Protein 7UPM (pdb70)

GO terms:
  GO:0005515 protein binding (F, IPI)
  GO:0032693 negative regulation of interleukin-10 production (P, IMP)

Organism: Homo sapiens (NCBI:txid9606)

Foldseek 3Di:
DDPDQDDPQWGWDDDPDDVAKTWTARNVVRAIKIKGKDFPVCPCVLCVLLPQFDDDQAAWHWDDWGDDPTIIITITHDFQAFQVVVLLVVLADDLLLLLQALLSVLVQLLRQVVSAKFQLEDDRRQWTHNDNVRRGIHRNHSSRIDGHPPNDQWDFDQGYDLLLAALCSVPDPGIDHRQLSSLSSSLQSSQCRHNNDGQFDDDDSVVSSVCRNVVPGDHDPPDDPQSVVLSCLRRVDDSVSHDGSVRSNVRCSSVDPD/DKDKDWADEDEQFAKTKIKIADDDPDDLFKKKFKWWPQPHTDTAKIATSVGDMDGDPVQPPFKDKDADSVRRMIMIIGGSHHQVNFTWMKIWIWDVVTDIDIHPTGGYGYD

Structure (mmCIF, N/CA/C/O backbone):
data_7UPM
#
_entry.id   7UPM
#
_cell.length_a   75.160
_cell.length_b   75.160
_cell.length_c   273.770
_cell.angle_alpha   90.00
_cell.angle_beta   90.00
_cell.angle_gamma   120.00
#
_symmetry.space_group_name_H-M   'P 65 2 2'
#
loop_
_entity.id
_entity.type
_entity.pdbx_description
1 polymer 'Tribbles homolog 2'
2 polymer 'Nb4.103 Nanobody'
3 water water
#
loop_
_atom_site.group_PDB
_atom_site.id
_atom_site.type_symbol
_atom_site.label_atom_id
_atom_site.label_alt_id
_atom_site.label_comp_id
_atom_site.label_asym_id
_atom_site.label_entity_id
_atom_site.label_seq_id
_atom_site.pdbx_PDB_ins_code
_atom_site.Cartn_x
_atom_site.Cartn_y
_atom_site.Cartn_z
_atom_site.occupancy
_atom_site.B_iso_or_equiv
_atom_site.auth_seq_id
_atom_site.auth_comp_id
_atom_site.auth_asym_id
_atom_site.auth_atom_id
_atom_site.pdbx_PDB_model_num
ATOM 1 N N . SER A 1 6 ? 42.327 -36.661 -20.182 1.00 75.19 55 SER A N 1
ATOM 2 C CA . SER A 1 6 ? 43.288 -37.295 -19.238 1.00 78.02 55 SER A CA 1
ATOM 3 C C . SER A 1 6 ? 44.458 -36.353 -18.944 1.00 79.39 55 SER A C 1
ATOM 4 O O . SER A 1 6 ? 44.880 -35.591 -19.817 1.00 53.22 55 SER A O 1
ATOM 7 N N . HIS A 1 7 ? 44.964 -36.417 -17.705 1.00 82.36 56 HIS A N 1
ATOM 8 C CA . HIS A 1 7 ? 46.138 -35.664 -17.260 1.00 87.11 56 HIS A CA 1
ATOM 9 C C . HIS A 1 7 ? 47.167 -36.631 -16.659 1.00 90.65 56 HIS A C 1
ATOM 10 O O . HIS A 1 7 ? 46.809 -37.711 -16.185 1.00 98.79 56 HIS A O 1
ATOM 17 N N . CYS A 1 8 ? 48.443 -36.229 -16.688 1.00 87.95 57 CYS A N 1
ATOM 18 C CA . CYS A 1 8 ? 49.563 -37.078 -16.270 1.00 82.66 57 CYS A CA 1
ATOM 19 C C . CYS A 1 8 ? 49.688 -37.223 -14.752 1.00 76.05 57 CYS A C 1
ATOM 20 O O . CYS A 1 8 ? 50.099 -38.277 -14.264 1.00 71.34 57 CYS A O 1
ATOM 23 N N . VAL A 1 9 ? 49.351 -36.151 -14.023 1.00 71.47 58 VAL A N 1
ATOM 24 C CA . VAL A 1 9 ? 49.355 -36.139 -12.558 1.00 69.44 58 VAL A CA 1
ATOM 25 C C . VAL A 1 9 ? 47.961 -35.881 -11.990 1.00 65.36 58 VAL A C 1
ATOM 26 O O . VAL A 1 9 ? 47.099 -35.317 -12.665 1.00 57.08 58 VAL A O 1
ATOM 30 N N . SER A 1 10 ? 47.759 -36.312 -10.740 1.00 67.79 59 SER A N 1
ATOM 31 C CA . SER A 1 10 ? 46.513 -36.116 -10.005 1.00 65.70 59 SER A CA 1
ATOM 32 C C . SER A 1 10 ? 46.615 -34.979 -8.987 1.00 60.37 59 SER A C 1
ATOM 33 O O . SER A 1 10 ? 45.632 -34.279 -8.742 1.00 57.57 59 SER A O 1
ATOM 36 N N . CYS A 1 11 ? 47.809 -34.808 -8.403 1.00 49.29 60 CYS A N 1
ATOM 37 C CA . CYS A 1 11 ? 48.032 -33.902 -7.285 1.00 48.43 60 CYS A CA 1
ATOM 38 C C . CYS A 1 11 ? 49.237 -33.002 -7.493 1.00 46.95 60 CYS A C 1
ATOM 39 O O . CYS A 1 11 ? 50.266 -33.443 -7.990 1.00 51.30 60 CYS A O 1
ATOM 42 N N . ILE A 1 12 ? 49.089 -31.733 -7.094 1.00 52.44 61 ILE A N 1
ATOM 43 C CA . ILE A 1 12 ? 50.184 -30.777 -6.989 1.00 51.31 61 ILE A CA 1
ATOM 44 C C . ILE A 1 12 ? 50.243 -30.348 -5.528 1.00 49.03 61 ILE A C 1
ATOM 45 O O . ILE A 1 12 ? 49.311 -29.715 -5.027 1.00 43.04 61 ILE A O 1
ATOM 50 N N . GLY A 1 13 ? 51.337 -30.705 -4.847 1.00 42.47 62 GLY A N 1
ATOM 51 C CA . GLY A 1 13 ? 51.455 -30.517 -3.415 1.00 44.38 62 GLY A CA 1
ATOM 52 C C . GLY A 1 13 ? 50.317 -31.245 -2.719 1.00 49.66 62 GLY A C 1
ATOM 53 O O . GLY A 1 13 ? 50.124 -32.441 -2.936 1.00 58.49 62 GLY A O 1
ATOM 54 N N . LYS A 1 14 ? 49.545 -30.510 -1.911 1.00 46.45 63 LYS A N 1
ATOM 55 C CA . LYS A 1 14 ? 48.410 -31.061 -1.174 1.00 50.24 63 LYS A CA 1
ATOM 56 C C . LYS A 1 14 ? 47.068 -30.759 -1.845 1.00 47.88 63 LYS A C 1
ATOM 57 O O . LYS A 1 14 ? 46.013 -30.898 -1.225 1.00 46.80 63 LYS A O 1
ATOM 63 N N . TYR A 1 15 ? 47.116 -30.360 -3.121 1.00 47.58 64 TYR A N 1
ATOM 64 C CA . TYR A 1 15 ? 45.934 -30.009 -3.951 1.00 45.12 64 TYR A CA 1
ATOM 65 C C . TYR A 1 15 ? 45.659 -31.130 -4.958 1.00 42.00 64 TYR A C 1
ATOM 66 O O . TYR A 1 15 ? 46.535 -31.411 -5.793 1.00 46.83 64 TYR A O 1
ATOM 75 N N . LEU A 1 16 ? 44.476 -31.741 -4.871 1.00 41.13 65 LEU A N 1
ATOM 76 C CA . LEU A 1 16 ? 43.969 -32.640 -5.895 1.00 42.11 65 LEU A CA 1
ATOM 77 C C . LEU A 1 16 ? 43.466 -31.785 -7.057 1.00 39.74 65 LEU A C 1
ATOM 78 O O . LEU A 1 16 ? 42.724 -30.834 -6.838 1.00 44.06 65 LEU A O 1
ATOM 83 N N . LEU A 1 17 ? 43.883 -32.122 -8.284 1.00 42.36 66 LEU A N 1
ATOM 84 C CA . LEU A 1 17 ? 43.382 -31.472 -9.500 1.00 43.00 66 LEU A CA 1
ATOM 85 C C . LEU A 1 17 ? 42.083 -32.135 -9.944 1.00 44.93 66 LEU A C 1
ATOM 86 O O . LEU A 1 17 ? 41.860 -33.315 -9.671 1.00 53.51 66 LEU A O 1
ATOM 91 N N . LEU A 1 18 ? 41.229 -31.362 -10.626 1.00 50.42 67 LEU A N 1
ATOM 92 C CA . LEU A 1 18 ? 39.897 -31.804 -11.039 1.00 59.03 67 LEU A CA 1
ATOM 93 C C . LEU A 1 18 ? 39.697 -31.726 -12.554 1.00 67.45 67 LEU A C 1
ATOM 94 O O . LEU A 1 18 ? 39.697 -32.750 -13.241 1.00 78.02 67 LEU A O 1
ATOM 99 N N . GLU A 1 19 ? 39.534 -30.500 -13.063 1.00 74.41 68 GLU A N 1
ATOM 100 C CA . GLU A 1 19 ? 39.069 -30.258 -14.425 1.00 101.36 68 GLU A CA 1
ATOM 101 C C . GLU A 1 19 ? 39.561 -28.901 -14.925 1.00 107.81 68 GLU A C 1
ATOM 102 O O . GLU A 1 19 ? 39.595 -27.938 -14.161 1.00 98.68 68 GLU A O 1
ATOM 108 N N . PRO A 1 20 ? 39.978 -28.785 -16.209 1.00 100.58 69 PRO A N 1
ATOM 109 C CA . PRO A 1 20 ? 40.393 -27.498 -16.768 1.00 98.19 69 PRO A CA 1
ATOM 110 C C . PRO A 1 20 ? 39.225 -26.524 -17.001 1.00 97.54 69 PRO A C 1
ATOM 111 O O . PRO A 1 20 ? 38.259 -26.914 -17.633 1.00 102.87 69 PRO A O 1
ATOM 115 N N . LEU A 1 21 ? 39.353 -25.293 -16.490 1.00 90.88 70 LEU A N 1
ATOM 116 C CA . LEU A 1 21 ? 38.386 -24.215 -16.704 1.00 81.35 70 LEU A CA 1
ATOM 117 C C . LEU A 1 21 ? 38.752 -23.339 -17.908 1.00 88.12 70 LEU A C 1
ATOM 118 O O . LEU A 1 21 ? 37.941 -22.521 -18.349 1.00 82.14 70 LEU A O 1
ATOM 123 N N . GLU A 1 22 ? 39.977 -23.512 -18.423 1.00 102.74 71 GLU A N 1
ATOM 124 C CA . GLU A 1 22 ? 40.518 -22.704 -19.516 1.00 107.99 71 GLU A CA 1
ATOM 125 C C . GLU A 1 22 ? 41.771 -23.360 -20.108 1.00 119.07 71 GLU A C 1
ATOM 126 O O . GLU A 1 22 ? 42.880 -23.149 -19.613 1.00 136.61 71 GLU A O 1
ATOM 132 N N . GLY A 1 23 ? 41.576 -24.157 -21.168 1.00 116.51 72 GLY A N 1
ATOM 133 C CA . GLY A 1 23 ? 42.649 -24.874 -21.840 1.00 106.62 72 GLY A CA 1
ATOM 134 C C . GLY A 1 23 ? 43.395 -25.791 -20.885 1.00 101.91 72 GLY A C 1
ATOM 135 O O . GLY A 1 23 ? 42.777 -26.588 -20.182 1.00 88.14 72 GLY A O 1
ATOM 136 N N . ASP A 1 24 ? 44.729 -25.673 -20.869 1.00 90.86 73 ASP A N 1
ATOM 137 C CA . ASP A 1 24 ? 45.585 -26.334 -19.886 1.00 79.17 73 ASP A CA 1
ATOM 138 C C . ASP A 1 24 ? 46.229 -25.290 -18.961 1.00 71.31 73 ASP A C 1
ATOM 139 O O . ASP A 1 24 ? 47.324 -25.512 -18.441 1.00 69.49 73 ASP A O 1
ATOM 144 N N . HIS A 1 25 ? 45.525 -24.168 -18.751 1.00 67.98 74 HIS A N 1
ATOM 145 C CA . HIS A 1 25 ? 46.058 -22.984 -18.060 1.00 63.22 74 HIS A CA 1
ATOM 146 C C . HIS A 1 25 ? 45.451 -22.749 -16.673 1.00 55.13 74 HIS A C 1
ATOM 147 O O . HIS A 1 25 ? 46.168 -22.403 -15.737 1.00 52.41 74 HIS A O 1
ATOM 154 N N . VAL A 1 26 ? 44.132 -22.936 -16.556 1.00 48.01 75 VAL A N 1
ATOM 155 C CA . VAL A 1 26 ? 43.417 -22.811 -15.290 1.00 43.03 75 VAL A CA 1
ATOM 156 C C . VAL A 1 26 ? 42.770 -24.150 -14.927 1.00 41.15 75 VAL A C 1
ATOM 157 O O . VAL A 1 26 ? 41.993 -24.693 -15.703 1.00 37.07 75 VAL A O 1
ATOM 161 N N . PHE A 1 27 ? 43.108 -24.668 -13.740 1.00 46.10 76 PHE A N 1
ATOM 162 C CA . PHE A 1 27 ? 42.558 -25.915 -13.213 1.00 49.52 76 PHE A CA 1
ATOM 163 C C . PHE A 1 27 ? 41.799 -25.669 -11.915 1.00 44.83 76 PHE A C 1
ATOM 164 O O . PHE A 1 27 ? 42.194 -24.830 -11.108 1.00 42.55 76 PHE A O 1
ATOM 172 N N . ARG A 1 28 ? 40.702 -26.410 -11.723 1.00 45.85 77 ARG A N 1
ATOM 173 C CA . ARG A 1 28 ? 40.000 -26.531 -10.417 1.00 46.61 77 ARG A CA 1
ATOM 174 C C . ARG A 1 28 ? 40.842 -27.427 -9.503 1.00 42.01 77 ARG A C 1
ATOM 175 O O . ARG A 1 28 ? 41.549 -28.309 -10.024 1.00 34.38 77 ARG A O 1
ATOM 183 N N . ALA A 1 29 ? 40.780 -27.192 -8.191 1.00 47.84 78 ALA A N 1
ATOM 184 C CA . ALA A 1 29 ? 41.539 -27.975 -7.232 1.00 47.04 78 ALA A CA 1
ATOM 185 C C . ALA A 1 29 ? 40.851 -28.007 -5.872 1.00 45.45 78 ALA A C 1
ATOM 186 O O . ALA A 1 29 ? 40.120 -27.081 -5.520 1.00 42.09 78 ALA A O 1
ATOM 188 N N . VAL A 1 30 ? 41.085 -29.097 -5.131 1.00 46.77 79 VAL A N 1
ATOM 189 C CA . VAL A 1 30 ? 40.618 -29.269 -3.758 1.00 44.24 79 VAL A CA 1
ATOM 190 C C . VAL A 1 30 ? 41.825 -29.569 -2.878 1.00 40.90 79 VAL A C 1
ATOM 191 O O . VAL A 1 30 ? 42.635 -30.435 -3.210 1.00 38.48 79 VAL A O 1
ATOM 195 N N . HIS A 1 31 ? 41.944 -28.842 -1.762 1.00 38.43 80 HIS A N 1
ATOM 196 C CA . HIS A 1 31 ? 43.000 -29.079 -0.784 1.00 48.18 80 HIS A CA 1
ATOM 197 C C . HIS A 1 31 ? 42.665 -30.370 -0.029 1.00 51.94 80 HIS A C 1
ATOM 198 O O . HIS A 1 31 ? 41.552 -30.530 0.466 1.00 56.14 80 HIS A O 1
ATOM 205 N N . LEU A 1 32 ? 43.631 -31.292 0.038 1.00 50.00 81 LEU A N 1
ATOM 206 C CA . LEU A 1 32 ? 43.396 -32.638 0.559 1.00 53.87 81 LEU A CA 1
ATOM 207 C C . LEU A 1 32 ? 43.147 -32.683 2.070 1.00 58.23 81 LEU A C 1
ATOM 208 O O . LEU A 1 32 ? 42.315 -33.457 2.535 1.00 72.64 81 LEU A O 1
ATOM 213 N N . HIS A 1 33 ? 43.872 -31.853 2.829 1.00 61.82 82 HIS A N 1
ATOM 214 C CA . HIS A 1 33 ? 43.687 -31.756 4.278 1.00 64.54 82 HIS A CA 1
ATOM 215 C C . HIS A 1 33 ? 42.514 -30.842 4.643 1.00 62.72 82 HIS A C 1
ATOM 216 O O . HIS A 1 33 ? 41.729 -31.161 5.535 1.00 78.07 82 HIS A O 1
ATOM 223 N N . SER A 1 34 ? 42.399 -29.718 3.927 1.00 54.80 83 SER A N 1
ATOM 224 C CA . SER A 1 34 ? 41.417 -28.671 4.208 1.00 58.07 83 SER A CA 1
ATOM 225 C C . SER A 1 34 ? 40.045 -28.903 3.557 1.00 59.30 83 SER A C 1
ATOM 226 O O . SER A 1 34 ? 39.027 -28.463 4.087 1.00 60.93 83 SER A O 1
ATOM 229 N N . GLY A 1 35 ? 40.034 -29.568 2.396 1.00 60.52 84 GLY A N 1
ATOM 230 C CA . GLY A 1 35 ? 38.816 -29.868 1.657 1.00 57.04 84 GLY A CA 1
ATOM 231 C C . GLY A 1 35 ? 38.190 -28.699 0.909 1.00 56.25 84 GLY A C 1
ATOM 232 O O . GLY A 1 35 ? 37.106 -28.846 0.337 1.00 46.04 84 GLY A O 1
ATOM 233 N N . GLU A 1 36 ? 38.881 -27.551 0.906 1.00 54.05 85 GLU A N 1
ATOM 234 C CA . GLU A 1 36 ? 38.394 -26.311 0.298 1.00 58.60 85 GLU A CA 1
ATOM 235 C C . GLU A 1 36 ? 38.704 -26.270 -1.201 1.00 55.63 85 GLU A C 1
ATOM 236 O O . GLU A 1 36 ? 39.788 -26.670 -1.626 1.00 53.77 85 GLU A O 1
ATOM 242 N N . GLU A 1 37 ? 37.738 -25.785 -1.992 1.00 55.52 86 GLU A N 1
ATOM 243 C CA . GLU A 1 37 ? 37.860 -25.713 -3.447 1.00 56.47 86 GLU A CA 1
ATOM 244 C C . GLU A 1 37 ? 38.527 -24.413 -3.886 1.00 52.76 86 GLU A C 1
ATOM 245 O O . GLU A 1 37 ? 38.027 -23.322 -3.601 1.00 55.01 86 GLU A O 1
ATOM 251 N N . LEU A 1 38 ? 39.651 -24.549 -4.598 1.00 49.41 87 LEU A N 1
ATOM 252 C CA . LEU A 1 38 ? 40.414 -23.427 -5.124 1.00 48.64 87 LEU A CA 1
ATOM 253 C C . LEU A 1 38 ? 40.518 -23.497 -6.648 1.00 46.60 87 LEU A C 1
ATOM 254 O O . LEU A 1 38 ? 40.005 -24.425 -7.275 1.00 45.84 87 LEU A O 1
ATOM 259 N N . VAL A 1 39 ? 41.160 -22.478 -7.229 1.00 44.71 88 VAL A N 1
ATOM 260 C CA . VAL A 1 39 ? 41.469 -22.407 -8.650 1.00 43.00 88 VAL A CA 1
ATOM 261 C C . VAL A 1 39 ? 42.976 -22.233 -8.773 1.00 39.48 88 VAL A C 1
ATOM 262 O O . VAL A 1 39 ? 43.577 -21.482 -8.008 1.00 39.34 88 VAL A O 1
ATOM 266 N N . CYS A 1 40 ? 43.571 -22.938 -9.742 1.00 40.54 89 CYS A N 1
ATOM 267 C CA . CYS A 1 40 ? 45.018 -22.994 -9.932 1.00 44.21 89 CYS A CA 1
ATOM 268 C C . CYS A 1 40 ? 45.412 -22.581 -11.347 1.00 42.70 89 CYS A C 1
ATOM 269 O O . CYS A 1 40 ? 45.131 -23.302 -12.305 1.00 45.95 89 CYS A O 1
ATOM 272 N N . LYS A 1 41 ? 46.074 -21.423 -11.463 1.00 38.94 90 LYS A N 1
ATOM 273 C CA . LYS A 1 41 ? 46.565 -20.908 -12.736 1.00 39.09 90 LYS A CA 1
ATOM 274 C C . LYS A 1 41 ? 48.036 -21.289 -12.955 1.00 38.59 90 LYS A C 1
ATOM 275 O O . LYS A 1 41 ? 48.877 -21.066 -12.085 1.00 37.92 90 LYS A O 1
ATOM 281 N N . VAL A 1 42 ? 48.328 -21.851 -14.134 1.00 39.14 91 VAL A N 1
ATOM 282 C CA . VAL A 1 42 ? 49.634 -22.418 -14.464 1.00 36.46 91 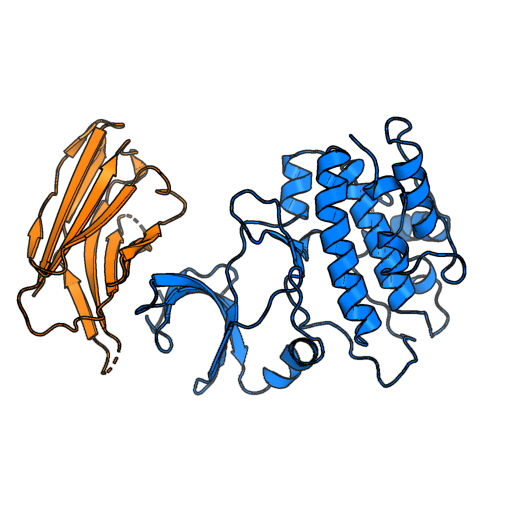VAL A CA 1
ATOM 283 C C . VAL A 1 42 ? 50.473 -21.480 -15.334 1.00 36.24 91 VAL A C 1
ATOM 284 O O . VAL A 1 42 ? 50.055 -21.105 -16.428 1.00 39.81 91 VAL A O 1
ATOM 288 N N . PHE A 1 43 ? 51.660 -21.120 -14.831 1.00 38.42 92 PHE A N 1
ATOM 289 C CA . PHE A 1 43 ? 52.649 -20.316 -15.549 1.00 39.64 92 PHE A CA 1
ATOM 290 C C . PHE A 1 43 ? 53.912 -21.137 -15.765 1.00 42.49 92 PHE A C 1
ATOM 291 O O . PHE A 1 43 ? 54.141 -22.120 -15.063 1.00 43.05 92 PHE A O 1
ATOM 299 N N . ASP A 1 44 ? 54.736 -20.708 -16.727 1.00 45.72 93 ASP A N 1
ATOM 300 C CA . ASP A 1 44 ? 56.090 -21.225 -16.898 1.00 50.59 93 ASP A CA 1
ATOM 301 C C . ASP A 1 44 ? 56.967 -20.575 -15.833 1.00 46.93 93 ASP A C 1
ATOM 302 O O . ASP A 1 44 ? 56.854 -19.372 -15.600 1.00 52.51 93 ASP A O 1
ATOM 307 N N . ILE A 1 45 ? 57.841 -21.366 -15.196 1.00 41.76 94 ILE A N 1
ATOM 308 C CA . ILE A 1 45 ? 58.753 -20.850 -14.164 1.00 48.20 94 ILE A CA 1
ATOM 309 C C . ILE A 1 45 ? 59.710 -19.777 -14.682 1.00 45.90 94 ILE A C 1
ATOM 310 O O . ILE A 1 45 ? 60.242 -18.992 -13.899 1.00 51.37 94 ILE A O 1
ATOM 315 N N . SER A 1 46 ? 59.934 -19.761 -16.000 1.00 49.42 95 SER A N 1
ATOM 316 C CA . SER A 1 46 ? 60.821 -18.797 -16.643 1.00 57.32 95 SER A CA 1
ATOM 317 C C . SER A 1 46 ? 60.296 -17.353 -16.632 1.00 55.95 95 SER A C 1
ATOM 318 O O . SER A 1 46 ? 61.090 -16.414 -16.706 1.00 56.31 95 SER A O 1
ATOM 321 N N . CYS A 1 47 ? 58.969 -17.185 -16.529 1.00 60.54 96 CYS A N 1
ATOM 322 C CA . CYS A 1 47 ? 58.328 -15.869 -16.638 1.00 69.50 96 CYS A CA 1
ATOM 323 C C . CYS A 1 47 ? 57.143 -15.597 -15.686 1.00 62.15 96 CYS A C 1
ATOM 324 O O . CYS A 1 47 ? 56.356 -14.680 -15.930 1.00 58.88 96 CYS A O 1
ATOM 327 N N . TYR A 1 48 ? 57.039 -16.364 -14.593 1.00 54.71 97 TYR A N 1
ATOM 328 C CA . TYR A 1 48 ? 55.898 -16.306 -13.637 1.00 51.07 97 TYR A CA 1
ATOM 329 C C . TYR A 1 48 ? 56.040 -15.085 -12.719 1.00 49.27 97 TYR A C 1
ATOM 330 O O . TYR A 1 48 ? 55.033 -14.379 -12.522 1.00 46.59 97 TYR A O 1
ATOM 339 N N . GLN A 1 49 ? 57.237 -14.842 -12.174 1.00 53.75 98 GLN A N 1
ATOM 340 C CA . GLN A 1 49 ? 57.446 -13.732 -11.246 1.00 64.92 98 GLN A CA 1
ATOM 341 C C . GLN A 1 49 ? 57.434 -12.377 -11.959 1.00 61.14 98 GLN A C 1
ATOM 342 O O . GLN A 1 49 ? 57.195 -11.346 -11.329 1.00 69.34 98 GLN A O 1
ATOM 348 N N . GLU A 1 50 ? 57.680 -12.394 -13.275 1.00 64.36 99 GLU A N 1
ATOM 349 C CA . GLU A 1 50 ? 57.493 -11.228 -14.134 1.00 67.37 99 GLU A CA 1
ATOM 350 C C . GLU A 1 50 ? 55.999 -10.953 -14.295 1.00 61.63 99 GLU A C 1
ATOM 351 O O . GLU A 1 50 ? 55.534 -9.845 -14.026 1.00 57.97 99 GLU A O 1
ATOM 357 N N . SER A 1 51 ? 55.259 -11.983 -14.726 1.00 54.29 100 SER A N 1
ATOM 358 C CA . SER A 1 51 ? 53.811 -11.912 -14.933 1.00 50.53 100 SER A CA 1
ATOM 359 C C . SER A 1 51 ? 53.043 -11.499 -13.674 1.00 51.89 100 SER A C 1
ATOM 360 O O . SER A 1 51 ? 52.067 -10.754 -13.758 1.00 51.40 100 SER A O 1
ATOM 363 N N . LEU A 1 52 ? 53.497 -11.993 -12.516 1.00 53.10 101 LEU A N 1
ATOM 364 C CA . LEU A 1 52 ? 52.840 -11.768 -11.228 1.00 50.88 101 LEU A CA 1
ATOM 365 C C . LEU A 1 52 ? 53.329 -10.527 -10.467 1.00 50.24 101 LEU A C 1
ATOM 366 O O . LEU A 1 52 ? 52.791 -10.207 -9.408 1.00 49.74 101 LEU A O 1
ATOM 371 N N . ALA A 1 53 ? 54.337 -9.831 -11.009 1.00 43.62 102 ALA A N 1
ATOM 372 C CA . ALA A 1 53 ? 54.919 -8.654 -10.355 1.00 42.03 102 ALA A CA 1
ATOM 373 C C . ALA A 1 53 ? 53.872 -7.654 -9.862 1.00 45.03 102 ALA A C 1
ATOM 374 O O . ALA A 1 53 ? 53.948 -7.199 -8.721 1.00 41.84 102 ALA A O 1
ATOM 376 N N . PRO A 1 54 ? 52.861 -7.281 -10.684 1.00 42.93 103 PRO A N 1
ATOM 377 C CA . PRO A 1 54 ? 51.823 -6.345 -10.246 1.00 41.63 103 PRO A CA 1
ATOM 378 C C . PRO A 1 54 ? 50.970 -6.873 -9.082 1.00 44.67 103 PRO A C 1
ATOM 379 O O . PRO A 1 54 ? 50.464 -6.063 -8.330 1.00 49.53 103 PRO A O 1
ATOM 383 N N . CYS A 1 55 ? 50.830 -8.199 -8.963 1.00 52.44 104 CYS A N 1
ATOM 384 C CA . CYS A 1 55 ? 50.078 -8.822 -7.871 1.00 54.90 104 CYS A CA 1
ATOM 385 C C . CYS A 1 55 ? 50.731 -8.602 -6.503 1.00 51.17 104 CYS A C 1
ATOM 386 O O . CYS A 1 55 ? 50.053 -8.667 -5.480 1.00 65.27 104 CYS A O 1
ATOM 389 N N . PHE A 1 56 ? 52.044 -8.334 -6.499 1.00 50.37 105 PHE A N 1
ATOM 390 C CA . PHE A 1 56 ? 52.820 -8.109 -5.280 1.00 46.42 105 PHE A CA 1
ATOM 391 C C . PHE A 1 56 ? 53.137 -6.636 -4.996 1.00 46.48 105 PHE A C 1
ATOM 392 O O . PHE A 1 56 ? 54.022 -6.338 -4.193 1.00 45.79 105 PHE A O 1
ATOM 400 N N . CYS A 1 57 ? 52.405 -5.722 -5.645 1.00 46.79 106 CYS A N 1
ATOM 401 C CA . CYS A 1 57 ? 52.603 -4.278 -5.475 1.00 50.07 106 CYS A CA 1
ATOM 402 C C . CYS A 1 57 ? 51.659 -3.666 -4.439 1.00 44.76 106 CYS A C 1
ATOM 403 O O . CYS A 1 57 ? 52.065 -2.810 -3.656 1.00 49.53 106 CYS A O 1
ATOM 406 N N . LEU A 1 58 ? 50.399 -4.112 -4.453 1.00 39.10 107 LEU A N 1
ATOM 407 C CA . LEU A 1 58 ? 49.346 -3.571 -3.603 1.00 39.95 107 LEU A CA 1
ATOM 408 C C . LEU A 1 58 ? 49.165 -4.400 -2.336 1.00 38.58 107 LEU A C 1
ATOM 409 O O . LEU A 1 58 ? 49.549 -5.571 -2.286 1.00 39.24 107 LEU A O 1
ATOM 414 N N . SER A 1 59 ? 48.561 -3.780 -1.317 1.00 37.16 108 SER A N 1
ATOM 415 C CA . SER A 1 59 ? 48.061 -4.493 -0.148 1.00 40.24 108 SER A CA 1
ATOM 416 C C . SER A 1 59 ? 46.805 -5.250 -0.557 1.00 37.77 108 SER A C 1
ATOM 417 O O . SER A 1 59 ? 46.167 -4.910 -1.559 1.00 39.79 108 SER A O 1
ATOM 420 N N . ALA A 1 60 ? 46.460 -6.282 0.218 1.00 31.36 109 ALA A N 1
ATOM 421 C CA . ALA A 1 60 ? 45.293 -7.104 -0.061 1.00 30.29 109 ALA A CA 1
ATOM 422 C C . ALA A 1 60 ? 44.030 -6.251 0.032 1.00 36.54 109 ALA A C 1
ATOM 423 O O . ALA A 1 60 ? 43.921 -5.380 0.903 1.00 44.32 109 ALA A O 1
ATOM 425 N N . HIS A 1 61 ? 43.094 -6.498 -0.892 1.00 32.51 110 HIS A N 1
ATOM 426 C CA . HIS A 1 61 ? 41.819 -5.798 -0.965 1.00 29.66 110 HIS A CA 1
ATOM 427 C C . HIS A 1 61 ? 40.722 -6.829 -1.190 1.00 30.78 110 HIS A C 1
ATOM 428 O O . HIS A 1 61 ? 40.942 -7.827 -1.880 1.00 34.28 110 HIS A O 1
ATOM 435 N N . SER A 1 62 ? 39.545 -6.580 -0.603 1.00 28.16 111 SER A N 1
ATOM 436 C CA . SER A 1 62 ? 38.397 -7.483 -0.688 1.00 27.31 111 SER A CA 1
ATOM 437 C C . SER A 1 62 ? 37.924 -7.732 -2.126 1.00 27.91 111 SER A C 1
ATOM 438 O O . SER A 1 62 ? 37.425 -8.810 -2.441 1.00 31.87 111 SER A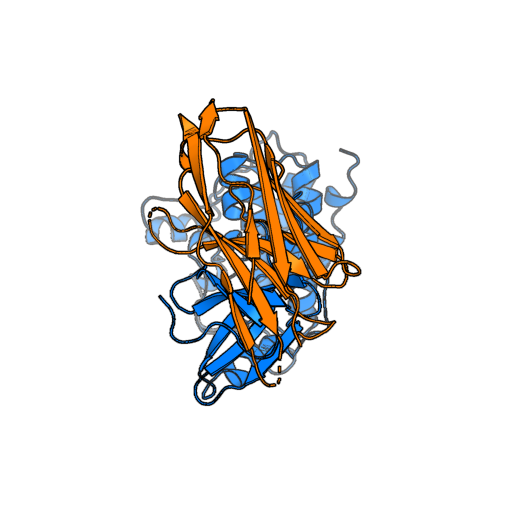 O 1
ATOM 441 N N . ASN A 1 63 ? 38.084 -6.723 -2.986 1.00 29.93 112 ASN A N 1
ATOM 442 C CA . ASN A 1 63 ? 37.619 -6.761 -4.371 1.00 30.30 112 ASN A CA 1
ATOM 443 C C . ASN A 1 63 ? 38.754 -6.867 -5.399 1.00 31.61 112 ASN A C 1
ATOM 444 O O . ASN A 1 63 ? 38.620 -6.406 -6.534 1.00 33.71 112 ASN A O 1
ATOM 449 N N . ILE A 1 64 ? 39.872 -7.472 -4.980 1.00 30.73 113 ILE A N 1
ATOM 450 C CA . ILE A 1 64 ? 40.979 -7.830 -5.860 1.00 30.25 113 ILE A CA 1
ATOM 451 C C . ILE A 1 64 ? 41.445 -9.223 -5.462 1.00 29.60 113 ILE A C 1
ATOM 452 O O . ILE A 1 64 ? 41.787 -9.454 -4.304 1.00 26.85 113 ILE A O 1
ATOM 457 N N . ASN A 1 65 ? 41.448 -10.144 -6.433 1.00 33.30 114 ASN A N 1
ATOM 458 C CA . ASN A 1 65 ? 41.844 -11.531 -6.216 1.00 33.11 114 ASN A CA 1
ATOM 459 C C . ASN A 1 65 ? 43.218 -11.588 -5.560 1.00 31.87 114 ASN A C 1
ATOM 460 O O . ASN A 1 65 ? 44.134 -10.873 -5.962 1.00 31.50 114 ASN A O 1
ATOM 465 N N . GLN A 1 66 ? 43.342 -12.431 -4.531 1.00 39.43 115 GLN A N 1
ATOM 466 C CA . GLN A 1 66 ? 44.571 -12.571 -3.769 1.00 43.08 115 GLN A CA 1
ATOM 467 C C . GLN A 1 66 ? 45.134 -13.975 -3.947 1.00 38.96 115 GLN A C 1
ATOM 468 O O . GLN A 1 66 ? 44.393 -14.963 -3.901 1.00 36.95 115 GLN A O 1
ATOM 474 N N . ILE A 1 67 ? 46.452 -14.047 -4.159 1.00 32.74 116 ILE A N 1
ATOM 475 C CA . ILE A 1 67 ? 47.164 -15.302 -4.325 1.00 33.18 116 ILE A CA 1
ATOM 476 C C . ILE A 1 67 ? 47.235 -16.003 -2.974 1.00 34.33 116 ILE A C 1
ATOM 477 O O . ILE A 1 67 ? 47.736 -15.433 -2.006 1.00 37.49 116 ILE A O 1
ATOM 482 N N . THR A 1 68 ? 46.722 -17.238 -2.925 1.00 37.13 117 THR A N 1
ATOM 483 C CA . THR A 1 68 ? 46.686 -18.050 -1.714 1.00 39.81 117 THR A CA 1
ATOM 484 C C . THR A 1 68 ? 48.040 -18.722 -1.481 1.00 43.67 117 THR A C 1
ATOM 485 O O . THR A 1 68 ? 48.666 -18.527 -0.437 1.00 47.36 117 THR A O 1
ATOM 489 N N . GLU A 1 69 ? 48.479 -19.511 -2.469 1.00 44.60 118 GLU A N 1
ATOM 490 C CA . GLU A 1 69 ? 49.731 -20.259 -2.413 1.00 45.32 118 GLU A CA 1
ATOM 491 C C . GLU A 1 69 ? 50.378 -20.295 -3.795 1.00 41.68 118 GLU A C 1
ATOM 492 O O . GLU A 1 69 ? 49.704 -20.120 -4.810 1.00 39.06 118 GLU A O 1
ATOM 498 N N . ILE A 1 70 ? 51.698 -20.502 -3.817 1.00 39.57 119 ILE A N 1
ATOM 499 C CA . ILE A 1 70 ? 52.453 -20.698 -5.044 1.00 41.46 119 ILE A CA 1
ATOM 500 C C . ILE A 1 70 ? 53.356 -21.916 -4.874 1.00 46.28 119 ILE A C 1
ATOM 501 O O . ILE A 1 70 ? 54.224 -21.931 -3.999 1.00 47.29 119 ILE A O 1
ATOM 506 N N . ILE A 1 71 ? 53.128 -22.935 -5.712 1.00 44.89 120 ILE A N 1
ATOM 507 C CA . ILE A 1 71 ? 53.946 -24.140 -5.759 1.00 44.95 120 ILE A CA 1
ATOM 508 C C . ILE A 1 71 ? 54.783 -24.130 -7.036 1.00 47.03 120 ILE A C 1
ATOM 509 O O . ILE A 1 71 ? 54.240 -24.020 -8.137 1.00 43.15 120 ILE A O 1
ATOM 514 N N . LEU A 1 72 ? 56.106 -24.247 -6.871 1.00 44.05 121 LEU A N 1
ATOM 515 C CA . LEU A 1 72 ? 57.058 -24.236 -7.976 1.00 45.45 121 LEU A CA 1
ATOM 516 C C . LEU A 1 72 ? 57.479 -25.651 -8.357 1.00 47.44 121 LEU A C 1
ATOM 517 O O . LEU A 1 72 ? 58.178 -26.320 -7.597 1.00 53.45 121 LEU A O 1
ATOM 522 N N . GLY A 1 73 ? 57.045 -26.094 -9.543 1.00 52.31 122 GLY A N 1
ATOM 523 C CA . GLY A 1 73 ? 57.464 -27.356 -10.125 1.00 53.78 122 GLY A CA 1
ATOM 524 C C . GLY A 1 73 ? 58.800 -27.223 -10.836 1.00 56.14 122 GLY A C 1
ATOM 525 O O . GLY A 1 73 ? 59.526 -26.243 -10.644 1.00 53.20 122 GLY A O 1
ATOM 526 N N . GLU A 1 74 ? 59.124 -28.222 -11.662 1.00 55.97 123 GLU A N 1
ATOM 527 C CA . GLU A 1 74 ? 60.347 -28.226 -12.457 1.00 58.10 123 GLU A CA 1
ATOM 528 C C . GLU A 1 74 ? 60.211 -27.278 -13.642 1.00 53.84 123 GLU A C 1
ATOM 529 O O . GLU A 1 74 ? 61.114 -26.484 -13.910 1.00 40.98 123 GLU A O 1
ATOM 535 N N . THR A 1 75 ? 59.072 -27.374 -14.338 1.00 55.02 124 THR A N 1
ATOM 536 C CA . THR A 1 75 ? 58.790 -26.613 -15.556 1.00 51.85 124 THR A CA 1
ATOM 537 C C . THR A 1 75 ? 57.719 -25.533 -15.398 1.00 48.03 124 THR A C 1
ATOM 538 O O . THR A 1 75 ? 57.716 -24.554 -16.145 1.00 44.39 124 THR A O 1
ATOM 542 N N . LYS A 1 76 ? 56.810 -25.723 -14.433 1.00 46.98 125 LYS A N 1
ATOM 543 C CA . LYS A 1 76 ? 55.669 -24.835 -14.234 1.00 43.69 125 LYS A CA 1
ATOM 544 C C . LYS A 1 76 ? 55.586 -24.313 -12.802 1.00 40.22 125 LYS A C 1
ATOM 545 O O . LYS A 1 76 ? 56.052 -24.963 -11.867 1.00 41.53 125 LYS A O 1
ATOM 551 N N . ALA A 1 77 ? 55.008 -23.115 -12.657 1.00 38.49 126 ALA A N 1
ATOM 552 C CA . ALA A 1 77 ? 54.652 -22.536 -11.367 1.00 37.53 126 ALA A CA 1
ATOM 553 C C . ALA A 1 77 ? 53.136 -22.551 -11.273 1.00 38.59 126 ALA A C 1
ATOM 554 O O . ALA A 1 77 ? 52.449 -22.070 -12.175 1.00 38.76 126 ALA A O 1
ATOM 556 N N . TYR A 1 78 ? 52.622 -23.121 -10.179 1.00 40.62 127 TYR A N 1
ATOM 557 C CA . TYR A 1 78 ? 51.173 -23.325 -9.916 1.00 38.37 127 TYR A CA 1
ATOM 558 C C . TYR A 1 78 ? 50.703 -22.296 -8.882 1.00 38.06 127 TYR A C 1
ATOM 559 O O . TYR A 1 78 ? 51.042 -22.444 -7.691 1.00 44.05 127 TYR A O 1
ATOM 568 N N . VAL A 1 79 ? 49.958 -21.283 -9.339 1.00 34.79 128 VAL A N 1
ATOM 569 C CA . VAL A 1 79 ? 49.485 -20.183 -8.508 1.00 33.28 128 VAL A CA 1
ATOM 570 C C . VAL A 1 79 ? 48.011 -20.400 -8.175 1.00 36.33 128 VAL A C 1
ATOM 571 O O . VAL A 1 79 ? 47.192 -20.577 -9.075 1.00 35.40 128 VAL A O 1
ATOM 575 N N . PHE A 1 80 ? 47.687 -20.372 -6.876 1.00 39.23 129 PHE A N 1
ATOM 576 C CA . PHE A 1 80 ? 46.359 -20.717 -6.371 1.00 38.33 129 PHE A CA 1
ATOM 577 C C . PHE A 1 80 ? 45.560 -19.503 -5.885 1.00 40.66 129 PHE A C 1
ATOM 578 O O . PHE A 1 80 ? 46.099 -18.613 -5.223 1.00 36.47 129 PHE A O 1
ATOM 586 N N . PHE A 1 81 ? 44.267 -19.491 -6.233 1.00 40.28 130 PHE A N 1
ATOM 587 C CA . PHE A 1 81 ? 43.320 -18.444 -5.864 1.00 38.65 130 PHE A CA 1
ATOM 588 C C . PHE A 1 81 ? 42.052 -19.096 -5.333 1.00 35.46 130 PHE A C 1
ATOM 589 O O . PHE A 1 81 ? 41.753 -20.241 -5.666 1.00 36.51 130 PHE A O 1
ATOM 597 N N . GLU A 1 82 ? 41.296 -18.352 -4.522 1.00 38.63 131 GLU A N 1
ATOM 598 C CA . GLU A 1 82 ? 39.960 -18.768 -4.115 1.00 44.08 131 GLU A CA 1
ATOM 599 C C . GLU A 1 82 ? 39.054 -18.641 -5.338 1.00 44.14 131 GLU A C 1
ATOM 600 O O . GLU A 1 82 ? 39.179 -17.694 -6.114 1.00 43.22 131 GLU A O 1
ATOM 606 N N . ARG A 1 83 ? 38.160 -19.618 -5.516 1.00 43.65 132 ARG A N 1
ATOM 607 C CA . ARG A 1 83 ? 37.374 -19.810 -6.766 1.00 41.72 132 ARG A CA 1
ATOM 608 C C . ARG A 1 83 ? 36.392 -18.648 -6.958 1.00 40.14 132 ARG A C 1
ATOM 609 O O . ARG A 1 83 ? 36.188 -17.875 -6.002 1.00 39.80 132 ARG A O 1
ATOM 617 N N . SER A 1 84 ? 35.821 -18.544 -8.164 1.00 38.94 133 SER A N 1
ATOM 618 C CA . SER A 1 84 ? 34.808 -17.552 -8.509 1.00 34.88 133 SER A CA 1
ATOM 619 C C . SER A 1 84 ? 33.496 -18.263 -8.826 1.00 31.87 133 SER A C 1
ATOM 620 O O . SER A 1 84 ? 33.442 -19.490 -8.834 1.00 35.83 133 SER A O 1
ATOM 623 N N . TYR A 1 85 ? 32.438 -17.481 -9.068 1.00 31.28 134 TYR A N 1
ATOM 624 C CA . TYR A 1 85 ? 31.055 -17.970 -9.324 1.00 30.08 134 TYR A CA 1
ATOM 625 C C . TYR A 1 85 ? 30.403 -17.147 -10.445 1.00 32.48 134 TYR A C 1
ATOM 626 O O . TYR A 1 85 ? 29.219 -16.777 -10.311 1.00 36.00 134 TYR A O 1
ATOM 635 N N . GLY A 1 86 ? 31.151 -16.891 -11.525 1.00 33.40 135 GLY A N 1
ATOM 636 C CA . GLY A 1 86 ? 30.661 -16.169 -12.686 1.00 34.23 135 GLY A CA 1
ATOM 637 C C . GLY A 1 86 ? 31.316 -14.813 -12.827 1.00 38.57 135 GLY A C 1
ATOM 638 O O . GLY A 1 86 ? 32.181 -14.457 -12.030 1.00 47.04 135 GLY A O 1
ATOM 639 N N . ASP A 1 87 ? 30.894 -14.061 -13.850 1.00 39.88 136 ASP A N 1
ATOM 640 C CA . ASP A 1 87 ? 31.424 -12.731 -14.141 1.00 43.15 136 ASP A CA 1
ATOM 641 C C . ASP A 1 87 ? 30.303 -11.730 -14.430 1.00 43.44 136 ASP A C 1
ATOM 642 O O . ASP A 1 87 ? 29.182 -12.122 -14.764 1.00 38.24 136 ASP A O 1
ATOM 647 N N . MET A 1 88 ? 30.631 -10.438 -14.296 1.00 43.25 137 MET A N 1
ATOM 648 C CA . MET A 1 88 ? 29.675 -9.336 -14.435 1.00 45.13 137 MET A CA 1
ATOM 649 C C . MET A 1 88 ? 29.024 -9.256 -15.814 1.00 45.88 137 MET A C 1
ATOM 650 O O . MET A 1 88 ? 27.851 -8.896 -15.927 1.00 43.46 137 MET A O 1
ATOM 655 N N . HIS A 1 89 ? 29.797 -9.580 -16.856 1.00 44.99 138 HIS A N 1
ATOM 656 C CA . HIS A 1 89 ? 29.316 -9.554 -18.232 1.00 41.66 138 HIS A CA 1
ATOM 657 C C . HIS A 1 89 ? 28.173 -10.553 -18.396 1.00 42.42 138 HIS A C 1
ATOM 658 O O . HIS A 1 89 ? 27.063 -10.174 -18.774 1.00 38.16 138 HIS A O 1
ATOM 665 N N . SER A 1 90 ? 28.452 -11.821 -18.068 1.00 46.43 139 SER A N 1
ATOM 666 C CA . SER A 1 90 ? 27.464 -12.901 -18.089 1.00 43.71 139 SER A CA 1
ATOM 667 C C . SER A 1 90 ? 26.243 -12.576 -17.233 1.00 43.10 139 SER A C 1
ATOM 668 O O . SER A 1 90 ? 25.121 -12.944 -17.576 1.00 50.56 139 SER A O 1
ATOM 671 N N . PHE A 1 91 ? 26.482 -11.885 -16.114 1.00 42.73 140 PHE A N 1
ATOM 672 C CA . PHE A 1 91 ? 25.441 -11.512 -15.166 1.00 40.51 140 PHE A CA 1
ATOM 673 C C . PHE A 1 91 ? 24.483 -10.475 -15.743 1.00 38.56 140 PHE A C 1
ATOM 674 O O . PHE A 1 91 ? 23.270 -10.591 -15.580 1.00 37.94 140 PHE A O 1
ATOM 682 N N . VAL A 1 92 ? 25.043 -9.463 -16.418 1.00 39.82 141 VAL A N 1
ATOM 683 C CA . VAL A 1 92 ? 24.266 -8.377 -17.017 1.00 39.18 141 VAL A CA 1
ATOM 684 C C . VAL A 1 92 ? 23.443 -8.885 -18.211 1.00 40.34 141 VAL A C 1
ATOM 685 O O . VAL A 1 92 ? 22.277 -8.516 -18.362 1.00 37.11 141 VAL A O 1
ATOM 689 N N . ARG A 1 93 ? 24.058 -9.739 -19.041 1.00 41.08 142 ARG A N 1
ATOM 690 C CA . ARG A 1 93 ? 23.409 -10.423 -20.195 1.00 45.40 142 ARG A CA 1
ATOM 691 C C . ARG A 1 93 ? 22.176 -11.191 -19.706 1.00 45.19 142 ARG A C 1
ATOM 692 O O . ARG A 1 93 ? 21.073 -10.931 -20.227 1.00 47.90 142 ARG A O 1
ATOM 700 N N . THR A 1 94 ? 22.372 -12.093 -18.738 1.00 45.99 143 THR A N 1
ATOM 701 C CA . THR A 1 94 ? 21.315 -12.932 -18.179 1.00 49.39 143 THR A CA 1
ATOM 702 C C . THR A 1 94 ? 20.180 -12.111 -17.557 1.00 54.36 143 THR A C 1
ATOM 703 O O . THR A 1 94 ? 19.006 -12.384 -17.808 1.00 54.18 143 THR A O 1
ATOM 707 N N . CYS A 1 95 ? 20.547 -11.109 -16.749 1.00 56.33 144 CYS A N 1
ATOM 708 C CA . CYS A 1 95 ? 19.589 -10.237 -16.063 1.00 53.35 144 CYS A CA 1
ATOM 709 C C . CYS A 1 95 ? 18.942 -9.193 -16.983 1.00 48.39 144 CYS A C 1
ATOM 710 O O . CYS A 1 95 ? 17.899 -8.640 -16.636 1.00 41.44 144 CYS A O 1
ATOM 713 N N . LYS A 1 96 ? 19.573 -8.938 -18.140 1.00 43.93 145 LYS A N 1
ATOM 714 C CA . LYS A 1 96 ? 19.181 -7.911 -19.122 1.00 48.22 145 LYS A CA 1
ATOM 715 C C . LYS A 1 96 ? 19.717 -6.536 -18.729 1.00 45.20 145 LYS A C 1
ATOM 716 O O . LYS A 1 96 ? 20.399 -5.884 -19.516 1.00 46.96 145 LYS A O 1
ATOM 722 N N . LYS A 1 97 ? 19.383 -6.103 -17.509 1.00 50.13 146 LYS A N 1
ATOM 723 C CA . LYS A 1 97 ? 19.968 -4.923 -16.875 1.00 51.01 146 LYS A CA 1
ATOM 724 C C . LYS A 1 97 ? 19.764 -5.031 -15.367 1.00 46.43 146 LYS A C 1
ATOM 725 O O . LYS A 1 97 ? 18.868 -5.739 -14.907 1.00 51.32 146 LYS A O 1
ATOM 731 N N . LEU A 1 98 ? 20.603 -4.325 -14.604 1.00 41.98 147 LEU A N 1
ATOM 732 C CA . LEU A 1 98 ? 20.546 -4.355 -13.151 1.00 42.23 147 LEU A CA 1
ATOM 733 C C . LEU A 1 98 ? 19.741 -3.176 -12.631 1.00 39.36 147 LEU A C 1
ATOM 734 O O . LEU A 1 98 ? 19.839 -2.069 -13.158 1.00 44.01 147 LEU A O 1
ATOM 739 N N . ARG A 1 99 ? 18.931 -3.433 -11.598 1.00 37.18 148 ARG A N 1
ATOM 740 C CA . ARG A 1 99 ? 18.242 -2.394 -10.787 1.00 40.19 148 ARG A CA 1
ATOM 741 C C . ARG A 1 99 ? 19.309 -1.509 -10.137 1.00 39.41 148 ARG A C 1
ATOM 742 O O . ARG A 1 99 ? 20.409 -2.027 -9.852 1.00 36.03 148 ARG A O 1
ATOM 750 N N . GLU A 1 100 ? 18.993 -0.232 -9.907 1.00 39.41 149 GLU A N 1
ATOM 751 C CA . GLU A 1 100 ? 19.956 0.714 -9.357 1.00 41.81 149 GLU A CA 1
ATOM 752 C C . GLU A 1 100 ? 20.474 0.287 -7.985 1.00 38.80 149 GLU A C 1
ATOM 753 O O . GLU A 1 100 ? 21.658 0.449 -7.689 1.00 38.98 149 GLU A O 1
ATOM 759 N N . GLU A 1 101 ? 19.584 -0.277 -7.164 1.00 40.75 150 GLU A N 1
ATOM 760 C CA . GLU A 1 101 ? 19.946 -0.805 -5.855 1.00 48.72 150 GLU A CA 1
ATOM 761 C C . GLU A 1 101 ? 21.099 -1.803 -5.971 1.00 51.18 150 GLU A C 1
ATOM 762 O O . GLU A 1 101 ? 22.121 -1.657 -5.300 1.00 57.88 150 GLU A O 1
ATOM 768 N N . GLU A 1 102 ? 20.925 -2.803 -6.842 1.00 50.62 151 GLU A N 1
ATOM 769 C CA . GLU A 1 102 ? 21.908 -3.864 -7.056 1.00 48.80 151 GLU A CA 1
ATOM 770 C C . GLU A 1 102 ? 23.169 -3.350 -7.753 1.00 46.22 151 GLU A C 1
ATOM 771 O O . GLU A 1 102 ? 24.283 -3.720 -7.381 1.00 51.35 151 GLU A O 1
ATOM 777 N N . ALA A 1 103 ? 22.977 -2.502 -8.768 1.00 41.31 152 ALA A N 1
ATOM 778 C CA . ALA A 1 103 ? 24.071 -1.914 -9.538 1.00 35.66 152 ALA A CA 1
ATOM 779 C C . ALA A 1 103 ? 24.991 -1.068 -8.662 1.00 32.06 152 ALA A C 1
ATOM 780 O O . ALA A 1 103 ? 26.207 -1.093 -8.832 1.00 32.36 152 ALA A O 1
ATOM 782 N N . ALA A 1 104 ? 24.393 -0.323 -7.726 1.00 31.53 153 ALA A N 1
ATOM 783 C CA . ALA A 1 104 ? 25.123 0.557 -6.818 1.00 29.00 153 ALA A CA 1
ATOM 784 C C . ALA A 1 104 ? 26.055 -0.230 -5.896 1.00 29.60 153 ALA A C 1
ATOM 785 O O . ALA A 1 104 ? 27.211 0.143 -5.724 1.00 33.97 153 ALA A O 1
ATOM 787 N N . ARG A 1 105 ? 25.541 -1.321 -5.317 1.00 29.42 154 ARG A N 1
ATOM 788 C CA . ARG A 1 105 ? 26.313 -2.268 -4.464 1.00 31.87 154 ARG A CA 1
ATOM 789 C C . ARG A 1 105 ? 27.514 -2.804 -5.252 1.00 34.41 154 ARG A C 1
ATOM 790 O O . ARG A 1 105 ? 28.648 -2.701 -4.742 1.00 38.49 154 ARG A O 1
ATOM 798 N N . LEU A 1 106 ? 27.269 -3.346 -6.450 1.00 32.84 155 LEU A N 1
ATOM 799 C CA . LEU A 1 106 ? 28.306 -3.982 -7.254 1.00 30.38 155 LEU A CA 1
ATOM 800 C C . LEU A 1 106 ? 29.332 -2.988 -7.795 1.00 31.03 155 LEU A C 1
ATOM 801 O O . LEU A 1 106 ? 30.539 -3.236 -7.714 1.00 34.13 155 LEU A O 1
ATOM 806 N N . PHE A 1 107 ? 28.854 -1.861 -8.334 1.00 28.35 156 PHE A N 1
ATOM 807 C CA . PHE A 1 107 ? 29.740 -0.866 -8.936 1.00 29.83 156 PHE A CA 1
ATOM 808 C C . PHE A 1 107 ? 30.675 -0.210 -7.916 1.00 30.84 156 PHE A C 1
ATOM 809 O O . PHE A 1 107 ? 31.806 0.140 -8.256 1.00 31.59 156 PHE A O 1
ATOM 817 N N . TYR A 1 108 ? 30.201 -0.052 -6.673 1.00 31.01 157 TYR A N 1
ATOM 818 C CA . TYR A 1 108 ? 30.986 0.496 -5.532 1.00 28.01 157 TYR A CA 1
ATOM 819 C C . TYR A 1 108 ? 32.194 -0.408 -5.264 1.00 27.55 157 TYR A C 1
ATOM 820 O O . TYR A 1 108 ? 33.279 0.122 -4.953 1.00 26.35 157 TYR A O 1
ATOM 829 N N . GLN A 1 109 ? 32.002 -1.727 -5.376 1.00 27.99 158 GLN A N 1
ATOM 830 C CA . GLN A 1 109 ? 33.079 -2.699 -5.199 1.00 28.77 158 GLN A CA 1
ATOM 831 C C . GLN A 1 109 ? 34.073 -2.606 -6.347 1.00 27.44 158 GLN A C 1
ATOM 832 O O . GLN A 1 109 ? 35.283 -2.654 -6.128 1.00 26.50 158 GLN A O 1
ATOM 838 N N . ILE A 1 110 ? 33.546 -2.463 -7.569 1.00 28.06 159 ILE A N 1
ATOM 839 C CA . ILE A 1 110 ? 34.354 -2.322 -8.779 1.00 28.07 159 ILE A CA 1
ATOM 840 C C . ILE A 1 110 ? 35.230 -1.068 -8.720 1.00 28.31 159 ILE A C 1
ATOM 841 O O . ILE A 1 110 ? 36.429 -1.138 -8.993 1.00 28.36 159 ILE A O 1
ATOM 846 N N . ALA A 1 111 ? 34.617 0.068 -8.364 1.00 28.93 160 ALA A N 1
ATOM 847 C CA . ALA A 1 111 ? 35.316 1.350 -8.232 1.00 28.97 160 ALA A CA 1
ATOM 848 C C . ALA A 1 111 ? 36.364 1.331 -7.113 1.00 29.97 160 ALA A C 1
ATOM 849 O O . ALA A 1 111 ? 37.459 1.870 -7.279 1.00 33.20 160 ALA A O 1
ATOM 851 N N . SER A 1 112 ? 36.015 0.708 -5.980 1.00 29.57 161 SER A N 1
ATOM 852 C CA . SER A 1 112 ? 36.926 0.544 -4.844 1.00 26.50 161 SER A CA 1
ATOM 853 C C . SER A 1 112 ? 38.192 -0.209 -5.242 1.00 25.58 161 SER A C 1
ATOM 854 O O . SER A 1 112 ? 39.293 0.172 -4.848 1.00 25.22 161 SER A O 1
ATOM 857 N N . ALA A 1 113 ? 38.020 -1.278 -6.030 1.00 26.36 162 ALA A N 1
ATOM 858 C CA . ALA A 1 113 ? 39.128 -2.080 -6.545 1.00 24.73 162 ALA A CA 1
ATOM 859 C C . ALA A 1 113 ? 40.060 -1.231 -7.404 1.00 23.33 162 ALA A C 1
ATOM 860 O O . ALA A 1 113 ? 41.276 -1.260 -7.228 1.00 23.02 162 ALA A O 1
ATOM 862 N N . VAL A 1 114 ? 39.473 -0.462 -8.326 1.00 23.64 163 VAL A N 1
ATOM 863 C CA . VAL A 1 114 ? 40.235 0.418 -9.205 1.00 25.03 163 VAL A CA 1
ATOM 864 C C . VAL A 1 114 ? 40.900 1.552 -8.424 1.00 26.15 163 VAL A C 1
ATOM 865 O O . VAL A 1 114 ? 42.039 1.917 -8.713 1.00 30.85 163 VAL A O 1
ATOM 869 N N . ALA A 1 115 ? 40.189 2.099 -7.430 1.00 25.28 164 ALA A N 1
ATOM 870 C CA . ALA A 1 115 ? 40.736 3.146 -6.566 1.00 25.30 164 ALA A CA 1
ATOM 871 C C . ALA A 1 115 ? 41.961 2.637 -5.804 1.00 27.43 164 ALA A C 1
ATOM 872 O O . ALA A 1 115 ? 42.938 3.364 -5.640 1.00 25.83 164 ALA A O 1
ATOM 874 N N . HIS A 1 116 ? 41.904 1.374 -5.365 1.00 29.74 165 HIS A N 1
ATOM 875 C CA . HIS A 1 116 ? 43.015 0.723 -4.673 1.00 32.89 165 HIS A CA 1
ATOM 876 C C . HIS A 1 116 ? 44.252 0.575 -5.571 1.00 31.71 165 HIS A C 1
ATOM 877 O O . HIS A 1 116 ? 45.374 0.803 -5.126 1.00 28.89 165 HIS A O 1
ATOM 884 N N . CYS A 1 117 ? 44.030 0.194 -6.834 1.00 32.22 166 CYS A N 1
ATOM 885 C CA . CYS A 1 117 ? 45.100 0.035 -7.816 1.00 32.84 166 CYS A CA 1
ATOM 886 C C . CYS A 1 117 ? 45.778 1.362 -8.158 1.00 31.82 166 CYS A C 1
ATOM 887 O O . CYS A 1 117 ? 47.005 1.457 -8.142 1.00 28.56 166 CYS A O 1
ATOM 890 N N . HIS A 1 118 ? 44.967 2.377 -8.479 1.00 30.23 167 HIS A N 1
ATOM 891 C CA . HIS A 1 118 ? 45.468 3.697 -8.848 1.00 29.62 167 HIS A CA 1
ATOM 892 C C . HIS A 1 118 ? 46.275 4.318 -7.720 1.00 30.17 167 HIS A C 1
ATOM 893 O O . HIS A 1 118 ? 47.408 4.747 -7.931 1.00 27.54 167 HIS A O 1
ATOM 900 N N . ASP A 1 119 ? 45.685 4.335 -6.517 1.00 34.12 168 ASP A N 1
ATOM 901 C CA . ASP A 1 119 ? 46.303 4.926 -5.330 1.00 32.98 168 ASP A CA 1
ATOM 902 C C . ASP A 1 119 ? 47.512 4.126 -4.821 1.00 29.10 168 ASP A C 1
ATOM 903 O O . ASP A 1 119 ? 48.296 4.634 -4.024 1.00 33.47 168 ASP A O 1
ATOM 908 N N . GLY A 1 120 ? 47.648 2.879 -5.290 1.00 29.63 169 GLY A N 1
ATOM 909 C CA . GLY A 1 120 ? 48.808 2.041 -5.030 1.00 28.63 169 GLY A CA 1
ATOM 910 C C . GLY A 1 120 ? 49.866 2.052 -6.128 1.00 30.32 169 GLY A C 1
ATOM 911 O O . GLY A 1 120 ? 50.882 1.366 -6.008 1.00 31.07 169 GLY A O 1
ATOM 912 N N . GLY A 1 121 ? 49.618 2.822 -7.197 1.00 33.91 170 GLY A N 1
ATOM 913 C CA . GLY A 1 121 ? 50.561 3.024 -8.288 1.00 34.77 170 GLY A CA 1
ATOM 914 C C . GLY A 1 121 ? 50.485 2.030 -9.442 1.00 37.30 170 GLY A C 1
ATOM 915 O O . GLY A 1 121 ? 51.518 1.650 -9.999 1.00 37.51 170 GLY A O 1
ATOM 916 N N . LEU A 1 122 ? 49.262 1.623 -9.804 1.00 36.87 171 LEU A N 1
ATOM 917 C CA . LEU A 1 122 ? 49.012 0.736 -10.938 1.00 37.86 171 LEU A CA 1
ATOM 918 C C . LEU A 1 122 ? 47.870 1.271 -11.786 1.00 37.45 171 LEU A C 1
ATOM 919 O O . LEU A 1 122 ? 46.913 1.823 -11.252 1.00 36.28 171 LEU A O 1
ATOM 924 N N . VAL A 1 123 ? 47.979 1.086 -13.107 1.00 41.80 172 VAL A N 1
ATOM 925 C CA . VAL A 1 123 ? 46.877 1.309 -14.050 1.00 41.27 172 VAL A CA 1
ATOM 926 C C . VAL A 1 123 ? 46.587 -0.011 -14.753 1.00 36.59 172 VAL A C 1
ATOM 927 O O . VAL A 1 123 ? 47.509 -0.739 -15.117 1.00 34.38 172 VAL A O 1
ATOM 931 N N . LEU A 1 124 ? 45.297 -0.314 -14.929 1.00 36.85 173 LEU A N 1
ATOM 932 C CA . LEU A 1 124 ? 44.853 -1.623 -15.397 1.00 41.67 173 LEU A CA 1
ATOM 933 C C . LEU A 1 124 ? 44.955 -1.767 -16.915 1.00 44.80 173 LEU A C 1
ATOM 934 O O . LEU A 1 124 ? 45.366 -2.817 -17.406 1.00 53.03 173 LEU A O 1
ATOM 939 N N . ARG A 1 125 ? 44.546 -0.718 -17.641 1.00 47.53 174 ARG A N 1
ATOM 940 C CA . ARG A 1 125 ? 44.663 -0.569 -19.122 1.00 58.05 174 ARG A CA 1
ATOM 941 C C . ARG A 1 125 ? 43.583 -1.379 -19.860 1.00 66.45 174 ARG A C 1
ATOM 942 O O . ARG A 1 125 ? 43.153 -0.909 -20.934 1.00 79.55 174 ARG A O 1
ATOM 950 N N . ASP A 1 126 ? 43.165 -2.535 -19.326 1.00 62.45 175 ASP A N 1
ATOM 951 C CA . ASP A 1 126 ? 42.261 -3.455 -20.025 1.00 61.51 175 ASP A CA 1
ATOM 952 C C . ASP A 1 126 ? 40.935 -3.729 -19.294 1.00 52.84 175 ASP A C 1
ATOM 953 O O . ASP A 1 126 ? 40.411 -4.838 -19.356 1.00 60.27 175 ASP A O 1
ATOM 958 N N . LEU A 1 127 ? 40.387 -2.702 -18.635 1.00 44.84 176 LEU A N 1
ATOM 959 C CA . LEU A 1 127 ? 39.167 -2.825 -17.833 1.00 41.78 176 LEU A CA 1
ATOM 960 C C . LEU A 1 127 ? 37.919 -3.178 -18.653 1.00 40.52 176 LEU A C 1
ATOM 961 O O . LEU A 1 127 ? 37.579 -2.476 -19.606 1.00 45.35 176 LEU A O 1
ATOM 966 N N . LYS A 1 128 ? 37.250 -4.273 -18.265 1.00 37.95 177 LYS A N 1
ATOM 967 C CA . LYS A 1 128 ? 35.968 -4.697 -18.838 1.00 42.80 177 LYS A CA 1
ATOM 968 C C . LYS A 1 128 ? 35.096 -5.285 -17.736 1.00 40.45 177 LYS A C 1
ATOM 969 O O . LYS A 1 128 ? 35.583 -5.567 -16.643 1.00 46.35 177 LYS A O 1
ATOM 975 N N . LEU A 1 129 ? 33.810 -5.489 -18.043 1.00 38.28 178 LEU A N 1
ATOM 976 C CA . LEU A 1 129 ? 32.888 -6.170 -17.137 1.00 41.10 178 LEU A CA 1
ATOM 977 C C . LEU A 1 129 ? 33.348 -7.602 -16.879 1.00 41.97 178 LEU A C 1
ATOM 978 O O . LEU A 1 129 ? 33.336 -8.066 -15.740 1.00 39.74 178 LEU A O 1
ATOM 983 N N . ARG A 1 130 ? 33.770 -8.283 -17.950 1.00 45.42 179 ARG A N 1
ATOM 984 C CA . ARG A 1 130 ? 34.273 -9.685 -17.934 1.00 45.11 179 ARG A CA 1
ATOM 985 C C . ARG A 1 130 ? 35.395 -9.830 -16.893 1.00 40.78 179 ARG A C 1
ATOM 986 O O . ARG A 1 130 ? 35.471 -10.907 -16.268 1.00 43.09 179 ARG A O 1
ATOM 994 N N . LYS A 1 131 ? 36.220 -8.792 -16.708 1.00 40.06 180 LYS A N 1
ATOM 995 C CA . LYS A 1 131 ? 37.344 -8.825 -15.761 1.00 44.32 180 LYS A CA 1
ATOM 996 C C . LYS A 1 131 ? 36.959 -8.866 -14.276 1.00 40.72 180 LYS A C 1
ATOM 997 O O . LYS A 1 131 ? 37.817 -9.103 -13.427 1.00 40.19 180 LYS A O 1
ATOM 1003 N N . PHE A 1 132 ? 35.679 -8.630 -13.970 1.00 34.42 181 PHE A N 1
ATOM 1004 C CA . PHE A 1 132 ? 35.172 -8.698 -12.606 1.00 31.74 181 PHE A CA 1
ATOM 1005 C C . PHE A 1 132 ? 34.284 -9.922 -12.390 1.00 30.39 181 PHE A C 1
ATOM 1006 O O . PHE A 1 132 ? 33.311 -10.131 -13.111 1.00 29.57 181 PHE A O 1
ATOM 1014 N N . ILE A 1 133 ? 34.643 -10.723 -11.381 1.00 31.56 182 ILE A N 1
ATOM 1015 C CA . ILE A 1 133 ? 34.043 -12.028 -11.127 1.00 32.84 182 ILE A CA 1
ATOM 1016 C C . ILE A 1 133 ? 33.570 -12.140 -9.682 1.00 34.77 182 ILE A C 1
ATOM 1017 O O . ILE A 1 133 ? 34.168 -11.549 -8.784 1.00 39.54 182 ILE A O 1
ATOM 1022 N N . PHE A 1 134 ? 32.499 -12.915 -9.473 1.00 32.83 183 PHE A N 1
ATOM 1023 C CA . PHE A 1 134 ? 31.840 -13.031 -8.175 1.00 31.26 183 PHE A CA 1
ATOM 1024 C C . PHE A 1 134 ? 32.614 -13.915 -7.199 1.00 32.87 183 PHE A C 1
ATOM 1025 O O . PHE A 1 134 ? 33.149 -14.951 -7.588 1.00 31.35 183 PHE A O 1
ATOM 1033 N N . LYS A 1 135 ? 32.641 -13.498 -5.927 1.00 35.55 184 LYS A N 1
ATOM 1034 C CA . LYS A 1 135 ? 33.341 -14.204 -4.849 1.00 35.23 184 LYS A CA 1
ATOM 1035 C C . LYS A 1 135 ? 32.480 -15.277 -4.183 1.00 34.36 184 LYS A C 1
ATOM 1036 O O . LYS A 1 135 ? 33.007 -16.270 -3.685 1.00 28.78 184 LYS A O 1
ATOM 1042 N N . ASP A 1 136 ? 31.159 -15.058 -4.175 1.00 38.60 185 ASP A N 1
ATOM 1043 C CA . ASP A 1 136 ? 30.191 -15.938 -3.515 1.00 42.02 185 ASP A CA 1
ATOM 1044 C C . ASP A 1 136 ? 29.176 -16.515 -4.501 1.00 42.82 185 ASP A C 1
ATOM 1045 O O . ASP A 1 136 ? 29.000 -15.983 -5.599 1.00 37.33 185 ASP A O 1
ATOM 1050 N N . GLU A 1 137 ? 28.514 -17.603 -4.087 1.00 47.71 186 GLU A N 1
ATOM 1051 C CA . GLU A 1 137 ? 27.446 -18.246 -4.863 1.00 51.95 186 GLU A CA 1
ATOM 1052 C C . GLU A 1 137 ? 26.268 -17.310 -5.120 1.00 47.91 186 GLU A C 1
ATOM 1053 O O . GLU A 1 137 ? 25.650 -17.373 -6.179 1.00 48.74 186 GLU A O 1
ATOM 1059 N N . GLU A 1 138 ? 25.964 -16.454 -4.135 1.00 46.68 187 GLU A N 1
ATOM 1060 C CA . GLU A 1 138 ? 24.829 -15.533 -4.195 1.00 44.06 187 GLU A CA 1
ATOM 1061 C C . GLU A 1 138 ? 25.085 -14.347 -5.128 1.00 42.75 187 GLU A C 1
ATOM 1062 O O . GLU A 1 138 ? 24.172 -13.564 -5.402 1.00 42.60 187 GLU A O 1
ATOM 1068 N N . ARG A 1 139 ? 26.332 -14.220 -5.597 1.00 35.38 188 ARG A N 1
ATOM 1069 C CA . ARG A 1 139 ? 26.775 -13.206 -6.591 1.00 35.85 188 ARG A CA 1
ATOM 1070 C C . ARG A 1 139 ? 26.426 -11.804 -6.071 1.00 32.53 188 ARG A C 1
ATOM 1071 O O . ARG A 1 139 ? 25.770 -11.040 -6.803 1.00 31.92 188 ARG A O 1
ATOM 1079 N N . THR A 1 140 ? 26.855 -11.499 -4.842 1.00 31.96 189 THR A N 1
ATOM 1080 C CA . THR A 1 140 ? 26.712 -10.182 -4.228 1.00 33.07 189 THR A CA 1
ATOM 1081 C C . THR A 1 140 ? 28.049 -9.451 -4.102 1.00 30.77 189 THR A C 1
ATOM 1082 O O . THR A 1 140 ? 28.081 -8.225 -4.039 1.00 34.97 189 THR A O 1
ATOM 1086 N N . ARG A 1 141 ? 29.145 -10.217 -4.046 1.00 29.86 190 ARG A N 1
ATOM 1087 C CA . ARG A 1 141 ? 30.534 -9.709 -3.891 1.00 29.07 190 ARG A CA 1
ATOM 1088 C C . ARG A 1 141 ? 31.329 -10.008 -5.165 1.00 28.89 190 ARG A C 1
ATOM 1089 O O . ARG A 1 141 ? 31.248 -11.154 -5.646 1.00 28.07 190 ARG A O 1
ATOM 1097 N N . VAL A 1 142 ? 32.066 -9.015 -5.675 1.00 28.76 191 VAL A N 1
ATOM 1098 C CA . VAL A 1 142 ? 32.888 -9.167 -6.871 1.00 29.96 191 VAL A CA 1
ATOM 1099 C C . VAL A 1 142 ? 34.342 -8.845 -6.575 1.00 30.58 191 VAL A C 1
ATOM 1100 O O . VAL A 1 142 ? 34.655 -8.204 -5.570 1.00 27.47 191 VAL A O 1
ATOM 1104 N N . LYS A 1 143 ? 35.223 -9.304 -7.468 1.00 33.11 192 LYS A N 1
ATOM 1105 C CA . LYS A 1 143 ? 36.646 -9.016 -7.402 1.00 31.99 192 LYS A CA 1
ATOM 1106 C C . LYS A 1 143 ? 37.246 -8.920 -8.798 1.00 33.50 192 LYS A C 1
ATOM 1107 O O . LYS A 1 143 ? 36.802 -9.599 -9.728 1.00 31.35 192 LYS A O 1
ATOM 1113 N N . LEU A 1 144 ? 38.257 -8.056 -8.930 1.00 32.92 193 LEU A N 1
ATOM 1114 C CA . LEU A 1 144 ? 39.079 -7.975 -10.119 1.00 33.59 193 LEU A CA 1
ATOM 1115 C C . LEU A 1 144 ? 39.788 -9.321 -10.255 1.00 33.69 193 LEU A C 1
ATOM 1116 O O . LEU A 1 144 ? 40.414 -9.784 -9.307 1.00 29.86 193 LEU A O 1
ATOM 1121 N N . GLU A 1 145 ? 39.661 -9.946 -11.431 1.00 42.22 194 GLU A N 1
ATOM 1122 C CA . GLU A 1 145 ? 40.126 -11.312 -11.674 1.00 44.83 194 GLU A CA 1
ATOM 1123 C C . GLU A 1 145 ? 41.622 -11.477 -11.405 1.00 41.84 194 GLU A C 1
ATOM 1124 O O . GLU A 1 145 ? 42.027 -12.411 -10.708 1.00 41.26 194 GLU A O 1
ATOM 1130 N N . SER A 1 146 ? 42.432 -10.568 -11.959 1.00 39.00 195 SER A N 1
ATOM 1131 C CA . SER A 1 146 ? 43.869 -10.510 -11.677 1.00 46.21 195 SER A CA 1
ATOM 1132 C C . SER A 1 146 ? 44.489 -9.188 -12.122 1.00 45.77 195 SER A C 1
ATOM 1133 O O . SER A 1 146 ? 43.837 -8.377 -12.787 1.00 39.95 195 SER A O 1
ATOM 1136 N N . LEU A 1 147 ? 45.760 -8.996 -11.749 1.00 44.69 196 LEU A N 1
ATOM 1137 C CA . LEU A 1 147 ? 46.541 -7.808 -12.081 1.00 46.77 196 LEU A CA 1
ATOM 1138 C C . LEU A 1 147 ? 47.708 -8.133 -13.018 1.00 52.40 196 LEU A C 1
ATOM 1139 O O . LEU A 1 147 ? 48.600 -7.309 -13.204 1.00 51.78 196 LEU A O 1
ATOM 1144 N N . GLU A 1 148 ? 47.674 -9.329 -13.619 1.00 64.19 197 GLU A N 1
ATOM 1145 C CA . GLU A 1 148 ? 48.755 -9.856 -14.458 1.00 67.70 197 GLU A CA 1
ATOM 1146 C C . GLU A 1 148 ? 49.249 -8.860 -15.507 1.00 63.35 197 GLU A C 1
ATOM 1147 O O . GLU A 1 148 ? 50.457 -8.698 -15.693 1.00 61.90 197 GLU A O 1
ATOM 1153 N N . ASP A 1 149 ? 48.302 -8.195 -16.179 1.00 55.53 198 ASP A N 1
ATOM 1154 C CA . ASP A 1 149 ? 48.591 -7.289 -17.294 1.00 61.34 198 ASP A CA 1
ATOM 1155 C C . ASP A 1 149 ? 48.471 -5.799 -16.924 1.00 56.08 198 ASP A C 1
ATOM 1156 O O . ASP A 1 149 ? 48.415 -4.933 -17.801 1.00 51.89 198 ASP A O 1
ATOM 1161 N N . ALA A 1 150 ? 48.451 -5.513 -15.617 1.00 54.63 199 ALA A N 1
ATOM 1162 C CA . ALA A 1 150 ? 48.462 -4.149 -15.102 1.00 51.40 199 ALA A CA 1
ATOM 1163 C C . ALA A 1 150 ? 49.858 -3.564 -15.269 1.00 47.95 199 ALA A C 1
ATOM 1164 O O . ALA A 1 150 ? 50.849 -4.287 -15.197 1.00 54.94 199 ALA A O 1
ATOM 1166 N N . TYR A 1 151 ? 49.925 -2.248 -15.497 1.00 42.98 200 TYR A N 1
ATOM 1167 C CA . TYR A 1 151 ? 51.182 -1.480 -15.697 1.00 42.30 200 TYR A CA 1
ATOM 1168 C C . TYR A 1 151 ? 51.586 -0.809 -14.379 1.00 41.09 200 TYR A C 1
ATOM 1169 O O . TYR A 1 151 ? 50.760 -0.083 -13.793 1.00 37.08 200 TYR A O 1
ATOM 1178 N N . ILE A 1 152 ? 52.828 -1.041 -13.943 1.00 41.96 201 ILE A N 1
ATOM 1179 C CA . ILE A 1 152 ? 53.358 -0.482 -12.706 1.00 40.25 201 ILE A CA 1
ATOM 1180 C C . ILE A 1 152 ? 54.000 0.873 -12.995 1.00 42.77 201 ILE A C 1
ATOM 1181 O O . ILE A 1 152 ? 54.983 0.954 -13.735 1.00 43.07 201 ILE A O 1
ATOM 1186 N N . LEU A 1 153 ? 53.436 1.930 -12.400 1.00 47.09 202 LEU A N 1
ATOM 1187 C CA . LEU A 1 153 ? 53.911 3.293 -12.596 1.00 47.72 202 LEU A CA 1
ATOM 1188 C C . LEU A 1 153 ? 55.275 3.478 -11.945 1.00 56.89 202 LEU A C 1
ATOM 1189 O O . LEU A 1 153 ? 55.483 3.074 -10.800 1.00 63.39 202 LEU A O 1
ATOM 1194 N N . ARG A 1 154 ? 56.202 4.084 -12.696 1.00 78.02 203 ARG A N 1
ATOM 1195 C CA . ARG A 1 154 ? 57.579 4.423 -12.245 1.00 81.97 203 ARG A CA 1
ATOM 1196 C C . ARG A 1 154 ? 57.541 5.820 -11.612 1.00 82.83 203 ARG A C 1
ATOM 1197 O O . ARG A 1 154 ? 57.913 6.795 -12.297 1.00 81.53 203 ARG A O 1
ATOM 1205 N N . GLY A 1 155 ? 57.084 5.899 -10.357 1.00 82.67 204 GLY A N 1
ATOM 1206 C CA . GLY A 1 155 ? 56.910 7.150 -9.640 1.00 83.00 204 GLY A CA 1
ATOM 1207 C C . GLY A 1 155 ? 55.464 7.616 -9.665 1.00 87.98 204 GLY A C 1
ATOM 1208 O O . GLY A 1 155 ? 54.545 6.808 -9.525 1.00 75.49 204 GLY A O 1
ATOM 1209 N N . ASP A 1 156 ? 55.273 8.929 -9.849 1.00 107.45 205 ASP A N 1
ATOM 1210 C CA . ASP A 1 156 ? 53.957 9.570 -9.835 1.00 105.47 205 ASP A CA 1
ATOM 1211 C C . ASP A 1 156 ? 53.276 9.501 -11.201 1.00 99.52 205 ASP A C 1
ATOM 1212 O O . ASP A 1 156 ? 52.109 9.118 -11.302 1.00 97.08 205 ASP A O 1
ATOM 1217 N N . ASP A 1 157 ? 54.029 9.881 -12.241 1.00 89.08 206 ASP A N 1
ATOM 1218 C CA . ASP A 1 157 ? 53.535 10.030 -13.612 1.00 81.70 206 ASP A CA 1
ATOM 1219 C C . ASP A 1 157 ? 52.821 8.778 -14.144 1.00 72.27 206 ASP A C 1
ATOM 1220 O O . ASP A 1 157 ? 53.399 7.689 -14.168 1.00 66.26 206 ASP A O 1
ATOM 1225 N N . ASP A 1 158 ? 51.565 8.957 -14.577 1.00 62.01 207 ASP A N 1
ATOM 1226 C CA . ASP A 1 158 ? 50.736 7.884 -15.135 1.00 55.94 207 ASP A CA 1
ATOM 1227 C C . ASP A 1 158 ? 50.559 7.995 -16.656 1.00 49.52 207 ASP A C 1
ATOM 1228 O O . ASP A 1 158 ? 49.602 7.453 -17.214 1.00 40.80 207 ASP A O 1
ATOM 1233 N N . SER A 1 159 ? 51.489 8.695 -17.316 1.00 50.71 208 SER A N 1
ATOM 1234 C CA . SER A 1 159 ? 51.444 8.907 -18.759 1.00 55.13 208 SER A CA 1
ATOM 1235 C C . SER A 1 159 ? 51.736 7.606 -19.498 1.00 50.10 208 SER A C 1
ATOM 1236 O O . SER A 1 159 ? 52.699 6.906 -19.176 1.00 47.35 208 SER A O 1
ATOM 1239 N N . LEU A 1 160 ? 50.884 7.290 -20.478 1.00 45.76 209 LEU A N 1
ATOM 1240 C CA . LEU A 1 160 ? 51.044 6.124 -21.337 1.00 49.33 209 LEU A CA 1
ATOM 1241 C C . LEU A 1 160 ? 51.095 6.584 -22.785 1.00 50.53 209 LEU A C 1
ATOM 1242 O O . LEU A 1 160 ? 50.370 7.499 -23.175 1.00 46.10 209 LEU A O 1
ATOM 1247 N N . SER A 1 161 ? 51.964 5.940 -23.572 1.00 58.26 210 SER A N 1
ATOM 1248 C CA . SER A 1 161 ? 52.156 6.243 -24.986 1.00 57.28 210 SER A CA 1
ATOM 1249 C C . SER A 1 161 ? 51.399 5.259 -25.881 1.00 57.33 210 SER A C 1
ATOM 1250 O O . SER A 1 161 ? 50.751 5.671 -26.843 1.00 68.94 210 SER A O 1
ATOM 1253 N N . ASP A 1 162 ? 51.482 3.965 -25.546 1.00 61.23 211 ASP A N 1
ATOM 1254 C CA . ASP A 1 162 ? 50.837 2.889 -26.303 1.00 65.64 211 ASP A CA 1
ATOM 1255 C C . ASP A 1 162 ? 49.321 2.875 -26.110 1.00 59.92 211 ASP A C 1
ATOM 1256 O O . ASP A 1 162 ? 48.833 2.984 -24.984 1.00 74.98 211 ASP A O 1
ATOM 1261 N N . LYS A 1 163 ? 48.587 2.719 -27.219 1.00 55.08 212 LYS A N 1
ATOM 1262 C CA . LYS A 1 163 ? 47.134 2.566 -27.202 1.00 55.86 212 LYS A CA 1
ATOM 1263 C C . LYS A 1 163 ? 46.749 1.171 -26.710 1.00 54.94 212 LYS A C 1
ATOM 1264 O O . LYS A 1 163 ? 47.164 0.169 -27.296 1.00 50.38 212 LYS A O 1
ATOM 1270 N N . HIS A 1 164 ? 45.956 1.124 -25.632 1.00 55.46 213 HIS A N 1
ATOM 1271 C CA . HIS A 1 164 ? 45.437 -0.114 -25.052 1.00 57.91 213 HIS A CA 1
ATOM 1272 C C . HIS A 1 164 ? 43.932 -0.011 -24.847 1.00 53.15 213 HIS A C 1
ATOM 1273 O O . HIS A 1 164 ? 43.394 1.089 -24.706 1.00 52.57 213 HIS A O 1
ATOM 1280 N N . GLY A 1 165 ? 43.264 -1.171 -24.828 1.00 51.78 214 GLY A N 1
ATOM 1281 C CA . GLY A 1 165 ? 41.875 -1.285 -24.415 1.00 52.22 214 GLY A CA 1
ATOM 1282 C C . GLY A 1 165 ? 40.993 -2.060 -25.372 1.00 50.52 214 GLY A C 1
ATOM 1283 O O . GLY A 1 165 ? 41.253 -2.104 -26.572 1.00 50.18 214 GLY A O 1
ATOM 1284 N N . CYS A 1 166 ? 39.941 -2.675 -24.822 1.00 58.03 215 CYS A N 1
ATOM 1285 C CA . CYS A 1 166 ? 38.886 -3.303 -25.606 1.00 59.08 215 CYS A CA 1
ATOM 1286 C C . CYS A 1 166 ? 38.076 -2.177 -26.245 1.00 53.72 215 CYS A C 1
ATOM 1287 O O . CYS A 1 166 ? 37.670 -1.249 -25.549 1.00 51.92 215 CYS A O 1
ATOM 1290 N N . PRO A 1 167 ? 37.817 -2.216 -27.575 1.00 53.43 216 PRO A N 1
ATOM 1291 C CA . PRO A 1 167 ? 37.270 -1.067 -28.306 1.00 52.74 216 PRO A CA 1
ATOM 1292 C C . PRO A 1 167 ? 36.107 -0.307 -27.643 1.00 48.90 216 PRO A C 1
ATOM 1293 O O . PRO A 1 167 ? 36.094 0.910 -27.732 1.00 47.14 216 PRO A O 1
ATOM 1297 N N . ALA A 1 168 ? 35.170 -1.026 -27.012 1.00 40.04 217 ALA A N 1
ATOM 1298 C CA . ALA A 1 168 ? 33.992 -0.428 -26.378 1.00 37.48 217 ALA A CA 1
ATOM 1299 C C . ALA A 1 168 ? 34.333 0.464 -25.173 1.00 37.03 217 ALA A C 1
ATOM 1300 O O . ALA A 1 168 ? 33.603 1.409 -24.867 1.00 35.29 217 ALA A O 1
ATOM 1302 N N . TYR A 1 169 ? 35.441 0.146 -24.495 1.00 34.01 218 TYR A N 1
ATOM 1303 C CA . TYR A 1 169 ? 35.889 0.782 -23.228 1.00 34.69 218 TYR A CA 1
ATOM 1304 C C . TYR A 1 169 ? 36.990 1.819 -23.497 1.00 34.22 218 TYR A C 1
ATOM 1305 O O . TYR A 1 169 ? 37.446 2.448 -22.521 1.00 33.84 218 TYR A O 1
ATOM 1314 N N . VAL A 1 170 ? 37.394 1.997 -24.762 1.00 36.53 219 VAL A N 1
ATOM 1315 C CA . VAL A 1 170 ? 38.464 2.927 -25.132 1.00 38.33 219 VAL A CA 1
ATOM 1316 C C . VAL A 1 170 ? 37.976 4.371 -25.025 1.00 39.51 219 VAL A C 1
ATOM 1317 O O . VAL A 1 170 ? 36.920 4.712 -25.563 1.00 37.71 219 VAL A O 1
ATOM 1321 N N . SER A 1 171 ? 38.760 5.209 -24.335 1.00 38.91 220 SER A N 1
ATOM 1322 C CA . SER A 1 171 ? 38.421 6.613 -24.111 1.00 41.82 220 SER A CA 1
ATOM 1323 C C . SER A 1 171 ? 38.804 7.469 -25.316 1.00 38.93 220 SER A C 1
ATOM 1324 O O . SER A 1 171 ? 39.672 7.087 -26.099 1.00 34.19 220 SER A O 1
ATOM 1327 N N . PRO A 1 172 ? 38.170 8.651 -25.505 1.00 38.95 221 PRO A N 1
ATOM 1328 C CA . PRO A 1 172 ? 38.493 9.535 -26.627 1.00 40.01 221 PRO A CA 1
ATOM 1329 C C . PRO A 1 172 ? 39.961 9.988 -26.652 1.00 42.71 221 PRO A C 1
ATOM 1330 O O . PRO A 1 172 ? 40.467 10.221 -27.731 1.00 51.36 221 PRO A O 1
ATOM 1334 N N . GLU A 1 173 ? 40.595 10.093 -25.478 1.00 42.06 222 GLU A N 1
ATOM 1335 C CA . GLU A 1 173 ? 41.972 10.571 -25.357 1.00 47.43 222 GLU A CA 1
ATOM 1336 C C . GLU A 1 173 ? 42.969 9.608 -25.979 1.00 47.67 222 GLU A C 1
ATOM 1337 O O . GLU A 1 173 ? 44.004 10.031 -26.490 1.00 52.48 222 GLU A O 1
ATOM 1343 N N . ILE A 1 174 ? 42.654 8.310 -25.908 1.00 49.45 223 ILE A N 1
ATOM 1344 C CA . ILE A 1 174 ? 43.492 7.255 -26.463 1.00 55.51 223 ILE A CA 1
ATOM 1345 C C . ILE A 1 174 ? 43.462 7.300 -27.991 1.00 54.28 223 ILE A C 1
ATOM 1346 O O . ILE A 1 174 ? 44.500 7.170 -28.637 1.00 47.46 223 ILE A O 1
ATOM 1351 N N . LEU A 1 175 ? 42.262 7.497 -28.551 1.00 54.10 224 LEU A N 1
ATOM 1352 C CA . LEU A 1 175 ? 42.027 7.430 -29.989 1.00 51.57 224 LEU A CA 1
ATOM 1353 C C . LEU A 1 175 ? 42.728 8.562 -30.728 1.00 55.88 224 LEU A C 1
ATOM 1354 O O . LEU A 1 175 ? 43.528 8.315 -31.630 1.00 68.23 224 LEU A O 1
ATOM 1359 N N . ASN A 1 176 ? 42.425 9.802 -30.331 1.00 53.15 225 ASN A N 1
ATOM 1360 C CA . ASN A 1 176 ? 43.037 10.990 -30.919 1.00 60.66 225 ASN A CA 1
ATOM 1361 C C . ASN A 1 176 ? 44.218 11.477 -30.076 1.00 60.65 225 ASN A C 1
ATOM 1362 O O . ASN A 1 176 ? 44.267 12.633 -29.660 1.00 62.40 225 ASN A O 1
ATOM 1367 N N . THR A 1 177 ? 45.175 10.571 -29.841 1.00 66.86 226 THR A N 1
ATOM 1368 C CA . THR A 1 177 ? 46.369 10.856 -29.049 1.00 83.11 226 THR A CA 1
ATOM 1369 C C . THR A 1 177 ? 47.535 11.248 -29.957 1.00 95.63 226 THR A C 1
ATOM 1370 O O . THR A 1 177 ? 47.712 10.683 -31.039 1.00 89.15 226 THR A O 1
ATOM 1374 N N . SER A 1 178 ? 48.309 12.239 -29.505 1.00 109.84 227 SER A N 1
ATOM 1375 C CA . SER A 1 178 ? 49.564 12.631 -30.127 1.00 103.80 227 SER A CA 1
ATOM 1376 C C . SER A 1 178 ? 50.679 12.365 -29.118 1.00 105.84 227 SER A C 1
ATOM 1377 O O . SER A 1 178 ? 51.402 13.280 -28.714 1.00 119.72 227 SER A O 1
ATOM 1380 N N . GLY A 1 179 ? 50.789 11.094 -28.707 1.00 92.53 228 GLY A N 1
ATOM 1381 C CA . GLY A 1 179 ? 51.783 10.636 -27.753 1.00 85.30 228 GLY A CA 1
ATOM 1382 C C . GLY A 1 179 ? 51.177 10.220 -26.425 1.00 76.09 228 GLY A C 1
ATOM 1383 O O . GLY A 1 179 ? 50.512 9.187 -26.340 1.00 84.22 228 GLY A O 1
ATOM 1384 N N . SER A 1 180 ? 51.403 11.043 -25.394 1.00 70.73 229 SER A N 1
ATOM 1385 C CA . SER A 1 180 ? 51.038 10.727 -24.013 1.00 64.96 229 SER A CA 1
ATOM 1386 C C . SER A 1 180 ? 49.561 10.973 -23.707 1.00 61.47 229 SER A C 1
ATOM 1387 O O . SER A 1 180 ? 48.930 11.848 -24.300 1.00 56.32 229 SER A O 1
ATOM 1390 N N . TYR A 1 181 ? 49.028 10.178 -22.772 1.00 62.57 230 TYR A N 1
ATOM 1391 C CA . TYR A 1 181 ? 47.677 10.324 -22.166 1.00 53.91 230 TYR A CA 1
ATOM 1392 C C . TYR A 1 181 ? 47.700 9.744 -20.745 1.00 52.48 230 TYR A C 1
ATOM 1393 O O . TYR A 1 181 ? 48.575 8.904 -20.451 1.00 49.00 230 TYR A O 1
ATOM 1402 N N . SER A 1 182 ? 46.762 10.180 -19.897 1.00 47.61 231 SER A N 1
ATOM 1403 C CA . SER A 1 182 ? 46.660 9.710 -18.519 1.00 40.80 231 SER A CA 1
ATOM 1404 C C . SER A 1 182 ? 45.974 8.345 -18.457 1.00 40.31 231 SER A C 1
ATOM 1405 O O . SER A 1 182 ? 44.811 8.205 -18.848 1.00 33.15 231 SER A O 1
ATOM 1408 N N . GLY A 1 183 ? 46.706 7.347 -17.950 1.00 38.24 232 GLY A N 1
ATOM 1409 C CA . GLY A 1 183 ? 46.203 5.997 -17.774 1.00 39.38 232 GLY A CA 1
ATOM 1410 C C . GLY A 1 183 ? 45.065 5.882 -16.771 1.00 37.80 232 GLY A C 1
ATOM 1411 O O . GLY A 1 183 ? 44.154 5.076 -16.959 1.00 38.51 232 GLY A O 1
ATOM 1412 N N . LYS A 1 184 ? 45.124 6.689 -15.706 1.00 33.37 233 LYS A N 1
ATOM 1413 C CA . LYS A 1 184 ? 44.117 6.676 -14.648 1.00 33.61 233 LYS A CA 1
ATOM 1414 C C . LYS A 1 184 ? 42.782 7.223 -15.141 1.00 32.18 233 LYS A C 1
ATOM 1415 O O . LYS A 1 184 ? 41.731 6.628 -14.889 1.00 32.71 233 LYS A O 1
ATOM 1421 N N . ALA A 1 185 ? 42.835 8.351 -15.855 1.00 30.43 234 ALA A N 1
ATOM 1422 C CA . ALA A 1 185 ? 41.665 8.929 -16.507 1.00 30.57 234 ALA A CA 1
ATOM 1423 C C . ALA A 1 185 ? 41.015 7.931 -17.467 1.00 30.28 234 ALA A C 1
ATOM 1424 O O . ALA A 1 185 ? 39.791 7.875 -17.566 1.00 31.31 234 ALA A O 1
ATOM 1426 N N . ALA A 1 186 ? 41.851 7.148 -18.164 1.00 29.12 235 ALA A N 1
ATOM 1427 C CA . ALA A 1 186 ? 41.398 6.141 -19.125 1.00 30.95 235 ALA A CA 1
ATOM 1428 C C . ALA A 1 186 ? 40.678 4.986 -18.438 1.00 31.91 235 ALA A C 1
ATOM 1429 O O . ALA A 1 186 ? 39.645 4.516 -18.915 1.00 34.62 235 ALA A O 1
ATOM 1431 N N . ASP A 1 187 ? 41.240 4.526 -17.316 1.00 35.27 236 ASP A N 1
ATOM 1432 C CA . ASP A 1 187 ? 40.613 3.501 -16.489 1.00 37.51 236 ASP A CA 1
ATOM 1433 C C . ASP A 1 187 ? 39.269 3.987 -15.935 1.00 34.83 236 ASP A C 1
ATOM 1434 O O . ASP A 1 187 ? 38.318 3.210 -15.850 1.00 36.69 236 ASP A O 1
ATOM 1439 N N . VAL A 1 188 ? 39.192 5.276 -15.580 1.00 28.97 237 VAL A N 1
ATOM 1440 C CA . VAL A 1 188 ? 37.953 5.876 -15.082 1.00 28.25 237 VAL A CA 1
ATOM 1441 C C . VAL A 1 188 ? 36.894 5.949 -16.182 1.00 27.75 237 VAL A C 1
ATOM 1442 O O . VAL A 1 188 ? 35.726 5.647 -15.938 1.00 24.22 237 VAL A O 1
ATOM 1446 N N . TRP A 1 189 ? 37.310 6.337 -17.394 1.00 30.70 238 TRP A N 1
ATOM 1447 C CA . TRP A 1 189 ? 36.430 6.311 -18.562 1.00 29.25 238 TRP A CA 1
ATOM 1448 C C . TRP A 1 189 ? 35.763 4.951 -18.695 1.00 27.66 238 TRP A C 1
ATOM 1449 O O . TRP A 1 189 ? 34.550 4.874 -18.871 1.00 27.31 238 TRP A O 1
ATOM 1460 N N . SER A 1 190 ? 36.574 3.888 -18.615 1.00 30.31 239 SER A N 1
ATOM 1461 C CA . SER A 1 190 ? 36.105 2.505 -18.706 1.00 31.39 239 SER A CA 1
ATOM 1462 C C . SER A 1 190 ? 35.075 2.163 -17.630 1.00 29.29 239 SER A C 1
ATOM 1463 O O . SER A 1 190 ? 34.103 1.461 -17.911 1.00 28.74 239 SER A O 1
ATOM 1466 N N . LEU A 1 191 ? 35.297 2.666 -16.408 1.00 28.51 240 LEU A N 1
ATOM 1467 C CA . LEU A 1 191 ? 34.359 2.504 -15.295 1.00 26.64 240 LEU A CA 1
ATOM 1468 C C . LEU A 1 191 ? 32.988 3.093 -15.634 1.00 27.03 240 LEU A C 1
ATOM 1469 O O . LEU A 1 191 ? 31.959 2.532 -15.257 1.00 24.52 240 LEU A O 1
ATOM 1474 N N . GLY A 1 192 ? 32.990 4.226 -16.347 1.00 29.19 241 GLY A N 1
ATOM 1475 C CA . GLY A 1 192 ? 31.775 4.868 -16.826 1.00 30.33 241 GLY A CA 1
ATOM 1476 C C . GLY A 1 192 ? 30.977 3.987 -17.774 1.00 30.38 241 GLY A C 1
ATOM 1477 O O . GLY A 1 192 ? 29.747 3.908 -17.674 1.00 28.84 241 GLY A O 1
ATOM 1478 N N . VAL A 1 193 ? 31.690 3.322 -18.692 1.00 26.82 242 VAL A N 1
ATOM 1479 C CA . VAL A 1 193 ? 31.092 2.420 -19.672 1.00 28.77 242 VAL A CA 1
ATOM 1480 C C . VAL A 1 193 ? 30.452 1.221 -18.974 1.00 29.82 242 VAL A C 1
ATOM 1481 O O . VAL A 1 193 ? 29.321 0.853 -19.292 1.00 29.34 242 VAL A O 1
ATOM 1485 N N . MET A 1 194 ? 31.186 0.626 -18.025 1.00 31.55 243 MET A N 1
ATOM 1486 C CA . MET A 1 194 ? 30.692 -0.481 -17.206 1.00 31.07 243 MET A CA 1
ATOM 1487 C C . MET A 1 194 ? 29.399 -0.106 -16.487 1.00 31.10 243 MET A C 1
ATOM 1488 O O . MET A 1 194 ? 28.419 -0.850 -16.535 1.00 30.05 243 MET A O 1
ATOM 1493 N N . LEU A 1 195 ? 29.416 1.051 -15.814 1.00 27.67 244 LEU A N 1
ATOM 1494 C CA . LEU A 1 195 ? 28.275 1.541 -15.048 1.00 27.88 244 LEU A CA 1
ATOM 1495 C C . LEU A 1 195 ? 27.046 1.718 -15.932 1.00 27.58 244 LEU A C 1
ATOM 1496 O O . LEU A 1 195 ? 25.950 1.296 -15.562 1.00 26.63 244 LEU A O 1
ATOM 1501 N N . TYR A 1 196 ? 27.235 2.349 -17.097 1.00 27.63 245 TYR A N 1
ATOM 1502 C CA . TYR A 1 196 ? 26.177 2.558 -18.122 1.00 28.14 245 TYR A CA 1
ATOM 1503 C C . TYR A 1 196 ? 25.605 1.197 -18.530 1.00 27.30 245 TYR A C 1
ATOM 1504 O O . TYR A 1 196 ? 24.379 1.007 -18.434 1.00 28.84 245 TYR A O 1
ATOM 1513 N N . THR A 1 197 ? 26.487 0.292 -18.966 1.00 26.98 246 THR A N 1
ATOM 1514 C CA . THR A 1 197 ? 26.132 -1.032 -19.465 1.00 28.08 246 THR A CA 1
ATOM 1515 C C . THR A 1 197 ? 25.348 -1.873 -18.448 1.00 30.89 246 THR A C 1
ATOM 1516 O O . THR A 1 197 ? 24.431 -2.604 -18.821 1.00 30.29 246 THR A O 1
ATOM 1520 N N . MET A 1 198 ? 25.723 -1.761 -17.168 1.00 36.19 247 MET A N 1
ATOM 1521 C CA . MET A 1 198 ? 25.050 -2.452 -16.067 1.00 36.49 247 MET A CA 1
ATOM 1522 C C . MET A 1 198 ? 23.622 -1.945 -15.879 1.00 36.44 247 MET A C 1
ATOM 1523 O O . MET A 1 198 ? 22.692 -2.736 -15.721 1.00 38.20 247 MET A O 1
ATOM 1528 N N . LEU A 1 199 ? 23.468 -0.616 -15.890 1.00 38.30 248 LEU A N 1
ATOM 1529 C CA . LEU A 1 199 ? 22.188 0.050 -15.654 1.00 40.87 248 LEU A CA 1
ATOM 1530 C C . LEU A 1 199 ? 21.242 -0.003 -16.859 1.00 42.98 248 LEU A C 1
ATOM 1531 O O . LEU A 1 199 ? 20.042 -0.218 -16.694 1.00 45.68 248 LEU A O 1
ATOM 1536 N N . VAL A 1 200 ? 21.796 0.199 -18.061 1.00 41.62 249 VAL A N 1
ATOM 1537 C CA . VAL A 1 200 ? 21.022 0.286 -19.302 1.00 41.35 249 VAL A CA 1
ATOM 1538 C C . VAL A 1 200 ? 20.812 -1.078 -19.979 1.00 41.85 249 VAL A C 1
ATOM 1539 O O . VAL A 1 200 ? 19.736 -1.346 -20.513 1.00 44.87 249 VAL A O 1
ATOM 1543 N N . GLY A 1 201 ? 21.843 -1.930 -19.948 1.00 44.33 250 GLY A N 1
ATOM 1544 C CA . GLY A 1 201 ? 21.780 -3.276 -20.499 1.00 40.68 250 GLY A CA 1
ATOM 1545 C C . GLY A 1 201 ? 22.373 -3.417 -21.892 1.00 39.60 250 GLY A C 1
ATOM 1546 O O . GLY A 1 201 ? 22.257 -4.471 -22.513 1.00 36.51 250 GLY A O 1
ATOM 1547 N N . ARG A 1 202 ? 23.002 -2.343 -22.380 1.00 38.64 251 ARG A N 1
ATOM 1548 C CA . ARG A 1 202 ? 23.733 -2.289 -23.674 1.00 41.12 251 ARG A CA 1
ATOM 1549 C C . ARG A 1 202 ? 24.848 -1.244 -23.557 1.00 37.78 251 ARG A C 1
ATOM 1550 O O . ARG A 1 202 ? 24.747 -0.373 -22.676 1.00 43.45 251 ARG A O 1
ATOM 1558 N N . TYR A 1 203 ? 25.874 -1.337 -24.406 1.00 37.24 252 TYR A N 1
ATOM 1559 C CA . TYR A 1 203 ? 27.045 -0.421 -24.417 1.00 39.20 252 TYR A CA 1
ATOM 1560 C C . TYR A 1 203 ? 26.584 0.988 -24.779 1.00 40.48 252 TYR A C 1
ATOM 1561 O O . TYR A 1 203 ? 25.656 1.155 -25.568 1.00 43.29 252 TYR A O 1
ATOM 1570 N N . PRO A 1 204 ? 27.206 2.047 -24.210 1.00 42.93 253 PRO A N 1
ATOM 1571 C CA . PRO A 1 204 ? 26.886 3.422 -24.592 1.00 42.89 253 PRO A CA 1
ATOM 1572 C C . PRO A 1 204 ? 27.310 3.725 -26.038 1.00 40.15 253 PRO A C 1
ATOM 1573 O O . PRO A 1 204 ? 26.594 4.440 -26.716 1.00 45.73 253 PRO A O 1
ATOM 1577 N N . PHE A 1 205 ? 28.455 3.179 -26.461 1.00 37.78 254 PHE A N 1
ATOM 1578 C CA . PHE A 1 205 ? 28.968 3.327 -27.815 1.00 40.82 254 PHE A CA 1
ATOM 1579 C C . PHE A 1 205 ? 29.028 1.960 -28.487 1.00 43.40 254 PHE A C 1
ATOM 1580 O O . PHE A 1 205 ? 29.691 1.048 -27.992 1.00 47.72 254 PHE A O 1
ATOM 1588 N N . HIS A 1 206 ? 28.325 1.833 -29.616 1.00 50.55 255 HIS A N 1
ATOM 1589 C CA . HIS A 1 206 ? 28.287 0.609 -30.407 1.00 57.05 255 HIS A CA 1
ATOM 1590 C C . HIS A 1 206 ? 28.040 0.971 -31.868 1.00 55.09 255 HIS A C 1
ATOM 1591 O O . HIS A 1 206 ? 27.480 2.027 -32.162 1.00 48.31 255 HIS A O 1
ATOM 1598 N N . ASP A 1 207 ? 28.480 0.094 -32.776 1.00 60.84 256 ASP A N 1
ATOM 1599 C CA . ASP A 1 207 ? 28.303 0.285 -34.213 1.00 63.71 256 ASP A CA 1
ATOM 1600 C C . ASP A 1 207 ? 28.547 -1.036 -34.951 1.00 61.29 256 ASP A C 1
ATOM 1601 O O . ASP A 1 207 ? 28.654 -2.090 -34.325 1.00 54.94 256 ASP A O 1
ATOM 1606 N N . ILE A 1 208 ? 28.616 -0.968 -36.285 1.00 70.77 257 ILE A N 1
ATOM 1607 C CA . ILE A 1 208 ? 28.858 -2.134 -37.128 1.00 69.85 257 ILE A CA 1
ATOM 1608 C C . ILE A 1 208 ? 30.342 -2.501 -37.072 1.00 63.49 257 ILE A C 1
ATOM 1609 O O . ILE A 1 208 ? 30.685 -3.666 -36.872 1.00 73.77 257 ILE A O 1
ATOM 1614 N N . GLU A 1 209 ? 31.210 -1.494 -37.235 1.00 55.02 258 GLU A N 1
ATOM 1615 C CA . GLU A 1 209 ? 32.661 -1.686 -37.264 1.00 65.20 258 GLU A CA 1
ATOM 1616 C C . GLU A 1 209 ? 33.419 -0.661 -36.421 1.00 59.60 258 GLU A C 1
ATOM 1617 O O . GLU A 1 209 ? 32.892 0.408 -36.124 1.00 52.11 258 GLU A O 1
ATOM 1623 N N . PRO A 1 210 ? 34.678 -0.963 -36.016 1.00 59.27 259 PRO A N 1
ATOM 1624 C CA . PRO A 1 210 ? 35.434 -0.113 -35.090 1.00 64.79 259 PRO A CA 1
ATOM 1625 C C . PRO A 1 210 ? 35.525 1.372 -35.474 1.00 64.09 259 PRO A C 1
ATOM 1626 O O . PRO A 1 210 ? 35.337 2.202 -34.604 1.00 71.77 259 PRO A O 1
ATOM 1630 N N . SER A 1 211 ? 35.825 1.666 -36.744 1.00 64.61 260 SER A N 1
ATOM 1631 C CA . SER A 1 211 ? 36.052 3.034 -37.209 1.00 67.72 260 SER A CA 1
ATOM 1632 C C . SER A 1 211 ? 34.840 3.937 -36.957 1.00 61.93 260 SER A C 1
ATOM 1633 O O . SER A 1 211 ? 34.993 5.092 -36.560 1.00 61.03 260 SER A O 1
ATOM 1636 N N . SER A 1 212 ? 33.640 3.393 -37.185 1.00 55.38 261 SER A N 1
ATOM 1637 C CA . SER A 1 212 ? 32.391 4.098 -36.928 1.00 54.19 261 SER A CA 1
ATOM 1638 C C . SER A 1 212 ? 32.116 4.190 -35.422 1.00 54.29 261 SER A C 1
ATOM 1639 O O . SER A 1 212 ? 31.583 5.196 -34.948 1.00 55.75 261 SER A O 1
ATOM 1642 N N . LEU A 1 213 ? 32.483 3.133 -34.684 1.00 43.25 262 LEU A N 1
ATOM 1643 C CA . LEU A 1 213 ? 32.417 3.112 -33.220 1.00 42.45 262 LEU A CA 1
ATOM 1644 C C . LEU A 1 213 ? 33.301 4.201 -32.605 1.00 39.72 262 LEU A C 1
ATOM 1645 O O . LEU A 1 213 ? 32.874 4.911 -31.696 1.00 34.61 262 LEU A O 1
ATOM 1650 N N . PHE A 1 214 ? 34.534 4.317 -33.112 1.00 37.00 263 PHE A N 1
ATOM 1651 C CA . PHE A 1 214 ? 35.500 5.306 -32.639 1.00 41.97 263 PHE A CA 1
ATOM 1652 C C . PHE A 1 214 ? 35.119 6.754 -32.979 1.00 44.80 263 PHE A C 1
ATOM 1653 O O . PHE A 1 214 ? 35.586 7.683 -32.322 1.00 54.10 263 PHE A O 1
ATOM 1661 N N . SER A 1 215 ? 34.275 6.937 -34.002 1.00 44.82 264 SER A N 1
ATOM 1662 C CA . SER A 1 215 ? 33.728 8.249 -34.347 1.00 48.03 264 SER A CA 1
ATOM 1663 C C . SER A 1 215 ? 32.745 8.713 -33.275 1.00 47.13 264 SER A C 1
ATOM 1664 O O . SER A 1 215 ? 32.806 9.859 -32.830 1.00 46.51 264 SER A O 1
ATOM 1667 N N . LYS A 1 216 ? 31.844 7.806 -32.874 1.00 43.41 265 LYS A N 1
ATOM 1668 C CA . LYS A 1 216 ? 30.841 8.063 -31.840 1.00 40.30 265 LYS A CA 1
ATOM 1669 C C . LYS A 1 216 ? 31.469 8.428 -30.499 1.00 41.25 265 LYS A C 1
ATOM 1670 O O . LYS A 1 216 ? 30.964 9.299 -29.797 1.00 44.92 265 LYS A O 1
ATOM 1676 N N . ILE A 1 217 ? 32.570 7.748 -30.157 1.00 44.00 266 ILE A N 1
ATOM 1677 C CA . ILE A 1 217 ? 33.306 7.978 -28.917 1.00 46.92 266 ILE A CA 1
ATOM 1678 C C . ILE A 1 217 ? 33.971 9.358 -28.931 1.00 50.78 266 ILE A C 1
ATOM 1679 O O . ILE A 1 217 ? 33.825 10.129 -27.979 1.00 56.72 266 ILE A O 1
ATOM 1684 N N . ARG A 1 218 ? 34.693 9.655 -30.019 1.00 48.77 267 ARG A N 1
ATOM 1685 C CA . ARG A 1 218 ? 35.401 10.945 -30.252 1.00 48.31 267 ARG A CA 1
ATOM 1686 C C . ARG A 1 218 ? 34.436 12.125 -30.073 1.00 44.32 267 ARG A C 1
ATOM 1687 O O . ARG A 1 218 ? 34.858 13.142 -29.495 1.00 42.47 267 ARG A O 1
ATOM 1695 N N . ARG A 1 219 ? 33.198 11.993 -30.559 1.00 45.63 268 ARG A N 1
ATOM 1696 C CA . ARG A 1 219 ? 32.179 13.079 -30.578 1.00 56.03 268 ARG A CA 1
ATOM 1697 C C . ARG A 1 219 ? 31.285 13.004 -29.332 1.00 60.09 268 ARG A C 1
ATOM 1698 O O . ARG A 1 219 ? 30.659 14.032 -29.005 1.00 71.76 268 ARG A O 1
ATOM 1706 N N . GLY A 1 220 ? 31.227 11.843 -28.668 1.00 61.35 269 GLY A N 1
ATOM 1707 C CA . GLY A 1 220 ? 30.398 11.643 -27.489 1.00 52.58 269 GLY A CA 1
ATOM 1708 C C . GLY A 1 220 ? 28.939 11.387 -27.832 1.00 43.99 269 GLY A C 1
ATOM 1709 O O . GLY A 1 220 ? 28.038 11.938 -27.200 1.00 35.51 269 GLY A O 1
ATOM 1710 N N . GLN A 1 221 ? 28.714 10.535 -28.838 1.00 44.91 270 GLN A N 1
ATOM 1711 C CA . GLN A 1 221 ? 27.377 10.175 -29.292 1.00 53.00 270 GLN A CA 1
ATOM 1712 C C . GLN A 1 221 ? 26.838 9.009 -28.463 1.00 54.46 270 GLN A C 1
ATOM 1713 O O . GLN A 1 221 ? 26.960 7.843 -28.854 1.00 56.48 270 GLN A O 1
ATOM 1719 N N . PHE A 1 222 ? 26.258 9.339 -27.303 1.00 46.55 271 PHE A N 1
ATOM 1720 C CA . PHE A 1 222 ? 25.530 8.371 -26.487 1.00 44.92 271 PHE A CA 1
ATOM 1721 C C . PHE A 1 222 ? 24.379 9.039 -25.744 1.00 45.78 271 PHE A C 1
ATOM 1722 O O . PHE A 1 222 ? 24.430 10.234 -25.458 1.00 46.67 271 PHE A O 1
ATOM 1730 N N . ASN A 1 223 ? 23.335 8.252 -25.461 1.00 48.55 272 ASN A N 1
ATOM 1731 C CA . ASN A 1 223 ? 22.132 8.722 -24.790 1.00 52.50 272 ASN A CA 1
ATOM 1732 C C . ASN A 1 223 ? 21.879 7.900 -23.534 1.00 48.07 272 ASN A C 1
ATOM 1733 O O . ASN A 1 223 ? 22.094 6.690 -23.528 1.00 51.32 272 ASN A O 1
ATOM 1738 N N . ILE A 1 224 ? 21.429 8.574 -22.471 1.00 44.15 273 ILE A N 1
ATOM 1739 C CA . ILE A 1 224 ? 21.049 7.925 -21.223 1.00 43.30 273 ILE A CA 1
ATOM 1740 C C . ILE A 1 224 ? 19.525 7.853 -21.159 1.00 41.97 273 ILE A C 1
ATOM 1741 O O . ILE A 1 224 ? 18.850 8.860 -21.365 1.00 47.93 273 ILE A O 1
ATOM 1746 N N . PRO A 1 225 ? 18.933 6.662 -20.907 1.00 40.92 274 PRO A N 1
ATOM 1747 C CA . PRO A 1 225 ? 17.495 6.554 -20.656 1.00 43.11 274 PRO A CA 1
ATOM 1748 C C . PRO A 1 225 ? 17.001 7.496 -19.545 1.00 48.48 274 PRO A C 1
ATOM 1749 O O . PRO A 1 225 ? 17.679 7.627 -18.538 1.00 52.64 274 PRO A O 1
ATOM 1753 N N . GLU A 1 226 ? 15.835 8.116 -19.754 1.00 54.43 275 GLU A N 1
ATOM 1754 C CA . GLU A 1 226 ? 15.219 9.022 -18.786 1.00 58.79 275 GLU A CA 1
ATOM 1755 C C . GLU A 1 226 ? 14.808 8.304 -17.497 1.00 52.47 275 GLU A C 1
ATOM 1756 O O . GLU A 1 226 ? 14.700 8.932 -16.445 1.00 56.19 275 GLU A O 1
ATOM 1762 N N . THR A 1 227 ? 14.578 6.988 -17.596 1.00 44.95 276 THR A N 1
ATOM 1763 C CA . THR A 1 227 ? 14.145 6.150 -16.476 1.00 45.13 276 THR A CA 1
ATOM 1764 C C . THR A 1 227 ? 15.147 6.042 -15.317 1.00 41.22 276 THR A C 1
ATOM 1765 O O . THR A 1 227 ? 14.745 5.818 -14.176 1.00 40.50 276 THR A O 1
ATOM 1769 N N . LEU A 1 228 ? 16.443 6.194 -15.615 1.00 42.29 277 LEU A N 1
ATOM 1770 C CA . LEU A 1 228 ? 17.482 6.202 -14.586 1.00 40.80 277 LEU A CA 1
ATOM 1771 C C . LEU A 1 228 ? 17.335 7.436 -13.703 1.00 39.54 277 LEU A C 1
ATOM 1772 O O . LEU A 1 228 ? 16.903 8.491 -14.167 1.00 39.69 277 LEU A O 1
ATOM 1777 N N . SER A 1 229 ? 17.700 7.289 -12.424 1.00 39.28 278 SER A N 1
ATOM 1778 C CA . SER A 1 229 ? 17.517 8.340 -11.431 1.00 37.33 278 SER A CA 1
ATOM 1779 C C . SER A 1 229 ? 18.449 9.509 -11.733 1.00 34.62 278 SER A C 1
ATOM 1780 O O . SER A 1 229 ? 19.504 9.317 -12.333 1.00 34.18 278 SER A O 1
ATOM 1783 N N . PRO A 1 230 ? 18.085 10.749 -11.331 1.00 32.39 279 PRO A N 1
ATOM 1784 C CA . PRO A 1 230 ? 18.937 11.917 -11.556 1.00 32.45 279 PRO A CA 1
ATOM 1785 C C . PRO A 1 230 ? 20.390 11.704 -11.103 1.00 36.64 279 PRO A C 1
ATOM 1786 O O . PRO A 1 230 ? 21.285 12.134 -11.809 1.00 37.42 279 PRO A O 1
ATOM 1790 N N . LYS A 1 231 ? 20.578 11.048 -9.951 1.00 39.77 280 LYS A N 1
ATOM 1791 C CA . LYS A 1 231 ? 21.900 10.800 -9.382 1.00 36.21 280 LYS A CA 1
ATOM 1792 C C . LYS A 1 231 ? 22.704 9.813 -10.222 1.00 33.74 280 LYS A C 1
ATOM 1793 O O . LYS A 1 231 ? 23.891 10.027 -10.460 1.00 34.08 280 LYS A O 1
ATOM 1799 N N . ALA A 1 232 ? 22.044 8.742 -10.676 1.00 32.47 281 ALA A N 1
ATOM 1800 C CA . ALA A 1 232 ? 22.642 7.773 -11.590 1.00 32.89 281 ALA A CA 1
ATOM 1801 C C . ALA A 1 232 ? 23.137 8.472 -12.853 1.00 34.69 281 ALA A C 1
ATOM 1802 O O . ALA A 1 232 ? 24.286 8.301 -13.247 1.00 35.51 281 ALA A O 1
ATOM 1804 N N . LYS A 1 233 ? 22.254 9.268 -13.468 1.00 38.71 282 LYS A N 1
ATOM 1805 C CA . LYS A 1 233 ? 22.578 10.067 -14.652 1.00 41.28 282 LYS A CA 1
ATOM 1806 C C . LYS A 1 233 ? 23.733 11.033 -14.398 1.00 34.62 282 LYS A C 1
ATOM 1807 O O . LYS A 1 233 ? 24.621 11.175 -15.235 1.00 35.59 282 LYS A O 1
ATOM 1813 N N . CYS A 1 234 ? 23.706 11.689 -13.234 1.00 35.34 283 CYS A N 1
ATOM 1814 C CA . CYS A 1 234 ? 24.734 12.647 -12.832 1.00 38.28 283 CYS A CA 1
ATOM 1815 C C . CYS A 1 234 ? 26.121 11.994 -12.728 1.00 32.86 283 CYS A C 1
ATOM 1816 O O . CYS A 1 234 ? 27.120 12.583 -13.135 1.00 28.35 283 CYS A O 1
ATOM 1819 N N . LEU A 1 235 ? 26.164 10.772 -12.187 1.00 31.68 284 LEU A N 1
ATOM 1820 C CA . LEU A 1 235 ? 27.407 10.022 -12.033 1.00 32.56 284 LEU A CA 1
ATOM 1821 C C . LEU A 1 235 ? 27.978 9.622 -13.393 1.00 36.55 284 LEU A C 1
ATOM 1822 O O . LEU A 1 235 ? 29.172 9.802 -13.644 1.00 38.06 284 LEU A O 1
ATOM 1827 N N . ILE A 1 236 ? 27.111 9.083 -14.260 1.00 39.10 285 ILE A N 1
ATOM 1828 C CA . ILE A 1 236 ? 27.474 8.685 -15.621 1.00 38.20 285 ILE A CA 1
ATOM 1829 C C . ILE A 1 236 ? 28.185 9.825 -16.351 1.00 34.94 285 ILE A C 1
ATOM 1830 O O . ILE A 1 236 ? 29.251 9.624 -16.930 1.00 37.95 285 ILE A O 1
ATOM 1835 N N . ARG A 1 237 ? 27.582 11.020 -16.315 1.00 34.09 286 ARG A N 1
ATOM 1836 C CA . ARG A 1 237 ? 28.054 12.224 -17.056 1.00 40.41 286 ARG A CA 1
ATOM 1837 C C . ARG A 1 237 ? 29.317 12.798 -16.395 1.00 35.08 286 ARG A C 1
ATOM 1838 O O . ARG A 1 237 ? 30.134 13.393 -17.123 1.00 31.73 286 ARG A O 1
ATOM 1846 N N . SER A 1 238 ? 29.481 12.617 -15.080 1.00 30.12 287 SER A N 1
ATOM 1847 C CA . SER A 1 238 ? 30.682 13.050 -14.373 1.00 31.26 287 SER A CA 1
ATOM 1848 C C . SER A 1 238 ? 31.920 12.217 -14.733 1.00 36.52 287 SER A C 1
ATOM 1849 O O . SER A 1 238 ? 33.041 12.572 -14.360 1.00 39.89 287 SER A O 1
ATOM 1852 N N . ILE A 1 239 ? 31.702 11.104 -15.446 1.00 42.76 288 ILE A N 1
ATOM 1853 C CA . ILE A 1 239 ? 32.761 10.264 -15.993 1.00 40.69 288 ILE A CA 1
ATOM 1854 C C . ILE A 1 239 ? 32.846 10.401 -17.518 1.00 41.36 288 ILE A C 1
ATOM 1855 O O . ILE A 1 239 ? 33.877 10.808 -18.052 1.00 42.69 288 ILE A O 1
ATOM 1860 N N . LEU A 1 240 ? 31.746 10.069 -18.204 1.00 44.56 289 LEU A N 1
ATOM 1861 C CA . LEU A 1 240 ? 31.721 9.923 -19.665 1.00 45.26 289 LEU A CA 1
ATOM 1862 C C . LEU A 1 240 ? 31.591 11.221 -20.460 1.00 49.52 289 LEU A C 1
ATOM 1863 O O . LEU A 1 240 ? 31.962 11.263 -21.630 1.00 63.17 289 LEU A O 1
ATOM 1868 N N . ARG A 1 241 ? 31.037 12.267 -19.841 1.00 55.58 290 ARG A N 1
ATOM 1869 C CA . ARG A 1 241 ? 30.825 13.590 -20.492 1.00 56.99 290 ARG A CA 1
ATOM 1870 C C . ARG A 1 241 ? 31.787 14.621 -19.888 1.00 62.55 290 ARG A C 1
ATOM 1871 O O . ARG A 1 241 ? 31.383 15.795 -19.757 1.00 63.64 290 ARG A O 1
ATOM 1879 N N . ARG A 1 242 ? 33.018 14.204 -19.567 1.00 62.84 291 ARG A N 1
ATOM 1880 C CA . ARG A 1 242 ? 34.069 15.074 -18.971 1.00 66.49 291 ARG A CA 1
ATOM 1881 C C . ARG A 1 242 ? 35.429 14.773 -19.614 1.00 73.02 291 ARG A C 1
ATOM 1882 O O . ARG A 1 242 ? 35.713 13.587 -19.887 1.00 61.97 291 ARG A O 1
ATOM 1890 N N . GLU A 1 243 ? 36.216 15.830 -19.847 1.00 79.96 292 GLU A N 1
ATOM 1891 C CA . GLU A 1 243 ? 37.611 15.767 -20.268 1.00 65.00 292 GLU A CA 1
ATOM 1892 C C . GLU A 1 243 ? 38.416 15.346 -19.039 1.00 55.22 292 GLU A C 1
ATOM 1893 O O . GLU A 1 243 ? 38.039 15.694 -17.921 1.00 56.95 292 GLU A O 1
ATOM 1899 N N . PRO A 1 244 ? 39.521 14.572 -19.184 1.00 46.36 293 PRO A N 1
ATOM 1900 C CA . PRO A 1 244 ? 40.257 14.039 -18.033 1.00 48.24 293 PRO A CA 1
ATOM 1901 C C . PRO A 1 244 ? 40.423 14.991 -16.837 1.00 49.66 293 PRO A C 1
ATOM 1902 O O . PRO A 1 244 ? 40.228 14.547 -15.719 1.00 57.46 293 PRO A O 1
ATOM 1906 N N . SER A 1 245 ? 40.775 16.255 -17.098 1.00 54.00 294 SER A N 1
ATOM 1907 C CA . SER A 1 245 ? 40.997 17.255 -16.052 1.00 55.73 294 SER A CA 1
ATOM 1908 C C . SER A 1 245 ? 39.738 17.576 -15.229 1.00 59.00 294 SER A C 1
ATOM 1909 O O . SER A 1 245 ? 39.839 17.914 -14.047 1.00 63.26 294 SER A O 1
ATOM 1912 N N . GLU A 1 246 ? 38.564 17.470 -15.864 1.00 60.66 295 GLU A N 1
ATOM 1913 C CA . GLU A 1 246 ? 37.269 17.708 -15.219 1.00 64.04 295 GLU A CA 1
ATOM 1914 C C . GLU A 1 246 ? 36.602 16.409 -14.741 1.00 51.64 295 GLU A C 1
ATOM 1915 O O . GLU A 1 246 ? 35.677 16.439 -13.932 1.00 50.58 295 GLU A O 1
ATOM 1921 N N . ARG A 1 247 ? 37.090 15.273 -15.250 1.00 47.05 296 ARG A N 1
ATOM 1922 C CA . ARG A 1 247 ? 36.545 13.909 -15.006 1.00 40.09 296 ARG A CA 1
ATOM 1923 C C . ARG A 1 247 ? 36.873 13.461 -13.576 1.00 33.12 296 ARG A C 1
ATOM 1924 O O . ARG A 1 247 ? 38.003 13.725 -13.119 1.00 27.74 296 ARG A O 1
ATOM 1932 N N . LEU A 1 248 ? 35.925 12.788 -12.913 1.00 32.72 297 LEU A N 1
ATOM 1933 C CA . LEU A 1 248 ? 36.130 12.208 -11.587 1.00 33.97 297 LEU A CA 1
ATOM 1934 C C . LEU A 1 248 ? 37.306 11.237 -11.574 1.00 37.06 297 LEU A C 1
ATOM 1935 O O . LEU A 1 248 ? 37.662 10.663 -12.603 1.00 51.07 297 LEU A O 1
ATOM 1940 N N . THR A 1 249 ? 37.906 11.068 -10.393 1.00 35.87 298 THR A N 1
ATOM 1941 C CA . THR A 1 249 ? 38.907 10.041 -10.148 1.00 34.74 298 THR A CA 1
ATOM 1942 C C . THR A 1 249 ? 38.211 8.834 -9.530 1.00 35.36 298 THR A C 1
ATOM 1943 O O . THR A 1 249 ? 37.113 8.956 -8.986 1.00 31.62 298 THR A O 1
ATOM 1947 N N . SER A 1 250 ? 38.864 7.670 -9.613 1.00 36.22 299 SER A N 1
ATOM 1948 C CA . SER A 1 250 ? 38.316 6.418 -9.098 1.00 37.81 299 SER A CA 1
ATOM 1949 C C . SER A 1 250 ? 37.907 6.535 -7.627 1.00 40.49 299 SER A C 1
ATOM 1950 O O . SER A 1 250 ? 36.875 6.002 -7.221 1.00 40.71 299 SER A O 1
ATOM 1953 N N . GLN A 1 251 ? 38.718 7.251 -6.840 1.00 41.07 300 GLN A N 1
ATOM 1954 C CA . GLN A 1 251 ? 38.439 7.482 -5.425 1.00 38.86 300 GLN A CA 1
ATOM 1955 C C . GLN A 1 251 ? 37.243 8.417 -5.232 1.00 33.28 300 GLN A C 1
ATOM 1956 O O . GLN A 1 251 ? 36.388 8.156 -4.389 1.00 37.06 300 GLN A O 1
ATOM 1962 N N . GLU A 1 252 ? 37.198 9.500 -6.019 1.00 31.51 301 GLU A N 1
ATOM 1963 C CA . GLU A 1 252 ? 36.119 10.495 -5.967 1.00 32.47 301 GLU A CA 1
ATOM 1964 C C . GLU A 1 252 ? 34.743 9.908 -6.297 1.00 33.00 301 GLU A C 1
ATOM 1965 O O . GLU A 1 252 ? 33.729 10.384 -5.790 1.00 36.89 301 GLU A O 1
ATOM 1971 N N . ILE A 1 253 ? 34.722 8.881 -7.157 1.00 36.38 302 ILE A N 1
ATOM 1972 C CA . ILE A 1 253 ? 33.498 8.159 -7.519 1.00 37.46 302 ILE A CA 1
ATOM 1973 C C . ILE A 1 253 ? 32.767 7.634 -6.274 1.00 38.01 302 ILE A C 1
ATOM 1974 O O . ILE A 1 253 ? 31.538 7.681 -6.202 1.00 42.02 302 ILE A O 1
ATOM 1979 N N . LEU A 1 254 ? 33.543 7.157 -5.295 1.00 38.66 303 LEU A N 1
ATOM 1980 C CA . LEU A 1 254 ? 33.018 6.526 -4.084 1.00 38.44 303 LEU A CA 1
ATOM 1981 C C . LEU A 1 254 ? 32.211 7.474 -3.192 1.00 36.77 303 LEU A C 1
ATOM 1982 O O . LEU A 1 254 ? 31.321 7.029 -2.468 1.00 35.47 303 LEU A O 1
ATOM 1987 N N . ASP A 1 255 ? 32.523 8.775 -3.262 1.00 37.06 304 ASP A N 1
ATOM 1988 C CA . ASP A 1 255 ? 31.827 9.811 -2.492 1.00 33.67 304 ASP A CA 1
ATOM 1989 C C . ASP A 1 255 ? 30.508 10.275 -3.111 1.00 28.41 304 ASP A C 1
ATOM 1990 O O . ASP A 1 255 ? 29.785 11.054 -2.493 1.00 29.08 304 ASP A O 1
ATOM 1995 N N . HIS A 1 256 ? 30.201 9.800 -4.325 1.00 27.16 305 HIS A N 1
ATOM 1996 C CA . HIS A 1 256 ? 29.065 10.303 -5.089 1.00 28.80 305 HIS A CA 1
ATOM 1997 C C . HIS A 1 256 ? 27.741 10.018 -4.385 1.00 30.43 305 HIS A C 1
ATOM 1998 O O . HIS A 1 256 ? 27.542 8.922 -3.867 1.00 33.33 305 HIS A O 1
ATOM 2005 N N . PRO A 1 257 ? 26.801 10.993 -4.346 1.00 30.37 306 PRO A N 1
ATOM 2006 C CA . PRO A 1 257 ? 25.508 10.809 -3.678 1.00 30.54 306 PRO A CA 1
ATOM 2007 C C . PRO A 1 257 ? 24.651 9.615 -4.134 1.00 31.18 306 PRO A C 1
ATOM 2008 O O . PRO A 1 257 ? 23.766 9.239 -3.384 1.00 32.41 306 PRO A O 1
ATOM 2012 N N . TRP A 1 258 ? 24.903 9.069 -5.330 1.00 32.07 307 TRP A N 1
ATOM 2013 C CA . TRP A 1 258 ? 24.092 7.981 -5.882 1.00 33.28 307 TRP A CA 1
ATOM 2014 C C . TRP A 1 258 ? 24.106 6.750 -4.977 1.00 31.21 307 TRP A C 1
ATOM 2015 O O . TRP A 1 258 ? 23.064 6.143 -4.735 1.00 31.65 307 TRP A O 1
ATOM 2026 N N . PHE A 1 259 ? 25.295 6.405 -4.471 1.00 32.21 308 PHE A N 1
ATOM 2027 C CA . PHE A 1 259 ? 25.487 5.255 -3.587 1.00 30.68 308 PHE A CA 1
ATOM 2028 C C . PHE A 1 259 ? 24.737 5.400 -2.254 1.00 32.58 308 PHE A C 1
ATOM 2029 O O . PHE A 1 259 ? 24.330 4.405 -1.656 1.00 39.08 308 PHE A O 1
ATOM 2037 N N . SER A 1 260 ? 24.546 6.648 -1.810 1.00 36.38 309 SER A N 1
ATOM 2038 C CA . SER A 1 260 ? 23.891 6.965 -0.538 1.00 40.66 309 SER A CA 1
ATOM 2039 C C . SER A 1 260 ? 22.351 6.931 -0.579 1.00 41.34 309 SER A C 1
ATOM 2040 O O . SER A 1 260 ? 21.704 7.054 0.462 1.00 39.39 309 SER A O 1
ATOM 2043 N N . THR A 1 261 ? 21.784 6.764 -1.782 1.00 44.40 310 THR A N 1
ATOM 2044 C CA . THR A 1 261 ? 20.337 6.671 -2.013 1.00 47.07 310 THR A CA 1
ATOM 2045 C C . THR A 1 261 ? 19.708 5.523 -1.212 1.00 51.53 310 THR A C 1
ATOM 2046 O O . THR A 1 261 ? 20.380 4.534 -0.911 1.00 60.36 310 THR A O 1
ATOM 2050 N N . ASP A 1 262 ? 18.420 5.668 -0.872 1.00 62.77 311 ASP A N 1
ATOM 2051 C CA . ASP A 1 262 ? 17.689 4.694 -0.052 1.00 83.97 311 ASP A CA 1
ATOM 2052 C C . ASP A 1 262 ? 17.136 3.484 -0.830 1.00 92.25 311 ASP A C 1
ATOM 2053 O O . ASP A 1 262 ? 17.006 2.399 -0.268 1.00 116.92 311 ASP A O 1
ATOM 2058 N N . PHE A 1 263 ? 16.791 3.690 -2.107 1.00 79.79 312 PHE A N 1
ATOM 2059 C CA . PHE A 1 263 ? 16.309 2.629 -3.004 1.00 74.87 312 PHE A CA 1
ATOM 2060 C C . PHE A 1 263 ? 15.045 1.931 -2.494 1.00 67.37 312 PHE A C 1
ATOM 2061 O O . PHE A 1 263 ? 14.276 2.492 -1.715 1.00 71.62 312 PHE A O 1
ATOM 2069 N N . GLN B 2 3 ? 42.602 -51.404 -0.357 1.00 91.31 3 GLN B N 1
ATOM 2070 C CA . GLN B 2 3 ? 41.680 -52.423 0.235 1.00 95.79 3 GLN B CA 1
ATOM 2071 C C . GLN B 2 3 ? 40.317 -51.801 0.592 1.00 100.45 3 GLN B C 1
ATOM 2072 O O . GLN B 2 3 ? 39.884 -51.819 1.746 1.00 80.35 3 GLN B O 1
ATOM 2078 N N . LEU B 2 4 ? 39.645 -51.263 -0.435 1.00 109.60 4 LEU B N 1
ATOM 2079 C CA . LEU B 2 4 ? 38.376 -50.548 -0.296 1.00 109.31 4 LEU B CA 1
ATOM 2080 C C . LEU B 2 4 ? 37.178 -51.435 -0.635 1.00 100.03 4 LEU B C 1
ATOM 2081 O O . LEU B 2 4 ? 36.948 -51.758 -1.805 1.00 90.51 4 LEU B O 1
ATOM 2086 N N . GLN B 2 5 ? 36.416 -51.812 0.399 1.00 92.30 5 GLN B N 1
ATOM 2087 C CA . GLN B 2 5 ? 35.197 -52.603 0.255 1.00 96.82 5 GLN B CA 1
ATOM 2088 C C . GLN B 2 5 ? 33.985 -51.672 0.264 1.00 85.76 5 GLN B C 1
ATOM 2089 O O . GLN B 2 5 ? 33.781 -50.931 1.227 1.00 64.58 5 GLN B O 1
ATOM 2095 N N . GLU B 2 6 ? 33.186 -51.727 -0.811 1.00 85.03 6 GLU B N 1
ATOM 2096 C CA . GLU B 2 6 ? 32.062 -50.811 -1.027 1.00 96.24 6 GLU B CA 1
ATOM 2097 C C . GLU B 2 6 ? 30.738 -51.524 -1.319 1.00 97.40 6 GLU B C 1
ATOM 2098 O O . GLU B 2 6 ? 30.718 -52.716 -1.628 1.00 91.40 6 GLU B O 1
ATOM 2104 N N . SER B 2 7 ? 29.638 -50.767 -1.209 1.00 106.78 7 SER B N 1
ATOM 2105 C CA . SER B 2 7 ? 28.273 -51.273 -1.363 1.00 100.10 7 SER B CA 1
ATOM 2106 C C . SER B 2 7 ? 27.331 -50.187 -1.886 1.00 102.21 7 SER B C 1
ATOM 2107 O O . SER B 2 7 ? 27.742 -49.039 -2.071 1.00 109.48 7 SER B O 1
ATOM 2110 N N . GLY B 2 8 ? 26.070 -50.570 -2.128 1.00 99.12 8 GLY B N 1
ATOM 2111 C CA . GLY B 2 8 ? 24.977 -49.636 -2.365 1.00 104.42 8 GLY B CA 1
ATOM 2112 C C . GLY B 2 8 ? 24.403 -49.523 -3.770 1.00 111.62 8 GLY B C 1
ATOM 2113 O O . GLY B 2 8 ? 23.482 -48.733 -3.991 1.00 106.58 8 GLY B O 1
ATOM 2114 N N . GLY B 2 9 ? 24.936 -50.308 -4.714 1.00 121.84 9 GLY B N 1
ATOM 2115 C CA . GLY B 2 9 ? 24.504 -50.274 -6.103 1.00 122.48 9 GLY B CA 1
ATOM 2116 C C . GLY B 2 9 ? 23.077 -50.766 -6.282 1.00 122.94 9 GLY B C 1
ATOM 2117 O O . GLY B 2 9 ? 22.697 -51.786 -5.705 1.00 130.63 9 GLY B O 1
ATOM 2118 N N . GLY B 2 10 ? 22.290 -50.035 -7.082 1.00 110.38 10 GLY B N 1
ATOM 2119 C CA . GLY B 2 10 ? 20.899 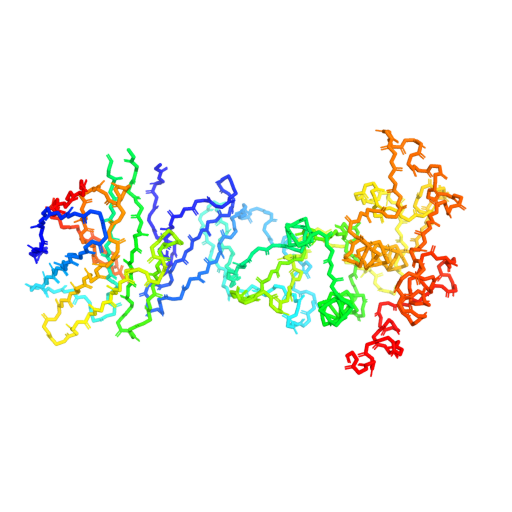-50.373 -7.341 1.00 112.74 10 GLY B CA 1
ATOM 2120 C C . GLY B 2 10 ? 20.272 -49.615 -8.499 1.00 103.67 10 GLY B C 1
ATOM 2121 O O . GLY B 2 10 ? 20.866 -48.676 -9.028 1.00 99.63 10 GLY B O 1
ATOM 2122 N N . LEU B 2 11 ? 19.063 -50.042 -8.884 1.00 98.59 11 LEU B N 1
ATOM 2123 C CA . LEU B 2 11 ? 18.278 -49.433 -9.959 1.00 105.79 11 LEU B CA 1
ATOM 2124 C C . LEU B 2 11 ? 17.107 -48.659 -9.347 1.00 105.64 11 LEU B C 1
ATOM 2125 O O . LEU B 2 11 ? 16.555 -49.074 -8.326 1.00 100.43 11 LEU B O 1
ATOM 2130 N N . VAL B 2 12 ? 16.739 -47.536 -9.978 1.00 107.25 12 VAL B N 1
ATOM 2131 C CA . VAL B 2 12 ? 15.756 -46.600 -9.425 1.00 111.35 12 VAL B CA 1
ATOM 2132 C C . VAL B 2 12 ? 15.054 -45.753 -10.500 1.00 105.23 12 VAL B C 1
ATOM 2133 O O . VAL B 2 12 ? 15.632 -45.459 -11.547 1.00 91.41 12 VAL B O 1
ATOM 2137 N N . GLN B 2 13 ? 13.798 -45.379 -10.224 1.00 105.44 13 GLN B N 1
ATOM 2138 C CA . GLN B 2 13 ? 13.010 -44.493 -11.078 1.00 112.92 13 GLN B CA 1
ATOM 2139 C C . GLN B 2 13 ? 13.572 -43.071 -11.015 1.00 111.73 13 GLN B C 1
ATOM 2140 O O . GLN B 2 13 ? 14.172 -42.680 -10.014 1.00 104.73 13 GLN B O 1
ATOM 2146 N N . ALA B 2 14 ? 13.371 -42.309 -12.097 1.00 115.90 14 ALA B 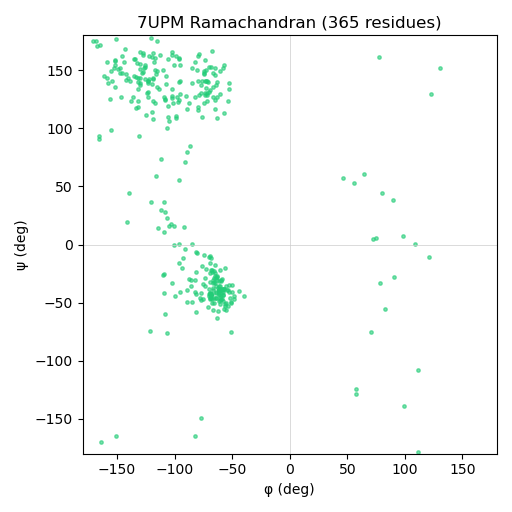N 1
ATOM 2147 C CA . ALA B 2 14 ? 13.825 -40.923 -12.193 1.00 105.21 14 ALA B CA 1
ATOM 2148 C C . ALA B 2 14 ? 13.123 -40.051 -11.149 1.00 92.72 14 ALA B C 1
ATOM 2149 O O . ALA B 2 14 ? 11.929 -39.769 -11.270 1.00 80.20 14 ALA B O 1
ATOM 2151 N N . GLY B 2 15 ? 13.882 -39.635 -10.128 1.00 95.06 15 GLY B N 1
ATOM 2152 C CA . GLY B 2 15 ? 13.379 -38.855 -9.008 1.00 94.00 15 GLY B CA 1
ATOM 2153 C C . GLY B 2 15 ? 13.566 -39.515 -7.648 1.00 95.27 15 GLY B C 1
ATOM 2154 O O . GLY B 2 15 ? 13.362 -38.869 -6.619 1.00 82.18 15 GLY B O 1
ATOM 2155 N N . GLY B 2 16 ? 13.956 -40.797 -7.647 1.00 99.08 16 GLY B N 1
ATOM 2156 C CA . GLY B 2 16 ? 14.152 -41.578 -6.436 1.00 92.70 16 GLY B CA 1
ATOM 2157 C C . GLY B 2 16 ? 15.448 -41.261 -5.708 1.00 94.92 16 GLY B C 1
ATOM 2158 O O . GLY B 2 16 ? 15.927 -40.127 -5.752 1.00 88.78 16 GLY B O 1
ATOM 2159 N N . SER B 2 17 ? 16.008 -42.272 -5.029 1.00 103.68 17 SER B N 1
ATOM 2160 C CA . SER B 2 17 ? 17.229 -42.118 -4.238 1.00 106.53 17 SER B CA 1
ATOM 2161 C C . SER B 2 17 ? 17.977 -43.434 -4.004 1.00 104.81 17 SER B C 1
ATOM 2162 O O . SER B 2 17 ? 17.362 -44.467 -3.736 1.00 100.41 17 SER B O 1
ATOM 2165 N N . LEU B 2 18 ? 19.311 -43.369 -4.112 1.00 101.76 18 LEU B N 1
ATOM 2166 C CA . LEU B 2 18 ? 20.227 -44.439 -3.719 1.00 83.29 18 LEU B CA 1
ATOM 2167 C C . LEU B 2 18 ? 21.157 -43.927 -2.626 1.00 73.09 18 LEU B C 1
ATOM 2168 O O . LEU B 2 18 ? 21.268 -42.719 -2.409 1.00 70.44 18 LEU B O 1
ATOM 2173 N N . ARG B 2 19 ? 21.826 -44.864 -1.946 1.00 66.16 19 ARG B N 1
ATOM 2174 C CA . ARG B 2 19 ? 22.872 -44.589 -0.924 1.00 68.54 19 ARG B CA 1
ATOM 2175 C C . ARG B 2 19 ? 24.053 -45.537 -1.158 1.00 71.63 19 ARG B C 1
ATOM 2176 O O . ARG B 2 19 ? 23.818 -46.758 -1.241 1.00 75.43 19 ARG B O 1
ATOM 2184 N N . LEU B 2 20 ? 25.265 -44.981 -1.266 1.00 79.78 20 LEU B N 1
ATOM 2185 C CA . LEU B 2 20 ? 26.497 -45.745 -1.422 1.00 82.36 20 LEU B CA 1
ATOM 2186 C C . LEU B 2 20 ? 27.320 -45.644 -0.141 1.00 80.07 20 LEU B C 1
ATOM 2187 O O . LEU B 2 20 ? 27.246 -44.645 0.574 1.00 66.17 20 LEU B O 1
ATOM 2192 N N . SER B 2 21 ? 28.098 -46.695 0.138 1.00 77.31 21 SER B N 1
ATOM 2193 C CA . SER B 2 21 ? 28.955 -46.771 1.314 1.00 78.81 21 SER B CA 1
ATOM 2194 C C . SER B 2 21 ? 30.257 -47.468 0.952 1.00 78.81 21 SER B C 1
ATOM 2195 O O . SER B 2 21 ? 30.266 -48.361 0.108 1.00 92.87 21 SER B O 1
ATOM 2198 N N . CYS B 2 22 ? 31.353 -47.049 1.596 1.00 83.58 22 CYS B N 1
ATOM 2199 C CA . CYS B 2 22 ? 32.667 -47.659 1.409 1.00 93.63 22 CYS B CA 1
ATOM 2200 C C . CYS B 2 22 ? 33.534 -47.522 2.656 1.00 94.27 22 CYS B C 1
ATOM 2201 O O . CYS B 2 22 ? 33.598 -46.449 3.251 1.00 96.27 22 CYS B O 1
ATOM 2204 N N . ALA B 2 23 ? 34.203 -48.621 3.030 1.00 91.27 23 ALA B N 1
ATOM 2205 C CA . ALA B 2 23 ? 35.075 -48.685 4.199 1.00 84.85 23 ALA B CA 1
ATOM 2206 C C . ALA B 2 23 ? 36.464 -49.176 3.809 1.00 86.13 23 ALA B C 1
ATOM 2207 O O . ALA B 2 23 ? 36.621 -49.901 2.825 1.00 77.68 23 ALA B O 1
ATOM 2209 N N . ALA B 2 24 ? 37.466 -48.768 4.597 1.00 101.93 24 ALA B N 1
ATOM 2210 C CA . ALA B 2 24 ? 38.856 -49.178 4.418 1.00 110.44 24 ALA B CA 1
ATOM 2211 C C . ALA B 2 24 ? 39.443 -49.597 5.765 1.00 116.81 24 ALA B C 1
ATOM 2212 O O . ALA B 2 24 ? 39.525 -48.785 6.688 1.00 108.89 24 ALA B O 1
ATOM 2214 N N . SER B 2 25 ? 39.835 -50.874 5.865 1.00 118.28 25 SER B N 1
ATOM 2215 C CA . SER B 2 25 ? 40.427 -51.447 7.072 1.00 121.50 25 SER B CA 1
ATOM 2216 C C . SER B 2 25 ? 41.897 -51.785 6.830 1.00 117.06 25 SER B C 1
ATOM 2217 O O . SER B 2 25 ? 42.261 -52.954 6.677 1.00 113.56 25 SER B O 1
ATOM 2220 N N . GLY B 2 26 ? 42.729 -50.738 6.779 1.00 111.01 26 GLY B N 1
ATOM 2221 C CA . GLY B 2 26 ? 44.166 -50.858 6.598 1.00 103.53 26 GLY B CA 1
ATOM 2222 C C . GLY B 2 26 ? 44.913 -49.705 7.245 1.00 101.07 26 GLY B C 1
ATOM 2223 O O . GLY B 2 26 ? 44.350 -48.970 8.061 1.00 86.27 26 GLY B O 1
ATOM 2224 N N . ASN B 2 27 ? 46.189 -49.552 6.874 1.00 107.00 27 ASN B N 1
ATOM 2225 C CA . ASN B 2 27 ? 47.047 -48.488 7.387 1.00 111.68 27 ASN B CA 1
ATOM 2226 C C . ASN B 2 27 ? 46.979 -47.247 6.493 1.00 110.02 27 ASN B C 1
ATOM 2227 O O . ASN B 2 27 ? 47.930 -46.935 5.771 1.00 111.70 27 ASN B O 1
ATOM 2232 N N . ILE B 2 28 ? 45.834 -46.555 6.541 1.00 105.12 28 ILE B N 1
ATOM 2233 C CA . ILE B 2 28 ? 45.640 -45.284 5.846 1.00 95.28 28 ILE B CA 1
ATOM 2234 C C . ILE B 2 28 ? 45.792 -44.137 6.845 1.00 88.85 28 ILE B C 1
ATOM 2235 O O . ILE B 2 28 ? 45.566 -44.316 8.043 1.00 89.82 28 ILE B O 1
ATOM 2240 N N . SER B 2 29 ? 46.175 -42.962 6.335 1.00 79.27 29 SER B N 1
ATOM 2241 C CA . SER B 2 29 ? 46.385 -41.771 7.151 1.00 76.93 29 SER B CA 1
ATOM 2242 C C . SER B 2 29 ? 45.077 -41.295 7.783 1.00 84.45 29 SER B C 1
ATOM 2243 O O . SER B 2 29 ? 43.993 -41.521 7.237 1.00 72.33 29 SER B O 1
ATOM 2246 N N . ALA B 2 30 ? 45.196 -40.643 8.945 1.00 88.88 30 ALA B N 1
ATOM 2247 C CA . ALA B 2 30 ? 44.074 -40.001 9.624 1.00 87.22 30 ALA B CA 1
ATOM 2248 C C . ALA B 2 30 ? 43.608 -38.772 8.839 1.00 92.11 30 ALA B C 1
ATOM 2249 O O . ALA B 2 30 ? 42.421 -38.446 8.833 1.00 85.70 30 ALA B O 1
ATOM 2251 N N . GLN B 2 31 ? 44.562 -38.112 8.169 1.00 99.62 31 GLN B N 1
ATOM 2252 C CA . GLN B 2 31 ? 44.323 -36.903 7.383 1.00 100.17 31 GLN B CA 1
ATOM 2253 C C . GLN B 2 31 ? 43.844 -37.175 5.949 1.00 87.45 31 GLN B C 1
ATOM 2254 O O . GLN B 2 31 ? 43.615 -36.236 5.188 1.00 79.70 31 GLN B O 1
ATOM 2260 N N . ALA B 2 32 ? 43.696 -38.458 5.594 1.00 75.99 32 ALA B N 1
ATOM 2261 C CA . ALA B 2 32 ? 43.365 -38.883 4.234 1.00 70.28 32 ALA B CA 1
ATOM 2262 C C . ALA B 2 32 ? 42.023 -38.333 3.747 1.00 60.73 32 ALA B C 1
ATOM 2263 O O . ALA B 2 32 ? 41.009 -38.456 4.431 1.00 62.11 32 ALA B O 1
ATOM 2265 N N . TYR B 2 33 ? 42.036 -37.727 2.554 1.00 62.41 33 TYR B N 1
ATOM 2266 C CA . TYR B 2 33 ? 40.833 -37.232 1.833 1.00 55.67 33 TYR B CA 1
ATOM 2267 C C . TYR B 2 33 ? 40.052 -38.433 1.296 1.00 50.91 33 TYR B C 1
ATOM 2268 O O . TYR B 2 33 ? 40.678 -39.470 1.005 1.00 53.67 33 TYR B O 1
ATOM 2277 N N . MET B 2 34 ? 38.730 -38.291 1.174 1.00 49.75 34 MET B N 1
ATOM 2278 C CA . MET B 2 34 ? 37.871 -39.340 0.653 1.00 58.36 34 MET B CA 1
ATOM 2279 C C . MET B 2 34 ? 36.794 -38.738 -0.229 1.00 55.71 34 MET B C 1
ATOM 2280 O O . MET B 2 34 ? 36.288 -37.653 0.052 1.00 52.51 34 MET B O 1
ATOM 2285 N N . GLY B 2 35 ? 36.453 -39.456 -1.304 1.00 54.78 35 GLY B N 1
ATOM 2286 C CA . GLY B 2 35 ? 35.466 -39.005 -2.262 1.00 61.94 35 GLY B CA 1
ATOM 2287 C C . GLY B 2 35 ? 35.046 -40.090 -3.230 1.00 62.61 35 GLY B C 1
ATOM 2288 O O . GLY B 2 35 ? 35.588 -41.196 -3.207 1.00 57.82 35 GLY B O 1
ATOM 2289 N N . TRP B 2 36 ? 34.066 -39.754 -4.076 1.00 56.16 36 TRP B N 1
ATOM 2290 C CA . TRP B 2 36 ? 33.522 -40.644 -5.088 1.00 56.21 36 TRP B CA 1
ATOM 2291 C C . TRP B 2 36 ? 33.656 -39.995 -6.460 1.00 60.72 36 TRP B C 1
ATOM 2292 O O . TRP B 2 36 ? 33.301 -38.829 -6.636 1.00 64.31 36 TRP B O 1
ATOM 2303 N N . TYR B 2 37 ? 34.183 -40.760 -7.421 1.00 59.89 37 TYR B N 1
ATOM 2304 C CA . TYR B 2 37 ? 34.213 -40.431 -8.872 1.00 59.09 37 TYR B CA 1
ATOM 2305 C C . TYR B 2 37 ? 33.121 -41.235 -9.584 1.00 59.63 37 TYR B C 1
ATOM 2306 O O . TYR B 2 37 ? 32.628 -42.215 -8.997 1.00 59.68 37 TYR B O 1
ATOM 2315 N N . ARG B 2 38 ? 32.764 -40.835 -10.809 1.00 65.69 38 ARG B N 1
ATOM 2316 C CA . ARG B 2 38 ? 31.876 -41.608 -11.722 1.00 69.24 38 ARG B CA 1
ATOM 2317 C C . ARG B 2 38 ? 32.338 -41.389 -13.168 1.00 80.49 38 ARG B C 1
ATOM 2318 O O . ARG B 2 38 ? 32.827 -40.281 -13.468 1.00 79.97 38 ARG B O 1
ATOM 2326 N N . GLN B 2 39 ? 32.176 -42.408 -14.022 1.00 92.48 39 GLN B N 1
ATOM 2327 C CA . GLN B 2 39 ? 32.648 -42.377 -15.404 1.00 104.09 39 GLN B CA 1
ATOM 2328 C C . GLN B 2 39 ? 31.498 -42.215 -16.410 1.00 112.09 39 GLN B C 1
ATOM 2329 O O . GLN B 2 39 ? 31.286 -41.119 -16.929 1.00 112.49 39 GLN B O 1
ATOM 2335 N N . ALA B 2 40 ? 30.758 -43.306 -16.654 1.00 109.52 40 ALA B N 1
ATOM 2336 C CA . ALA B 2 40 ? 29.754 -43.409 -17.722 1.00 94.68 40 ALA B CA 1
ATOM 2337 C C . ALA B 2 40 ? 30.416 -43.463 -19.101 1.00 89.89 40 ALA B C 1
ATOM 2338 O O . ALA B 2 40 ? 30.111 -44.333 -19.919 1.00 76.15 40 ALA B O 1
ATOM 2340 N N . LYS B 2 43 ? 32.066 -41.493 -21.624 1.00 86.23 43 LYS B N 1
ATOM 2341 C CA . LYS B 2 43 ? 32.355 -40.364 -20.742 1.00 98.82 43 LYS B CA 1
ATOM 2342 C C . LYS B 2 43 ? 33.554 -40.656 -19.832 1.00 101.03 43 LYS B C 1
ATOM 2343 O O . LYS B 2 43 ? 33.924 -41.817 -19.637 1.00 94.67 43 LYS B O 1
ATOM 2349 N N . GLU B 2 44 ? 34.142 -39.588 -19.275 1.00 105.12 44 GLU B N 1
ATOM 2350 C CA . GLU B 2 44 ? 35.362 -39.656 -18.462 1.00 104.76 44 GLU B CA 1
ATOM 2351 C C . GLU B 2 44 ? 35.070 -39.556 -16.960 1.00 104.59 44 GLU B C 1
ATOM 2352 O O . GLU B 2 44 ? 33.975 -39.161 -16.555 1.00 106.35 44 GLU B O 1
ATOM 2358 N N . ARG B 2 45 ? 36.073 -39.907 -16.146 1.00 104.57 45 ARG B N 1
ATOM 2359 C CA . ARG B 2 45 ? 35.984 -39.977 -14.660 1.00 92.87 45 ARG B CA 1
ATOM 2360 C C . ARG B 2 45 ? 36.017 -38.559 -14.077 1.00 91.51 45 ARG B C 1
ATOM 2361 O O . ARG B 2 45 ? 37.092 -37.929 -14.137 1.00 103.69 45 ARG B O 1
ATOM 2369 N N . GLU B 2 46 ? 34.887 -38.089 -13.535 1.00 79.94 46 GLU B N 1
ATOM 2370 C CA . GLU B 2 46 ? 34.805 -36.813 -12.825 1.00 76.78 46 GLU B CA 1
ATOM 2371 C C . GLU B 2 46 ? 34.435 -37.058 -11.362 1.00 66.47 46 GLU B C 1
ATOM 2372 O O . GLU B 2 46 ? 33.707 -37.999 -11.048 1.00 67.77 46 GLU B O 1
ATOM 2378 N N . LEU B 2 47 ? 34.954 -36.201 -10.475 1.00 59.29 47 LEU B N 1
ATOM 2379 C CA . LEU B 2 47 ? 34.671 -36.254 -9.044 1.00 53.84 47 LEU B CA 1
ATOM 2380 C C . LEU B 2 47 ? 33.313 -35.617 -8.763 1.00 58.52 47 LEU B C 1
ATOM 2381 O O . LEU B 2 47 ? 33.131 -34.419 -8.986 1.00 68.99 47 LEU B O 1
ATOM 2386 N N . VAL B 2 48 ? 32.368 -36.429 -8.273 1.00 64.27 48 VAL B N 1
ATOM 2387 C CA . VAL B 2 48 ? 31.012 -35.975 -7.950 1.00 61.76 48 VAL B CA 1
ATOM 2388 C C . VAL B 2 48 ? 30.903 -35.396 -6.542 1.00 58.38 48 VAL B C 1
ATOM 2389 O O . VAL B 2 48 ? 30.151 -34.447 -6.318 1.00 58.98 48 VAL B O 1
ATOM 2393 N N . ALA B 2 49 ? 31.657 -35.977 -5.602 1.00 53.86 49 ALA B N 1
ATOM 2394 C CA . ALA B 2 49 ? 31.628 -35.569 -4.204 1.00 53.29 49 ALA B CA 1
ATOM 2395 C C . ALA B 2 49 ? 32.896 -35.993 -3.468 1.00 49.52 49 ALA B C 1
ATOM 2396 O O . ALA B 2 49 ? 33.445 -37.064 -3.728 1.00 54.61 49 ALA B O 1
ATOM 23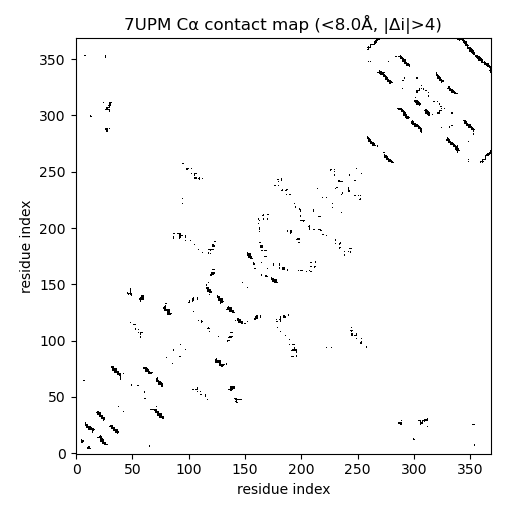98 N N . GLY B 2 50 ? 33.353 -35.133 -2.550 1.00 48.87 50 GLY B N 1
ATOM 2399 C CA . GLY B 2 50 ? 34.526 -35.382 -1.729 1.00 49.65 50 GLY B CA 1
ATOM 2400 C C . GLY B 2 50 ? 34.343 -34.781 -0.349 1.00 49.35 50 GLY B C 1
ATOM 2401 O O . GLY B 2 50 ? 33.484 -33.921 -0.158 1.00 45.78 50 GLY B O 1
ATOM 2402 N N . ILE B 2 51 ? 35.156 -35.241 0.611 1.00 47.65 51 ILE B N 1
ATOM 2403 C CA . ILE B 2 51 ? 35.065 -34.804 2.001 1.00 48.70 51 ILE B CA 1
ATOM 2404 C C . ILE B 2 51 ? 36.385 -34.978 2.754 1.00 48.46 51 ILE B C 1
ATOM 2405 O O . ILE B 2 51 ? 36.951 -36.072 2.789 1.00 53.02 51 ILE B O 1
ATOM 2410 N N . SER B 2 52 ? 36.866 -33.882 3.353 1.00 52.79 52 SER B N 1
ATOM 2411 C CA . SER B 2 52 ? 38.073 -33.890 4.175 1.00 65.07 52 SER B CA 1
ATOM 2412 C C . SER B 2 52 ? 37.761 -34.451 5.556 1.00 77.53 52 SER B C 1
ATOM 2413 O O . SER B 2 52 ? 36.597 -34.523 5.958 1.00 86.10 52 SER B O 1
ATOM 2416 N N . TYR B 2 53 ? 38.819 -34.828 6.283 1.00 75.58 53 TYR B N 1
ATOM 2417 C CA . TYR B 2 53 ? 38.763 -35.426 7.646 1.00 72.96 53 TYR B CA 1
ATOM 2418 C C . TYR B 2 53 ? 38.195 -34.415 8.654 1.00 66.32 53 TYR B C 1
ATOM 2419 O O . TYR B 2 53 ? 37.751 -34.851 9.733 1.00 77.90 53 TYR B O 1
ATOM 2428 N N . GLY B 2 54 ? 38.191 -33.120 8.309 1.00 63.05 54 GLY B N 1
ATOM 2429 C CA . GLY B 2 54 ? 37.487 -32.093 9.059 1.00 56.98 54 GLY B CA 1
ATOM 2430 C C . GLY B 2 54 ? 36.063 -31.837 8.577 1.00 60.67 54 GLY B C 1
ATOM 2431 O O . GLY B 2 54 ? 35.475 -30.807 8.909 1.00 60.00 54 GLY B O 1
ATOM 2432 N N . ALA B 2 55 ? 35.528 -32.767 7.773 1.00 63.58 55 ALA B N 1
ATOM 2433 C CA . ALA B 2 55 ? 34.128 -32.785 7.326 1.00 63.74 55 ALA B CA 1
ATOM 2434 C C . ALA B 2 55 ? 33.715 -31.732 6.280 1.00 65.38 55 ALA B C 1
ATOM 2435 O O . ALA B 2 55 ? 32.537 -31.655 5.920 1.00 67.72 55 ALA B O 1
ATOM 2437 N N . THR B 2 56 ? 34.677 -30.941 5.787 1.00 65.04 56 THR B N 1
ATOM 2438 C CA . THR B 2 56 ? 34.418 -29.968 4.724 1.00 64.12 56 THR B CA 1
ATOM 2439 C C . THR B 2 56 ? 34.361 -30.708 3.388 1.00 58.85 56 THR B C 1
ATOM 2440 O O . THR B 2 56 ? 35.269 -31.473 3.057 1.00 52.57 56 THR B O 1
ATOM 2444 N N . THR B 2 57 ? 33.285 -30.472 2.629 1.00 56.62 57 THR B N 1
ATOM 2445 C CA . THR B 2 57 ? 32.972 -31.245 1.432 1.00 62.45 57 THR B CA 1
ATOM 2446 C C . THR B 2 57 ? 33.087 -30.446 0.136 1.00 64.58 57 THR B C 1
ATOM 2447 O O . THR B 2 57 ? 33.108 -29.215 0.147 1.00 62.93 57 THR B O 1
ATOM 2451 N N . TYR B 2 58 ? 33.162 -31.177 -0.981 1.00 63.41 58 TYR B N 1
ATOM 2452 C CA . TYR B 2 58 ? 33.084 -30.656 -2.372 1.00 60.42 58 TYR B CA 1
ATOM 2453 C C . TYR B 2 58 ? 31.980 -31.411 -3.122 1.00 54.84 58 TYR B C 1
ATOM 2454 O O . TYR B 2 58 ? 31.827 -32.625 -2.893 1.00 51.56 58 TYR B O 1
ATOM 2463 N N . TYR B 2 59 ? 31.241 -30.709 -3.988 1.00 52.26 59 TYR B N 1
ATOM 2464 C CA . TYR B 2 59 ? 30.188 -31.276 -4.872 1.00 61.47 59 TYR B CA 1
ATOM 2465 C C . TYR B 2 59 ? 30.387 -30.764 -6.305 1.00 64.11 59 TYR B C 1
ATOM 2466 O O . TYR B 2 59 ? 30.793 -29.597 -6.478 1.00 57.88 59 TYR B O 1
ATOM 2475 N N . ALA B 2 60 ? 30.114 -31.619 -7.297 1.00 66.67 60 ALA B N 1
ATOM 2476 C CA . ALA B 2 60 ? 30.095 -31.222 -8.699 1.00 68.05 60 ALA B CA 1
ATOM 2477 C C . ALA B 2 60 ? 28.856 -30.369 -8.933 1.00 75.53 60 ALA B C 1
ATOM 2478 O O . ALA B 2 60 ? 27.790 -30.664 -8.396 1.00 85.51 60 ALA B O 1
ATOM 2480 N N . ASP B 2 61 ? 29.007 -29.313 -9.741 1.00 84.40 61 ASP B N 1
ATOM 2481 C CA . ASP B 2 61 ? 27.943 -28.339 -9.996 1.00 86.90 61 ASP B CA 1
ATOM 2482 C C . ASP B 2 61 ? 26.607 -28.981 -10.394 1.00 90.74 61 ASP B C 1
ATOM 2483 O O . ASP B 2 61 ? 25.545 -28.476 -10.027 1.00 93.35 61 ASP B O 1
ATOM 2488 N N . SER B 2 62 ? 26.673 -30.096 -11.131 1.00 86.16 62 SER B N 1
ATOM 2489 C CA . SER B 2 62 ? 25.485 -30.830 -11.570 1.00 91.53 62 SER B CA 1
ATOM 2490 C C . SER B 2 62 ? 24.698 -31.462 -10.413 1.00 93.05 62 SER B C 1
ATOM 2491 O O . SER B 2 62 ? 23.472 -31.569 -10.485 1.00 90.66 62 SER B O 1
ATOM 2494 N N . VAL B 2 63 ? 25.409 -31.867 -9.351 1.00 89.90 63 VAL B N 1
ATOM 2495 C CA . VAL B 2 63 ? 24.809 -32.593 -8.225 1.00 88.85 63 VAL B CA 1
ATOM 2496 C C . VAL B 2 63 ? 24.690 -31.796 -6.915 1.00 93.23 63 VAL B C 1
ATOM 2497 O O . VAL B 2 63 ? 24.375 -32.371 -5.871 1.00 91.32 63 VAL B O 1
ATOM 2501 N N . LYS B 2 64 ? 24.920 -30.478 -6.982 1.00 90.06 64 LYS B N 1
ATOM 2502 C CA . LYS B 2 64 ? 24.808 -29.597 -5.817 1.00 86.07 64 LYS B CA 1
ATOM 2503 C C . LYS B 2 64 ? 23.354 -29.507 -5.356 1.00 84.84 64 LYS B C 1
ATOM 2504 O O . LYS B 2 64 ? 22.463 -29.217 -6.155 1.00 84.04 64 LYS B O 1
ATOM 2510 N N . GLY B 2 65 ? 23.130 -29.780 -4.064 1.00 78.82 65 GLY B N 1
ATOM 2511 C CA . GLY B 2 65 ? 21.809 -29.762 -3.458 1.00 71.46 65 GLY B CA 1
ATOM 2512 C C . GLY B 2 65 ? 21.090 -31.101 -3.494 1.00 72.23 65 GLY B C 1
ATOM 2513 O O . GLY B 2 65 ? 20.262 -31.381 -2.629 1.00 76.27 65 GLY B O 1
ATOM 2514 N N . ARG B 2 66 ? 21.414 -31.924 -4.498 1.00 73.81 66 ARG B N 1
ATOM 2515 C CA . ARG B 2 66 ? 20.788 -33.249 -4.755 1.00 73.38 66 ARG B CA 1
ATOM 2516 C C . ARG B 2 66 ? 21.548 -34.335 -3.982 1.00 72.20 66 ARG B C 1
ATOM 2517 O O . ARG B 2 66 ? 20.888 -35.139 -3.294 1.00 75.11 66 ARG B O 1
ATOM 2525 N N . PHE B 2 67 ? 22.881 -34.349 -4.102 1.00 73.55 67 PHE B N 1
ATOM 2526 C CA . PHE B 2 67 ? 23.746 -35.354 -3.483 1.00 72.02 67 PHE B CA 1
ATOM 2527 C C . PHE B 2 67 ? 24.283 -34.856 -2.142 1.00 71.70 67 PHE B C 1
ATOM 2528 O O . PHE B 2 67 ? 24.386 -33.647 -1.919 1.00 74.70 67 PHE B O 1
ATOM 2536 N N . THR B 2 68 ? 24.626 -35.804 -1.260 1.00 71.83 68 THR B N 1
ATOM 2537 C CA . THR B 2 68 ? 25.218 -35.526 0.051 1.00 65.48 68 THR B CA 1
ATOM 2538 C C . THR B 2 68 ? 26.272 -36.581 0.394 1.00 63.01 68 THR B C 1
ATOM 2539 O O . THR B 2 68 ? 26.089 -37.766 0.111 1.00 62.08 68 THR B O 1
ATOM 2543 N N . ILE B 2 69 ? 27.368 -36.133 1.015 1.00 59.24 69 ILE B N 1
ATOM 2544 C CA . ILE B 2 69 ? 28.488 -36.991 1.394 1.00 63.43 69 ILE B CA 1
ATOM 2545 C C . ILE B 2 69 ? 28.828 -36.781 2.873 1.00 68.68 69 ILE B C 1
ATOM 2546 O O . ILE B 2 69 ? 28.657 -35.683 3.406 1.00 73.99 69 ILE B O 1
ATOM 2551 N N . SER B 2 70 ? 29.294 -37.854 3.525 1.00 69.01 70 SER B N 1
ATOM 2552 C CA . SER B 2 70 ? 29.692 -37.833 4.931 1.00 71.04 70 SER B CA 1
ATOM 2553 C C . SER B 2 70 ? 30.576 -39.034 5.245 1.00 74.22 70 SER B C 1
ATOM 2554 O O . SER B 2 70 ? 30.369 -40.120 4.703 1.00 74.93 70 SER B O 1
ATOM 2557 N N . ARG B 2 71 ? 31.554 -38.830 6.134 1.00 77.33 71 ARG B N 1
ATOM 2558 C CA . ARG B 2 71 ? 32.530 -39.870 6.558 1.00 83.45 71 ARG B CA 1
ATOM 2559 C C . ARG B 2 71 ? 32.401 -40.113 8.067 1.00 88.25 71 ARG B C 1
ATOM 2560 O O . ARG B 2 71 ? 32.158 -39.138 8.809 1.00 77.84 71 ARG B O 1
ATOM 2568 N N . ASP B 2 72 ? 32.546 -41.376 8.483 1.00 91.68 72 ASP B N 1
ATOM 2569 C CA . ASP B 2 72 ? 32.609 -41.767 9.883 1.00 89.59 72 ASP B CA 1
ATOM 2570 C C . ASP B 2 72 ? 34.064 -42.132 10.190 1.00 77.64 72 ASP B C 1
ATOM 2571 O O . ASP B 2 72 ? 34.524 -43.222 9.846 1.00 62.02 72 ASP B O 1
ATOM 2576 N N . ASN B 2 73 ? 34.783 -41.194 10.820 1.00 76.96 73 ASN B N 1
ATOM 2577 C CA . ASN B 2 73 ? 36.201 -41.354 11.151 1.00 88.63 73 ASN B CA 1
ATOM 2578 C C . ASN B 2 73 ? 36.488 -42.557 12.059 1.00 100.44 73 ASN B C 1
ATOM 2579 O O . ASN B 2 73 ? 37.567 -43.147 11.982 1.00 93.69 73 ASN B O 1
ATOM 2584 N N . ALA B 2 74 ? 35.514 -42.905 12.911 1.00 110.21 74 ALA B N 1
ATOM 2585 C CA . ALA B 2 74 ? 35.600 -44.062 13.803 1.00 109.15 74 ALA B CA 1
ATOM 2586 C C . ALA B 2 74 ? 35.701 -45.368 13.010 1.00 109.30 74 ALA B C 1
ATOM 2587 O O . ALA B 2 74 ? 36.710 -46.070 13.094 1.00 103.67 74 ALA B O 1
ATOM 2589 N N . LYS B 2 75 ? 34.654 -45.673 12.232 1.00 114.01 75 LYS B N 1
ATOM 2590 C CA . LYS B 2 75 ? 34.619 -46.854 11.363 1.00 111.39 75 LYS B CA 1
ATOM 2591 C C . LYS B 2 75 ? 35.622 -46.762 10.210 1.00 120.70 75 LYS B C 1
ATOM 2592 O O . LYS B 2 75 ? 36.002 -47.786 9.641 1.00 123.46 75 LYS B O 1
ATOM 2598 N N . ASN B 2 76 ? 36.030 -45.531 9.870 1.00 125.56 76 ASN B N 1
ATOM 2599 C CA . ASN B 2 76 ? 36.920 -45.244 8.747 1.00 107.03 76 ASN B CA 1
ATOM 2600 C C . ASN B 2 76 ? 36.222 -45.622 7.437 1.00 95.32 76 ASN B C 1
ATOM 2601 O O . ASN B 2 76 ? 36.687 -46.479 6.679 1.00 73.42 76 ASN B O 1
ATOM 2606 N N . THR B 2 77 ? 35.086 -44.959 7.196 1.00 89.14 77 THR B N 1
ATOM 2607 C CA . THR B 2 77 ? 34.192 -45.252 6.083 1.00 90.52 77 THR B CA 1
ATOM 2608 C C . THR B 2 77 ? 33.482 -43.980 5.623 1.00 85.72 77 THR B C 1
ATOM 2609 O O . THR B 2 77 ? 33.248 -43.074 6.422 1.00 85.98 77 THR B O 1
ATOM 2613 N N . VAL B 2 78 ? 33.136 -43.935 4.331 1.00 85.12 78 VAL B N 1
ATOM 2614 C CA . VAL B 2 78 ? 32.492 -42.777 3.712 1.00 88.75 78 VAL B CA 1
ATOM 2615 C C . VAL B 2 78 ? 31.246 -43.203 2.929 1.00 83.83 78 VAL B C 1
ATOM 2616 O O . VAL B 2 78 ? 31.258 -44.217 2.227 1.00 77.09 78 VAL B O 1
ATOM 2620 N N . TYR B 2 79 ? 30.175 -42.414 3.071 1.00 78.89 79 TYR B N 1
ATOM 2621 C CA . TYR B 2 79 ? 28.828 -42.666 2.494 1.00 77.65 79 TYR B CA 1
ATOM 2622 C C . TYR B 2 79 ? 28.493 -41.568 1.476 1.00 76.84 79 TYR B C 1
ATOM 2623 O O . TYR B 2 79 ? 28.959 -40.427 1.660 1.00 73.99 79 TYR B O 1
ATOM 2632 N N . LEU B 2 80 ? 27.704 -41.908 0.449 1.00 78.05 80 LEU B N 1
ATOM 2633 C CA . LEU B 2 80 ? 27.245 -40.962 -0.568 1.00 73.62 80 LEU B CA 1
ATOM 2634 C C . LEU B 2 80 ? 25.734 -41.087 -0.779 1.00 66.95 80 LEU B C 1
ATOM 2635 O O . LEU B 2 80 ? 25.275 -41.918 -1.565 1.00 65.68 80 LEU B O 1
ATOM 2640 N N . GLN B 2 81 ? 24.972 -40.253 -0.063 1.00 64.57 81 GLN B N 1
ATOM 2641 C CA . GLN B 2 81 ? 23.520 -40.192 -0.182 1.00 64.76 81 GLN B CA 1
ATOM 2642 C C . GLN B 2 81 ? 23.162 -39.312 -1.370 1.00 66.54 81 GLN B C 1
ATOM 2643 O O . GLN B 2 81 ? 23.623 -38.177 -1.460 1.00 75.56 81 GLN B O 1
ATOM 2649 N N . MET B 2 82 ? 22.333 -39.846 -2.275 1.00 74.58 82 MET B N 1
ATOM 2650 C CA . MET B 2 82 ? 21.898 -39.136 -3.478 1.00 84.55 82 MET B CA 1
ATOM 2651 C C . MET B 2 82 ? 20.384 -39.222 -3.652 1.00 97.93 82 MET B C 1
ATOM 2652 O O . MET B 2 82 ? 19.799 -40.295 -3.504 1.00 106.47 82 MET B O 1
ATOM 2657 N N . ASN B 2 83 ? 19.767 -38.074 -3.960 1.00 103.27 83 ASN B N 1
ATOM 2658 C CA . ASN B 2 83 ? 18.319 -37.932 -4.101 1.00 105.16 83 ASN B CA 1
ATOM 2659 C C . ASN B 2 83 ? 17.961 -37.239 -5.414 1.00 103.86 83 ASN B C 1
ATOM 2660 O O . ASN B 2 83 ? 18.825 -36.640 -6.058 1.00 100.42 83 ASN B O 1
ATOM 2665 N N . SER B 2 84 ? 16.677 -37.319 -5.790 1.00 103.45 84 SER B N 1
ATOM 2666 C CA . SER B 2 84 ? 16.165 -36.834 -7.077 1.00 99.40 84 SER B CA 1
ATOM 2667 C C . SER B 2 84 ? 17.069 -37.276 -8.235 1.00 98.38 84 SER B C 1
ATOM 2668 O O . SER B 2 84 ? 17.577 -36.450 -8.996 1.00 87.87 84 SER B O 1
ATOM 2671 N N . LEU B 2 85 ? 17.254 -38.596 -8.348 1.00 98.40 85 LEU B N 1
ATOM 2672 C CA . LEU B 2 85 ? 18.163 -39.205 -9.319 1.00 106.99 85 LEU B CA 1
ATOM 2673 C C . LEU B 2 85 ? 17.713 -38.948 -10.760 1.00 104.78 85 LEU B C 1
ATOM 2674 O O . LEU B 2 85 ? 16.649 -39.404 -11.173 1.00 109.37 85 LEU B O 1
ATOM 2679 N N . LYS B 2 86 ? 18.546 -38.220 -11.512 1.00 107.40 86 LYS B N 1
ATOM 2680 C CA . LYS B 2 86 ? 18.293 -37.878 -12.908 1.00 101.14 86 LYS B CA 1
ATOM 2681 C C . LYS B 2 86 ? 18.648 -39.082 -13.778 1.00 110.33 86 LYS B C 1
ATOM 2682 O O . LYS B 2 86 ? 19.355 -39.980 -13.324 1.00 109.04 86 LYS B O 1
ATOM 2688 N N . PRO B 2 87 ? 18.170 -39.151 -15.043 1.00 117.63 87 PRO B N 1
ATOM 2689 C CA . PRO B 2 87 ? 18.573 -40.223 -15.957 1.00 115.77 87 PRO B CA 1
ATOM 2690 C C . PRO B 2 87 ? 20.059 -40.142 -16.350 1.00 112.40 87 PRO B C 1
ATOM 2691 O O . PRO B 2 87 ? 20.654 -41.182 -16.584 1.00 84.79 87 PRO B O 1
ATOM 2695 N N . GLU B 2 88 ? 20.609 -38.922 -16.399 1.00 113.05 88 GLU B N 1
ATOM 2696 C CA . GLU B 2 88 ? 22.005 -38.671 -16.765 1.00 112.04 88 GLU B CA 1
ATOM 2697 C C . GLU B 2 88 ? 23.031 -39.189 -15.743 1.00 109.75 88 GLU B C 1
ATOM 2698 O O . GLU B 2 88 ? 24.182 -39.448 -16.098 1.00 111.18 88 GLU B O 1
ATOM 2704 N N . ASP B 2 89 ? 22.603 -39.338 -14.483 1.00 105.43 89 ASP B N 1
ATOM 2705 C CA . ASP B 2 89 ? 23.471 -39.784 -13.388 1.00 93.10 89 ASP B CA 1
ATOM 2706 C C . ASP B 2 89 ? 23.910 -41.251 -13.480 1.00 85.05 89 ASP B C 1
ATOM 2707 O O . ASP B 2 89 ? 24.773 -41.682 -12.713 1.00 66.34 89 ASP B O 1
ATOM 2712 N N . THR B 2 90 ? 23.307 -42.005 -14.410 1.00 89.73 90 THR B N 1
ATOM 2713 C CA . THR B 2 90 ? 23.640 -43.409 -14.664 1.00 97.40 90 THR B CA 1
ATOM 2714 C C . THR B 2 90 ? 25.124 -43.602 -15.003 1.00 90.16 90 THR B C 1
ATOM 2715 O O . THR B 2 90 ? 25.590 -43.144 -16.048 1.00 87.31 90 THR B O 1
ATOM 2719 N N . ALA B 2 91 ? 25.849 -44.284 -14.107 1.00 77.60 91 ALA B N 1
ATOM 2720 C CA . ALA B 2 91 ? 27.274 -44.577 -14.275 1.00 73.11 91 ALA B CA 1
ATOM 2721 C C . ALA B 2 91 ? 27.774 -45.547 -13.204 1.00 79.48 91 ALA B C 1
ATOM 2722 O O . ALA B 2 91 ? 27.029 -45.911 -12.291 1.00 78.78 91 ALA B O 1
ATOM 2724 N N . VAL B 2 92 ? 29.040 -45.962 -13.338 1.00 80.13 92 VAL B N 1
ATOM 2725 C CA . VAL B 2 92 ? 29.760 -46.714 -12.311 1.00 86.33 92 VAL B CA 1
ATOM 2726 C C . VAL B 2 92 ? 30.463 -45.709 -11.398 1.00 85.66 92 VAL B C 1
ATOM 2727 O O . VAL B 2 92 ? 31.192 -44.838 -11.876 1.00 71.69 92 VAL B O 1
ATOM 2731 N N . TYR B 2 93 ? 30.243 -45.848 -10.085 1.00 85.43 93 TYR B N 1
ATOM 2732 C CA . TYR B 2 93 ? 30.752 -44.938 -9.024 1.00 80.92 93 TYR B CA 1
ATOM 2733 C C . TYR B 2 93 ? 31.909 -45.611 -8.276 1.00 79.92 93 TYR B C 1
ATOM 2734 O O . TYR B 2 93 ? 31.663 -46.577 -7.526 1.00 74.37 93 TYR B O 1
ATOM 2743 N N . TYR B 2 94 ? 33.131 -45.104 -8.479 1.00 83.44 94 TYR B N 1
ATOM 2744 C CA . TYR B 2 94 ? 34.386 -45.589 -7.844 1.00 86.20 94 TYR B CA 1
ATOM 2745 C C . TYR B 2 94 ? 34.696 -44.737 -6.606 1.00 80.09 94 TYR B C 1
ATOM 2746 O O . TYR B 2 94 ? 34.790 -43.500 -6.741 1.00 75.16 94 TYR B O 1
ATOM 2755 N N . CYS B 2 95 ? 34.845 -45.378 -5.442 1.00 74.37 95 CYS B N 1
ATOM 2756 C CA . CYS B 2 95 ? 35.306 -44.706 -4.235 1.00 76.33 95 CYS B CA 1
ATOM 2757 C C . CYS B 2 95 ? 36.820 -44.560 -4.282 1.00 78.81 95 CYS B C 1
ATOM 2758 O O . CYS B 2 95 ? 37.522 -45.472 -4.720 1.00 86.36 95 CYS B O 1
ATOM 2761 N N . ALA B 2 96 ? 37.310 -43.407 -3.814 1.00 77.59 96 ALA B N 1
ATOM 2762 C CA . ALA B 2 96 ? 38.732 -43.099 -3.772 1.00 69.82 96 ALA B CA 1
ATOM 2763 C C . ALA B 2 96 ? 39.128 -42.592 -2.391 1.00 69.24 96 ALA B C 1
ATOM 2764 O O . ALA B 2 96 ? 38.357 -41.885 -1.737 1.00 73.99 96 ALA B O 1
ATOM 2766 N N . VAL B 2 97 ? 40.335 -42.975 -1.956 1.00 64.07 97 VAL B N 1
ATOM 2767 C CA . VAL B 2 97 ? 40.945 -42.492 -0.721 1.00 60.43 97 VAL B CA 1
ATOM 2768 C C . VAL B 2 97 ? 42.376 -42.067 -1.034 1.00 58.68 97 VAL B C 1
ATOM 2769 O O . VAL B 2 97 ? 43.169 -42.863 -1.542 1.00 63.59 97 VAL B O 1
ATOM 2773 N N . ILE B 2 98 ? 42.689 -40.803 -0.724 1.00 60.65 98 ILE B N 1
ATOM 2774 C CA . ILE B 2 98 ? 43.939 -40.157 -1.114 1.00 64.04 98 ILE B CA 1
ATOM 2775 C C . ILE B 2 98 ? 44.683 -39.651 0.120 1.00 63.56 98 ILE B C 1
ATOM 2776 O O . ILE B 2 98 ? 44.061 -39.177 1.069 1.00 63.29 98 ILE B O 1
ATOM 2781 N N . SER B 2 99 ? 46.017 -39.762 0.089 1.00 74.63 99 SER B N 1
ATOM 2782 C CA . SER B 2 99 ? 46.900 -39.296 1.158 1.00 81.14 99 SER B CA 1
ATOM 2783 C C . SER B 2 99 ? 47.995 -38.384 0.593 1.00 82.25 99 SER B C 1
ATOM 2784 O O . SER B 2 99 ? 48.240 -38.372 -0.615 1.00 72.64 99 SER B O 1
ATOM 2787 N N . ALA B 2 100 ? 48.643 -37.624 1.484 1.00 89.79 100 ALA B N 1
ATOM 2788 C CA . ALA B 2 100 ? 49.717 -36.699 1.120 1.00 90.00 100 ALA B CA 1
ATOM 2789 C C . ALA B 2 100 ? 50.486 -36.239 2.356 1.00 86.31 100 ALA B C 1
ATOM 2790 O O . ALA B 2 100 ? 51.585 -36.720 2.631 1.00 69.91 100 ALA B O 1
ATOM 2792 N N . GLY B 2 107 ? 54.580 -41.480 1.338 1.00 62.43 107 GLY B N 1
ATOM 2793 C CA . GLY B 2 107 ? 54.496 -40.112 0.862 1.00 70.50 107 GLY B CA 1
ATOM 2794 C C . GLY B 2 107 ? 53.119 -39.762 0.325 1.00 82.06 107 GLY B C 1
ATOM 2795 O O . GLY B 2 107 ? 52.349 -39.062 0.985 1.00 83.08 107 GLY B O 1
ATOM 2796 N N . TYR B 2 108 ? 52.820 -40.255 -0.884 1.00 87.25 108 TYR B N 1
ATOM 2797 C CA . TYR B 2 108 ? 51.548 -40.031 -1.625 1.00 90.44 108 TYR B CA 1
ATOM 2798 C C . TYR B 2 108 ? 50.896 -41.378 -1.955 1.00 89.86 108 TYR B C 1
ATOM 2799 O O . TYR B 2 108 ? 51.571 -42.238 -2.557 1.00 90.00 108 TYR B O 1
ATOM 2808 N N . HIS B 2 109 ? 49.621 -41.539 -1.583 1.00 85.27 109 HIS B N 1
ATOM 2809 C CA . HIS B 2 109 ? 48.849 -42.747 -1.855 1.00 83.97 109 HIS B CA 1
ATOM 2810 C C . HIS B 2 109 ? 47.507 -42.379 -2.484 1.00 72.78 109 HIS B C 1
ATOM 2811 O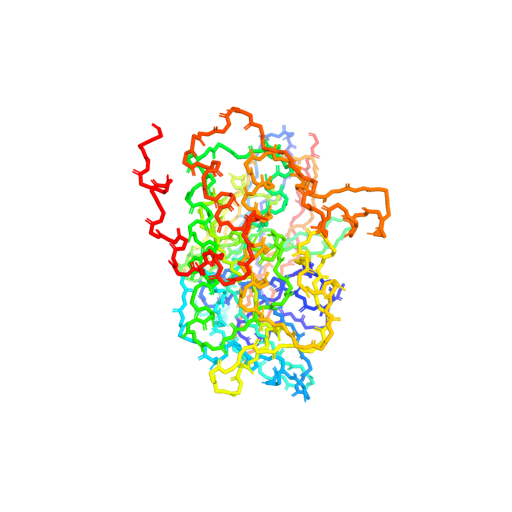 O . HIS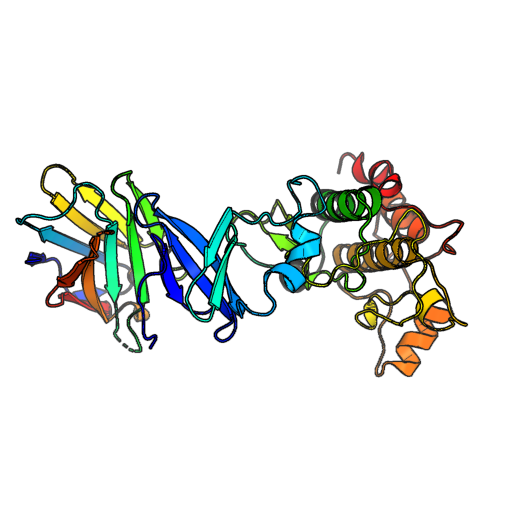 B 2 109 ? 46.969 -41.304 -2.231 1.00 75.57 109 HIS B O 1
ATOM 2818 N N . PHE B 2 110 ? 46.981 -43.290 -3.308 1.00 66.44 110 PHE B N 1
ATOM 2819 C CA . PHE B 2 110 ? 45.753 -43.081 -4.064 1.00 65.27 110 PHE B CA 1
ATOM 2820 C C . PHE B 2 110 ? 45.154 -44.453 -4.360 1.00 71.91 110 PHE B C 1
ATOM 2821 O O . PHE B 2 110 ? 45.580 -45.140 -5.291 1.00 80.33 110 PHE B O 1
ATOM 2829 N N . TYR B 2 111 ? 44.170 -44.851 -3.548 1.00 70.81 111 TYR B N 1
ATOM 2830 C CA . TYR B 2 111 ? 43.500 -46.177 -3.603 1.00 74.10 111 TYR B CA 1
ATOM 2831 C C . TYR B 2 111 ? 42.135 -46.036 -4.285 1.00 75.72 111 TYR B C 1
ATOM 2832 O O . TYR B 2 111 ? 41.390 -45.102 -3.936 1.00 81.30 111 TYR B O 1
ATOM 2841 N N . TRP B 2 112 ? 41.831 -46.938 -5.226 1.00 78.30 112 TRP B N 1
ATOM 2842 C CA . TRP B 2 112 ? 40.543 -46.993 -5.912 1.00 76.16 112 TRP B CA 1
ATOM 2843 C C . TRP B 2 112 ? 39.708 -48.165 -5.403 1.00 88.98 112 TRP B C 1
ATOM 2844 O O . TRP B 2 112 ? 40.243 -49.115 -4.829 1.00 90.42 112 TRP B O 1
ATOM 2855 N N . GLY B 2 113 ? 38.391 -48.081 -5.626 1.00 104.99 113 GLY B N 1
ATOM 2856 C CA . GLY B 2 113 ? 37.454 -49.163 -5.368 1.00 100.91 113 GLY B CA 1
ATOM 2857 C C . GLY B 2 113 ? 37.151 -49.910 -6.655 1.00 108.33 113 GLY B C 1
ATOM 2858 O O . GLY B 2 113 ? 37.396 -49.392 -7.747 1.00 101.96 113 GLY B O 1
ATOM 2859 N N . GLN B 2 114 ? 36.614 -51.129 -6.521 1.00 121.85 114 GLN B N 1
ATOM 2860 C CA . GLN B 2 114 ? 36.323 -52.002 -7.663 1.00 124.39 114 GLN B CA 1
ATOM 2861 C C . GLN B 2 114 ? 35.296 -51.395 -8.633 1.00 130.90 114 GLN B C 1
ATOM 2862 O O . GLN B 2 114 ? 35.437 -51.532 -9.850 1.00 138.39 114 GLN B O 1
ATOM 2868 N N . GLY B 2 115 ? 34.280 -50.723 -8.078 1.00 131.67 115 GLY B N 1
ATOM 2869 C CA . GLY B 2 115 ? 33.236 -50.064 -8.846 1.00 123.14 115 GLY B CA 1
ATOM 2870 C C . GLY B 2 115 ? 31.851 -50.564 -8.474 1.00 109.19 115 GLY B C 1
ATOM 2871 O O . GLY B 2 115 ? 31.613 -51.773 -8.444 1.00 99.73 115 GLY B O 1
ATOM 2872 N N . THR B 2 116 ? 30.943 -49.622 -8.188 1.00 105.45 116 THR B N 1
ATOM 2873 C CA . THR B 2 116 ? 29.556 -49.912 -7.835 1.00 105.48 116 THR B CA 1
ATOM 2874 C C . THR B 2 116 ? 28.622 -49.276 -8.867 1.00 101.21 116 THR B C 1
ATOM 2875 O O . THR B 2 116 ? 28.472 -48.053 -8.906 1.00 102.01 116 THR B O 1
ATOM 2879 N N . GLN B 2 117 ? 28.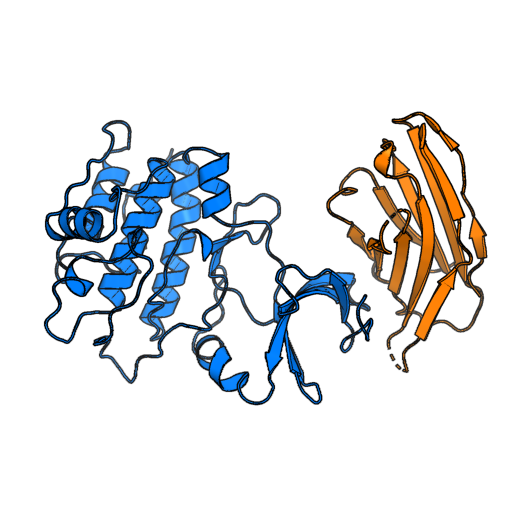005 -50.120 -9.702 1.00 96.72 117 GLN B N 1
ATOM 2880 C CA . GLN B 2 117 ? 27.089 -49.683 -10.753 1.00 94.29 117 GLN B CA 1
ATOM 2881 C C . GLN B 2 117 ? 25.749 -49.234 -10.164 1.00 91.80 117 GLN B C 1
ATOM 2882 O O . GLN B 2 117 ? 25.241 -49.839 -9.218 1.00 91.69 117 GLN B O 1
ATOM 2888 N N . VAL B 2 118 ? 25.194 -48.160 -10.737 1.00 92.24 118 VAL B N 1
ATOM 2889 C CA . VAL B 2 118 ? 23.879 -47.636 -10.374 1.00 97.90 118 VAL B CA 1
ATOM 2890 C C . VAL B 2 118 ? 23.220 -47.039 -11.621 1.00 101.69 118 VAL B C 1
ATOM 2891 O O . VAL B 2 118 ? 23.812 -46.203 -12.307 1.00 97.60 118 VAL B O 1
ATOM 2895 N N . THR B 2 119 ? 21.991 -47.492 -11.900 1.00 104.29 119 THR B N 1
ATOM 2896 C CA . THR B 2 119 ? 21.253 -47.160 -13.115 1.00 110.51 119 THR B CA 1
ATOM 2897 C C . THR B 2 119 ? 19.979 -46.384 -12.780 1.00 113.90 119 THR B C 1
ATOM 2898 O O . THR B 2 119 ? 19.405 -46.559 -11.704 1.00 102.24 119 THR B O 1
ATOM 2902 N N . VAL B 2 120 ? 19.558 -45.518 -13.711 1.00 120.24 120 VAL B N 1
ATOM 2903 C CA . VAL B 2 120 ? 18.312 -44.759 -13.609 1.00 119.62 120 VAL B CA 1
ATOM 2904 C C . VAL B 2 120 ? 17.510 -44.910 -14.902 1.00 121.48 120 VAL B C 1
ATOM 2905 O O . VAL B 2 120 ? 18.077 -44.891 -15.996 1.00 123.74 120 VAL B O 1
ATOM 2909 N N . SER B 2 121 ? 16.188 -45.063 -14.758 1.00 119.11 121 SER B N 1
ATOM 2910 C CA . SER B 2 121 ? 15.270 -45.215 -15.883 1.00 112.87 121 SER B CA 1
ATOM 2911 C C . SER B 2 121 ? 13.854 -44.812 -15.479 1.00 106.18 121 SER B C 1
ATOM 2912 O O . SER B 2 121 ? 13.656 -43.790 -14.822 1.00 88.51 121 SER B O 1
#

Solvent-accessible surface area: 17925 Å² total; per-residue (Å²): 160,96,122,69,55,27,18,30,102,6,2,26,34,52,70,90,102,54,105,101,17,18,34,0,0,28,2,38,43,2,86,34,3,21,0,46,17,19,69,73,96,61,35,115,110,36,1,38,6,21,131,60,25,81,75,52,57,7,10,21,93,27,74,71,56,34,98,33,165,97,75,0,41,0,0,13,118,45,32,67,39,16,0,59,43,11,7,152,100,53,152,121,6,154,32,66,42,0,4,115,0,0,91,9,0,0,17,0,0,6,44,0,5,92,43,21,0,0,2,65,30,3,59,1,119,19,0,8,0,74,34,102,132,91,54,96,0,10,0,66,16,5,50,73,9,76,39,15,191,59,138,100,25,48,14,80,101,128,70,38,47,60,15,9,10,0,24,37,10,18,92,34,124,38,83,18,41,1,61,13,10,4,3,6,9,0,0,0,0,0,4,8,0,4,14,32,132,64,8,2,102,58,166,74,76,79,37,17,41,44,39,2,116,159,30,89,15,117,17,36,162,126,18,33,105,90,0,43,59,0,0,90,18,0,8,98,95,112,36,98,126,12,42,68,3,103,87,0,38,125,22,71,0,34,98,45,135,86,107,15,146,19,69,29,44,27,129,25,132,53,52,27,62,30,118,0,35,4,39,6,101,47,158,29,45,84,85,2,2,3,3,0,24,37,61,72,182,129,130,57,4,1,0,0,5,1,88,52,67,69,51,7,41,11,87,70,0,83,84,35,5,68,7,52,36,53,90,93,145,40,7,1,52,0,49,0,61,48,2,95,89,131,2,46,5,40,1,48,0,1,3,4,18,45,87,135,88,63,76,119,9,128,23,15,94,2,51,12,84

CATH classification: 3.30.200.20 (+1 more: 1.10.510.10)

InterPro domains:
  IPR000719 Protein kinase domain [PF00069] (75-308)
  IPR000719 Protein kinase domain [PS50011] (61-308)
  IPR011009 Protein kinase-like domain superfamily [SSF56112] (55-310)
  IPR024104 Pseudokinase tribbles family/serine-threonine-protein kinase 40 [PTHR22961] (23-336)

Nearest PDB structures (foldseek):
  7upm-assembly1_A  TM=1.004E+00  e=1.502E-53  Homo sapiens
  6dc0-assembly1_A  TM=9.691E-01  e=1.944E-37  Homo sapiens
  6dc0-assembly1_B  TM=9.774E-01  e=2.188E-36  Homo sapiens
  8vsu-assembly1_C  TM=8.925E-01  e=1.377E-18  Homo sapiens
  2wtk-assembly2_C  TM=8.712E-01  e=2.706E-18  Homo sapiens

Radius of gyration: 25.08 Å; Cα contacts (8 Å, |Δi|>4): 761; chains: 2; bounding box: 48×70×51 Å

Secondary structure (DSSP, 8-state):
--S-SEETTEEEEEEEETTTEEEEEETTT--EEEEEEEETTTHHHHTGGGGTSPP-TTB--EEEEEE-SSEEEEEEE----BHHHHHHHHSS--HHHHHHHHHHHHHHHHHHHHTTEE-S---STTEEESSTTS--EEE---TTPEEPSSS--EE-S--S-GGG--HHHHT-SS-EEHHHHHHHHHHHHHHHHHHSS-SS--SSHHHHHHHHHHT-----TTS-HHHHHHHHHHHTS-TTTSPPHHHHTT-TTTT---/-EEEE---EE-TT-EEEEEEEE-SS--TT-EEEEEE-----EEEEEE-TTS-EEE-GGGTTTEEEEEETTTTEEEEEEES--STT-EEEEEEEEE---EEEE---EEEEE-

B-factor: mean 60.36, std 25.36, range [22.38, 150.89]

Sequence (369 aa):
SHCVSCIGKYLLLEPLEGDHVFRAVHLHSGEELVCKVFDISCYQESLAPCFCLSAHSNINQITEIILGETKAYVFFERSYGDMHSFVRTCKKLREEEAARLFYQIASAVAHCHDGGLVLRDLKLRKFIFKDEERTRVKLESLEDAYILRGDDDSLSDKHGCPAYVSPEILNTSGSYSGKAADVWSLGVMLYTMLVGRYPFHDIEPSSLFSKIRRGQFNIPETLSPKAKCLIRSILRREPSERLTSQEILDHPWFSTDFQLQESGGGLVQAGGSLRLSCAASGNISAQAYMGWYRQAKERELVAGISYGATTYYADSVKGRFTISRDNAKNTVYLQMNSLKPEDTAVYYCAVISAGYHFYWGQGTQVTVS